Protein AF-0000000084815103 (afdb_homodimer)

Secondary structure (DSSP, 8-state):
--------EEEEE--TT--EEEEEE-SS-EEEEEE-HHHHHHH-HHHHHHHHSS-HHHHHHHTT---EEEE-S--HHHHHHHHHHHTT---GGGGS--HHHHHHHHHHHHHTT-HHHHHHHHHHHHHTTSS---HHHHHHHHHHHHHHT-HHHHHHHHHHHHHHSBTT--THHHHTSTTTHHHHHHS-HHHHHHHHHHHHHHHHHHHHHHHHHHHH---S-S-------SS---SS-------HHHHHHHHHHHHHHTT-SS-HHHHHTSBHHHHHHHHHHHHHS-----TTGGG-HHHHHHHHHHHHHHHHHHH--PPP--THHHHHHHHTT-----------/--------EEEEE--TT--EEEEEE-SS-EEEEEE-HHHHHHH-HHHHHHHHSS-HHHHHHHTT---EEEE-S--HHHHHHHHHHHTT---GGGGS--HHHHHHHHHHHHHTT-HHHHHHHHHHHHHTTSS---HHHHHHHHHHHHHHT-HHHHHHHHHHHHHHSBTT--GGGGTTSTTTHHHHHHS-HHHHHHHHHHHHHHHHHHHHHHHHHHHH---S-S-------SS---SS-------HHHHHHHHHHHHHHTT-SS-HHHHHHSBHHHHHHHHHHHHHS-----TTGGG-HHHHHHHHHHHHHHHHHHH--PPP--THHHHHHHHTT-----------

pLDDT: mean 70.36, std 21.69, range [19.44, 98.31]

InterPro domains:
  IPR000210 BTB/POZ domain [PF00651] (18-114)
  IPR000210 BTB/POZ domain [PS50097] (18-93)
  IPR011333 SKP1/BTB/POZ domain superfamily [G3DSA:3.30.710.10] (16-127)
  IPR011333 SKP1/BTB/POZ domain superfamily [SSF54695] (19-115)

Organism: Colletotrichum graminicola (strain M1.001 / M2 / FGSC 10212) (NCBI:txid645133)

Foldseek 3Di:
DPPVPQPDEAEAELDPPFQEWEWEDDPHYIYIYRAHLVLCLVQFVQSVCCQPPPDPNVVCSVVSHHYYDYDPPADPVLVCQVRNVSSVNDDPVLLEDALQSLLRNLVVCLVRVRLVSCVVSSVSNLVVCVVPDDLVNLLSNLNNCLSSVVFVSNFVSQLVNLFAAFLQDDCVVQCPPVSNVSVVVFPVVVVSNVLNVVLLCLLVVLVVCVVVVLVPPPPPPPPCPPPPVDDPPDPDDPLPACDSVNLVVQLQVLCVVLPPPPPHPVRRGGGLNSVLVSLVVSLVDDGPPHPCRCPPVSNVSSVVSNVVSVVSSVPRIGDGRPCPSVVCVVPPVPPDPPPPPDPD/DPPVPQPDEAEAELDPPFQEWEWEDDPHYIYIYRAHLVLCLVQFVQSVCCQPPPDPNVVCSVVSHHYYHYDPPADPVLVCQVRNVSSVNDDPVLLEDALQSLLRNLVVCLVRVRLVSCVVSSVSNLVVCVVPDDLVNLLSNLNNCLSSVVFVSNFVSQLVNLFAAFLQDDCVVQCPPVSNVSVVVFPVVVVSNVLNVVLLCLLVVLVCCVVVVLVPPPPPPPPPPPPPVDDPPDPDDPLPACDSVNLVVQLQVLCVVLPPPPPDPVRRGGGLNSVLVSLVVSLVDDGPPHPCRCPPPSNVSSVVSNVSSVVSSVPRTGDGRPCPSVCCVVPPVPPPPPPPPPPD

Sequence (688 aa):
MAEVEVANEIIRELHPAWDAALVVVNEKLRKKFLVSFQVLRIASEYFNALFTRDFQEGIRTKNGSKPDIRLHEDSPDAMEVVLSILHYAYNSEWYTMSAERFADIAAHCDKYCCTMSLAPWMERWLANFNRTIELRDIGHLLVATSIIGKSQAFEKISRLAVLQLPLDFDFSSWLGDQTSANLSEEVSMSDLAANQSDIGWMHTSRCRKCFLVYEKSRSSKCPDCSSVEGEQPGARDYQVFCCWKTRVAECTVILTKHQLYPNEKTWRKCTIGEIVRRFNMVRETRTQKCVFDQQCPLRQRLRELDEAVVDVIGSIQGQELSSLVTDKLNTDFDDDGKGEFDASMAEVEVANEIIRELHPAWDAALVVVNEKLRKKFLVSFQVLRIASEYFNALFTRDFQEGIRTKNGSKPDIRLHEDSPDAMEVVLSILHYAYNSEWYTMSAERFADIAAHCDKYCCTMSLAPWMERWLANFNRTIELRDIGHLLVATSIIGKSQAFEKISRLAVLQLPLDFDFSSWLGDQTSANLSEEVSMSDLAANQSDIGWMHTSRCRKCFLVYEKSRSSKCPDCSSVEGEQPGARDYQVFCCWKTRVAECTVILTKHQLYPNEKTWRKCTIGEIVRRFNMVRETRTQKCVFDQQCPLRQRLRELDEAVVDVIGSIQGQELSSLVTDKLNTDFDDDGKGEFDAS

Radius of gyration: 36.09 Å; Cα contacts (8 Å, |Δi|>4): 852; chains: 2; bounding box: 72×118×89 Å

Solvent-accessible surface area (backbone atoms only — not comparable to full-atom values): 38370 Å² total; per-residue (Å²): 128,81,74,67,78,71,83,62,72,46,77,44,78,56,35,96,78,43,38,32,29,43,33,25,51,49,100,84,43,34,34,35,36,28,34,36,60,79,43,38,40,56,40,14,60,45,48,26,48,49,43,65,37,92,33,69,63,14,52,36,34,75,70,69,36,65,48,78,42,77,50,76,96,42,56,43,68,42,47,48,53,53,55,23,51,73,41,49,53,77,54,82,71,65,69,58,57,53,40,61,57,44,20,44,33,42,51,50,25,56,75,40,45,23,46,76,63,45,37,46,55,52,51,48,38,51,55,67,45,68,84,60,74,56,79,88,36,47,61,31,43,46,29,25,24,61,68,72,62,39,45,68,60,28,15,55,50,42,31,45,47,43,33,61,34,37,56,64,59,62,66,68,67,45,40,71,44,78,65,27,47,64,23,60,77,73,45,55,58,60,58,46,49,48,54,31,46,54,54,56,41,48,52,55,54,54,47,41,46,63,53,37,48,59,61,62,60,61,69,75,75,56,75,70,72,68,71,74,79,75,75,74,78,66,94,59,88,70,77,50,70,75,44,72,70,53,39,50,51,49,47,49,50,53,32,36,73,53,68,58,42,90,46,67,71,64,46,35,67,30,22,51,52,52,53,50,50,36,39,55,47,55,59,66,51,83,67,75,76,32,90,48,53,86,69,21,67,62,58,45,50,45,47,50,51,38,51,50,51,52,49,53,56,70,64,61,66,39,52,74,64,68,62,67,62,64,45,51,75,65,46,65,76,65,73,76,80,79,72,74,79,74,85,122,130,83,76,66,77,72,83,61,72,46,76,44,78,56,35,97,78,43,39,32,29,43,32,25,49,50,99,86,43,34,33,37,37,28,34,38,58,80,43,39,40,55,42,14,58,47,48,24,48,48,44,64,37,93,32,68,64,15,51,34,33,74,69,69,35,64,48,77,42,79,51,76,96,43,55,41,69,43,47,48,53,53,55,23,50,74,40,50,52,78,53,81,72,64,67,58,58,55,39,63,58,44,20,44,32,40,52,50,24,56,74,40,45,24,46,75,63,43,38,47,55,52,51,47,39,51,55,67,43,67,81,60,74,56,79,85,36,47,61,31,43,46,30,25,26,59,70,73,60,38,44,68,61,28,14,54,49,41,32,45,47,41,33,63,34,36,57,64,59,62,65,66,67,45,40,70,45,78,64,28,46,63,22,61,78,72,44,57,57,61,57,46,49,49,55,31,48,56,54,57,42,49,54,58,54,53,47,43,43,60,54,39,46,59,60,63,60,61,70,73,75,54,75,69,73,69,71,74,80,74,75,74,78,64,94,60,89,71,75,58,72,75,42,72,70,50,39,51,50,49,48,50,50,52,32,36,74,52,65,58,43,87,44,68,68,63,48,34,70,30,22,52,54,52,54,50,51,36,38,54,48,55,58,67,49,82,68,76,77,34,93,46,55,86,68,21,66,62,59,46,50,46,46,50,52,38,50,50,51,52,49,53,56,70,63,62,65,38,52,74,63,67,63,67,63,64,45,48,76,66,47,63,77,66,72,75,78,80,71,76,78,74,80,119

Nearest PDB structures (foldseek):
  3sf4-assembly1_A  TM=2.548E-01  e=4.643E+00  Homo sapiens
  7dkh-assembly2_E  TM=2.497E-01  e=5.420E+00  Saccharomyces cerevisiae S288C
  3sf4-assembly3_C  TM=2.509E-01  e=7.775E+00  Homo sapiens
  7dkh-assembly2_E  TM=2.448E-01  e=2.209E+00  Saccharomyces cerevisiae S288C
  3sf4-assembly1_A  TM=2.548E-01  e=5.014E+00  Homo sapiens

Structure (mmCIF, N/CA/C/O backbone):
data_AF-0000000084815103-model_v1
#
loop_
_entity.id
_entity.type
_entity.pdbx_description
1 polymer 'BTB domain-containing protein'
#
loop_
_atom_site.group_PDB
_atom_site.id
_atom_site.type_symbol
_atom_site.label_atom_id
_atom_site.label_alt_id
_atom_site.label_comp_id
_atom_site.label_asym_id
_atom_site.label_entity_id
_atom_site.label_seq_id
_atom_site.pdbx_PDB_ins_code
_atom_site.Cartn_x
_atom_site.Cartn_y
_atom_site.Cartn_z
_atom_site.occupancy
_atom_site.B_iso_or_equiv
_atom_site.auth_seq_id
_atom_site.auth_comp_id
_atom_site.auth_asym_id
_atom_site.auth_atom_id
_atom_site.pdbx_PDB_model_num
ATOM 1 N N . MET A 1 1 ? 37.188 -22.438 -16.531 1 26.69 1 MET A N 1
ATOM 2 C CA . MET A 1 1 ? 36.125 -21.766 -15.781 1 26.69 1 MET A CA 1
ATOM 3 C C . MET A 1 1 ? 36 -22.375 -14.391 1 26.69 1 MET A C 1
ATOM 5 O O . MET A 1 1 ? 35.75 -23.578 -14.258 1 26.69 1 MET A O 1
ATOM 9 N N . ALA A 1 2 ? 36.562 -21.828 -13.273 1 36 2 ALA A N 1
ATOM 10 C CA . ALA A 1 2 ? 36.812 -22.469 -11.984 1 36 2 ALA A CA 1
ATOM 11 C C . ALA A 1 2 ? 35.5 -23.016 -11.398 1 36 2 ALA A C 1
ATOM 13 O O . ALA A 1 2 ? 34.469 -22.328 -11.391 1 36 2 ALA A O 1
ATOM 14 N N . GLU A 1 3 ? 35.094 -24.188 -11.703 1 39.28 3 GLU A N 1
ATOM 15 C CA . GLU A 1 3 ? 34.094 -24.891 -10.891 1 39.28 3 GLU A CA 1
ATOM 16 C C . GLU A 1 3 ? 34.188 -24.484 -9.43 1 39.28 3 GLU A C 1
ATOM 18 O O . GLU A 1 3 ? 35.125 -24.875 -8.719 1 39.28 3 GLU A O 1
ATOM 23 N N . VAL A 1 4 ? 34.125 -23.219 -9.172 1 44.72 4 VAL A N 1
ATOM 24 C CA . VAL A 1 4 ? 34.281 -22.875 -7.762 1 44.72 4 VAL A CA 1
ATOM 25 C C . VAL A 1 4 ? 33.5 -23.875 -6.906 1 44.72 4 VAL A C 1
ATOM 27 O O . VAL A 1 4 ? 32.312 -24.109 -7.145 1 44.72 4 VAL A O 1
ATOM 30 N N . GLU A 1 5 ? 33.969 -24.891 -6.531 1 47.75 5 GLU A N 1
ATOM 31 C CA . GLU A 1 5 ? 33.531 -25.828 -5.496 1 47.75 5 GLU A CA 1
ATOM 32 C C . GLU A 1 5 ? 32.656 -25.141 -4.465 1 47.75 5 GLU A C 1
ATOM 34 O O . GLU A 1 5 ? 33.156 -24.469 -3.562 1 47.75 5 GLU A O 1
ATOM 39 N N . VAL A 1 6 ? 31.719 -24.375 -4.832 1 52.94 6 VAL A N 1
ATOM 40 C CA . VAL A 1 6 ? 30.891 -23.625 -3.893 1 52.94 6 VAL A CA 1
ATOM 41 C C . VAL A 1 6 ? 30.312 -24.578 -2.844 1 52.94 6 VAL A C 1
ATOM 43 O O . VAL A 1 6 ? 29.625 -25.531 -3.182 1 52.94 6 VAL A O 1
ATOM 46 N N . ALA A 1 7 ? 30.984 -24.844 -1.718 1 56.12 7 ALA A N 1
ATOM 47 C CA . ALA A 1 7 ? 30.875 -25.688 -0.526 1 56.12 7 ALA A CA 1
ATOM 48 C C . ALA A 1 7 ? 29.438 -25.719 -0 1 56.12 7 ALA A C 1
ATOM 50 O O . ALA A 1 7 ? 28.969 -26.75 0.47 1 56.12 7 ALA A O 1
ATOM 51 N N . ASN A 1 8 ? 28.625 -24.719 0.139 1 71.81 8 ASN A N 1
ATOM 52 C CA . ASN A 1 8 ? 27.375 -24.797 0.896 1 71.81 8 ASN A CA 1
ATOM 53 C C . ASN A 1 8 ? 26.156 -24.562 0.001 1 71.81 8 ASN A C 1
ATOM 55 O O . ASN A 1 8 ? 26.016 -23.5 -0.6 1 71.81 8 ASN A O 1
ATOM 59 N N . GLU A 1 9 ? 25.562 -25.688 -0.548 1 87.25 9 GLU A N 1
ATOM 60 C CA . GLU A 1 9 ? 24.344 -25.641 -1.362 1 87.25 9 GLU A CA 1
ATOM 61 C C . GLU A 1 9 ? 23.094 -25.641 -0.49 1 87.25 9 GLU A C 1
ATOM 63 O O . GLU A 1 9 ? 22.984 -26.422 0.452 1 87.25 9 GLU A O 1
ATOM 68 N N . ILE A 1 10 ? 22.312 -24.672 -0.661 1 93.38 10 ILE A N 1
ATOM 69 C CA . ILE A 1 10 ? 21.031 -24.594 0.032 1 93.38 10 ILE A CA 1
ATOM 70 C C . ILE A 1 10 ? 19.906 -24.953 -0.928 1 93.38 10 ILE A C 1
ATOM 72 O O . ILE A 1 10 ? 19.797 -24.391 -2.023 1 93.38 10 ILE A O 1
ATOM 76 N N . ILE A 1 11 ? 19.156 -25.906 -0.58 1 95.69 11 ILE A N 1
ATOM 77 C CA . ILE A 1 11 ? 18.047 -26.359 -1.403 1 95.69 11 ILE A CA 1
ATOM 78 C C . ILE A 1 11 ? 16.734 -25.859 -0.804 1 95.69 11 ILE A C 1
ATOM 80 O O . ILE A 1 11 ? 16.484 -26.031 0.392 1 95.69 11 ILE A O 1
ATOM 84 N N . ARG A 1 12 ? 15.93 -25.141 -1.606 1 96.19 12 ARG A N 1
ATOM 85 C CA . ARG A 1 12 ? 14.617 -24.656 -1.188 1 96.19 12 ARG A CA 1
ATOM 86 C C . ARG A 1 12 ? 13.508 -25.297 -2.008 1 96.19 12 ARG A C 1
ATOM 88 O O . ARG A 1 12 ? 13.453 -25.141 -3.229 1 96.19 12 ARG A O 1
ATOM 95 N N . GLU A 1 13 ? 12.68 -26.062 -1.365 1 97.5 13 GLU A N 1
ATOM 96 C CA . GLU A 1 13 ? 11.516 -26.641 -2.031 1 97.5 13 GLU A CA 1
ATOM 97 C C . GLU A 1 13 ? 10.336 -25.672 -2.033 1 97.5 13 GLU A C 1
ATOM 99 O O . GLU A 1 13 ? 9.75 -25.406 -0.985 1 97.5 13 GLU A O 1
ATOM 104 N N . LEU A 1 14 ? 9.984 -25.203 -3.18 1 97.38 14 LEU A N 1
ATOM 105 C CA . LEU A 1 14 ? 8.938 -24.188 -3.271 1 97.38 14 LEU A CA 1
ATOM 106 C C . LEU A 1 14 ? 7.609 -24.812 -3.682 1 97.38 14 LEU A C 1
ATOM 108 O O . LEU A 1 14 ? 6.551 -24.203 -3.506 1 97.38 14 LEU A O 1
ATOM 112 N N . HIS A 1 15 ? 7.691 -26.031 -4.238 1 96.88 15 HIS A N 1
ATOM 113 C CA . HIS A 1 15 ? 6.48 -26.734 -4.625 1 96.88 15 HIS A CA 1
ATOM 114 C C . HIS A 1 15 ? 6.566 -28.219 -4.258 1 96.88 15 HIS A C 1
ATOM 116 O O . HIS A 1 15 ? 7.578 -28.875 -4.523 1 96.88 15 HIS A O 1
ATOM 122 N N . PRO A 1 16 ? 5.508 -28.766 -3.668 1 93.38 16 PRO A N 1
ATOM 123 C CA . PRO A 1 16 ? 5.555 -30.188 -3.281 1 93.38 16 PRO A CA 1
ATOM 124 C C . PRO A 1 16 ? 5.664 -31.109 -4.484 1 93.38 16 PRO A C 1
ATOM 126 O O . PRO A 1 16 ? 6.277 -32.188 -4.387 1 93.38 16 PRO A O 1
ATOM 129 N N . ALA A 1 17 ? 5.062 -30.766 -5.602 1 90.94 17 ALA A N 1
ATOM 130 C CA . ALA A 1 17 ? 5.16 -31.531 -6.848 1 90.94 17 ALA A CA 1
ATOM 131 C C . ALA A 1 17 ? 6.07 -30.812 -7.848 1 90.94 17 ALA A C 1
ATOM 133 O O . ALA A 1 17 ? 5.699 -30.641 -9.008 1 90.94 17 ALA A O 1
ATOM 134 N N . TRP A 1 18 ? 7.242 -30.453 -7.355 1 94 18 TRP A N 1
ATOM 135 C CA . TRP A 1 18 ? 8.172 -29.734 -8.211 1 94 18 TRP A CA 1
ATOM 136 C C . TRP A 1 18 ? 8.578 -30.578 -9.414 1 94 18 TRP A C 1
ATOM 138 O O . TRP A 1 18 ? 8.586 -31.812 -9.328 1 94 18 TRP A O 1
ATOM 148 N N . ASP A 1 19 ? 8.883 -29.922 -10.609 1 92.25 19 ASP A N 1
ATOM 149 C CA . ASP A 1 19 ? 9.219 -30.641 -11.844 1 92.25 19 ASP A CA 1
ATOM 150 C C . ASP A 1 19 ? 10.461 -30.031 -12.5 1 92.25 19 ASP A C 1
ATOM 152 O O . ASP A 1 19 ? 10.883 -30.484 -13.57 1 92.25 19 ASP A O 1
ATOM 156 N N . ALA A 1 20 ? 11.055 -29.062 -11.875 1 92.75 20 ALA A N 1
ATOM 157 C CA . ALA A 1 20 ? 12.312 -28.484 -12.328 1 92.75 20 ALA A CA 1
ATOM 158 C C . ALA A 1 20 ? 13.078 -27.859 -11.164 1 92.75 20 ALA A C 1
ATOM 160 O O . ALA A 1 20 ? 12.492 -27.516 -10.133 1 92.75 20 ALA A O 1
ATOM 161 N N . ALA A 1 21 ? 14.375 -27.828 -11.305 1 94.94 21 ALA A N 1
ATOM 162 C CA . ALA A 1 21 ? 15.234 -27.172 -10.312 1 94.94 21 ALA A CA 1
ATOM 163 C C . ALA A 1 21 ? 16.016 -26.031 -10.938 1 94.94 21 ALA A C 1
ATOM 165 O O . ALA A 1 21 ? 16.703 -26.203 -11.953 1 94.94 21 ALA A O 1
ATOM 166 N N . LEU A 1 22 ? 15.828 -24.844 -10.398 1 95.81 22 LEU A N 1
ATOM 167 C CA . LEU A 1 22 ? 16.594 -23.672 -10.836 1 95.81 22 LEU A CA 1
ATOM 168 C C . LEU A 1 22 ? 17.797 -23.453 -9.93 1 95.81 22 LEU A C 1
ATOM 170 O O . LEU A 1 22 ? 17.656 -23.297 -8.719 1 95.81 22 LEU A O 1
ATOM 174 N N . VAL A 1 23 ? 18.938 -23.406 -10.523 1 96 23 VAL A N 1
ATOM 175 C CA . VAL A 1 23 ? 20.172 -23.266 -9.766 1 96 23 VAL A CA 1
ATOM 176 C C . VAL A 1 23 ? 20.766 -21.875 -9.984 1 96 23 VAL A C 1
ATOM 178 O O . VAL A 1 23 ? 20.984 -21.469 -11.125 1 96 23 VAL A O 1
ATOM 181 N N . VAL A 1 24 ? 20.891 -21.172 -8.922 1 95.88 24 VAL A N 1
ATOM 182 C CA . VAL A 1 24 ? 21.484 -19.844 -8.945 1 95.88 24 VAL A CA 1
ATOM 183 C C . VAL A 1 24 ? 22.75 -19.812 -8.102 1 95.88 24 VAL A C 1
ATOM 185 O O . VAL A 1 24 ? 22.75 -20.234 -6.934 1 95.88 24 VAL A O 1
ATOM 188 N N . VAL A 1 25 ? 23.828 -19.328 -8.688 1 92 25 VAL A N 1
ATOM 189 C CA . VAL A 1 25 ? 25.125 -19.359 -8.023 1 92 25 VAL A CA 1
ATOM 190 C C . VAL A 1 25 ? 25.781 -17.984 -8.102 1 92 25 VAL A C 1
ATOM 192 O O . VAL A 1 25 ? 25.672 -17.297 -9.125 1 92 25 VAL A O 1
ATOM 195 N N . ASN A 1 26 ? 26.172 -17.547 -6.973 1 86.75 26 ASN A N 1
ATOM 196 C CA . ASN A 1 26 ? 27.094 -16.438 -6.98 1 86.75 26 ASN A CA 1
ATOM 197 C C . ASN A 1 26 ? 28.422 -16.797 -6.312 1 86.75 26 ASN A C 1
ATOM 199 O O . ASN A 1 26 ? 28.719 -17.984 -6.109 1 86.75 26 ASN A O 1
ATOM 203 N N . GLU A 1 27 ? 29.297 -15.828 -6.055 1 81.81 27 GLU A N 1
ATOM 204 C CA . GLU A 1 27 ? 30.641 -16.094 -5.547 1 81.81 27 GLU A CA 1
ATOM 205 C C . GLU A 1 27 ? 30.594 -16.75 -4.172 1 81.81 27 GLU A C 1
ATOM 207 O O . GLU A 1 27 ? 31.484 -17.531 -3.814 1 81.81 27 GLU A O 1
ATOM 212 N N . LYS A 1 28 ? 29.5 -16.578 -3.498 1 80.88 28 LYS A N 1
ATOM 213 C CA . LYS A 1 28 ? 29.469 -16.969 -2.09 1 80.88 28 LYS A CA 1
ATOM 214 C C . LYS A 1 28 ? 28.438 -18.062 -1.842 1 80.88 28 LYS A C 1
ATOM 216 O O . LYS A 1 28 ? 28.578 -18.859 -0.906 1 80.88 28 LYS A O 1
ATOM 221 N N . LEU A 1 29 ? 27.422 -18.094 -2.691 1 87.38 29 LEU A N 1
ATOM 222 C CA . LEU A 1 29 ? 26.266 -18.906 -2.334 1 87.38 29 LEU A CA 1
ATOM 223 C C . LEU A 1 29 ? 25.719 -19.641 -3.557 1 87.38 29 LEU A C 1
ATOM 225 O O . LEU A 1 29 ? 25.734 -19.094 -4.664 1 87.38 29 LEU A O 1
ATOM 229 N N . ARG A 1 30 ? 25.422 -20.875 -3.373 1 92.62 30 ARG A N 1
ATOM 230 C CA . ARG A 1 30 ? 24.688 -21.672 -4.352 1 92.62 30 ARG A CA 1
ATOM 231 C C . ARG A 1 30 ? 23.328 -22.094 -3.814 1 92.62 30 ARG A C 1
ATOM 233 O O . ARG A 1 30 ? 23.234 -22.75 -2.773 1 92.62 30 ARG A O 1
ATOM 240 N N . LYS A 1 31 ? 22.266 -21.656 -4.523 1 96.12 31 LYS A N 1
ATOM 241 C CA . LYS A 1 31 ? 20.906 -22.031 -4.117 1 96.12 31 LYS A CA 1
ATOM 242 C C . LYS A 1 31 ? 20.188 -22.781 -5.234 1 96.12 31 LYS A C 1
ATOM 244 O O . LYS A 1 31 ? 20.312 -22.422 -6.41 1 96.12 31 LYS A O 1
ATOM 249 N N . LYS A 1 32 ? 19.609 -23.812 -4.805 1 96.94 32 LYS A N 1
ATOM 250 C CA . LYS A 1 32 ? 18.781 -24.609 -5.699 1 96.94 32 LYS A CA 1
ATOM 251 C C . LYS A 1 32 ? 17.312 -24.516 -5.312 1 96.94 32 LYS A C 1
ATOM 253 O O . LYS A 1 32 ? 16.938 -24.828 -4.18 1 96.94 32 LYS A O 1
ATOM 258 N N . PHE A 1 33 ? 16.453 -24.109 -6.266 1 97.75 33 PHE A N 1
ATOM 259 C CA . PHE A 1 33 ? 15.031 -23.922 -6.012 1 97.75 33 PHE A CA 1
ATOM 260 C C . PHE A 1 33 ? 14.211 -24.969 -6.754 1 97.75 33 PHE A C 1
ATOM 262 O O . PHE A 1 33 ? 14.25 -25.031 -7.984 1 97.75 33 PHE A O 1
ATOM 269 N N . LEU A 1 34 ? 13.523 -25.766 -6.02 1 97.69 34 LEU A N 1
ATOM 270 C CA . LEU A 1 34 ? 12.625 -26.75 -6.613 1 97.69 34 LEU A CA 1
ATOM 271 C C . LEU A 1 34 ? 11.266 -26.141 -6.922 1 97.69 34 LEU A C 1
ATOM 273 O O . LEU A 1 34 ? 10.484 -25.859 -6.012 1 97.69 34 LEU A O 1
ATOM 277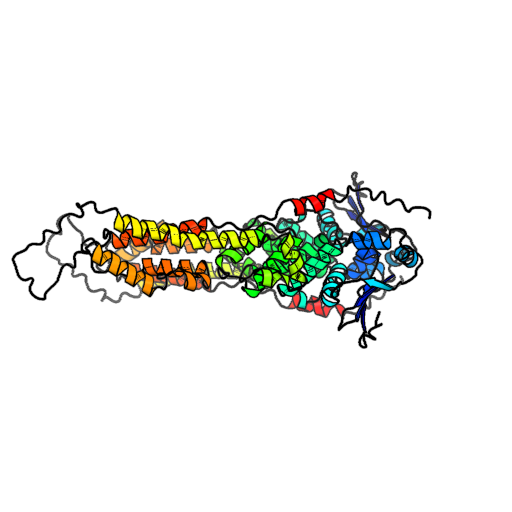 N N . VAL A 1 35 ? 11.039 -25.938 -8.234 1 96.81 35 VAL A N 1
ATOM 278 C CA . VAL A 1 35 ? 9.906 -25.125 -8.656 1 96.81 35 VAL A CA 1
ATOM 279 C C . VAL A 1 35 ? 8.961 -25.953 -9.516 1 96.81 35 VAL A C 1
ATOM 281 O O . VAL A 1 35 ? 9.281 -27.078 -9.883 1 96.81 35 VAL A O 1
ATOM 284 N N . SER A 1 36 ? 7.766 -25.422 -9.703 1 95.31 36 SER A N 1
ATOM 285 C CA . SER A 1 36 ? 6.789 -26.016 -10.617 1 95.31 36 SER A CA 1
ATOM 286 C C . SER A 1 36 ? 6.695 -25.219 -11.914 1 95.31 36 SER A C 1
ATOM 288 O O . SER A 1 36 ? 6.453 -24 -11.891 1 95.31 36 SER A O 1
ATOM 290 N N . PHE A 1 37 ? 6.809 -25.922 -12.969 1 91.94 37 PHE A N 1
ATOM 291 C CA . PHE A 1 37 ? 6.664 -25.297 -14.281 1 91.94 37 PHE A CA 1
ATOM 292 C C . PHE A 1 37 ? 5.25 -24.75 -14.469 1 91.94 37 PHE A C 1
ATOM 294 O O . PHE A 1 37 ? 5.059 -23.703 -15.086 1 91.94 37 PHE A O 1
ATOM 301 N N . GLN A 1 38 ? 4.281 -25.438 -13.914 1 92.62 38 GLN A N 1
ATOM 302 C CA . GLN A 1 38 ? 2.887 -25.031 -14.07 1 92.62 38 GLN A CA 1
ATOM 303 C C . GLN A 1 38 ? 2.625 -23.688 -13.398 1 92.62 38 GLN A C 1
ATOM 305 O O . GLN A 1 38 ? 1.771 -22.922 -13.852 1 92.62 38 GLN A O 1
ATOM 310 N N . VAL A 1 39 ? 3.379 -23.359 -12.414 1 96.62 39 VAL A N 1
ATOM 311 C CA . VAL A 1 39 ? 3.248 -22.078 -11.727 1 96.62 39 VAL A CA 1
ATOM 312 C C . VAL A 1 39 ? 4.023 -21.016 -12.484 1 96.62 39 VAL A C 1
ATOM 314 O O . VAL A 1 39 ? 3.484 -19.938 -12.789 1 96.62 39 VAL A O 1
ATOM 317 N N . LEU A 1 40 ? 5.238 -21.312 -12.875 1 96.56 40 LEU A N 1
ATOM 318 C CA . LEU A 1 40 ? 6.148 -20.328 -13.453 1 96.56 40 LEU A CA 1
ATOM 319 C C . LEU A 1 40 ? 5.688 -19.922 -14.852 1 96.56 40 LEU A C 1
ATOM 321 O O . LEU A 1 40 ? 5.879 -18.781 -15.266 1 96.56 40 LEU A O 1
ATOM 325 N N . ARG A 1 41 ? 5.047 -20.844 -15.539 1 94.06 41 ARG A N 1
ATOM 326 C CA . ARG A 1 41 ? 4.676 -20.547 -16.922 1 94.06 41 ARG A CA 1
ATOM 327 C C . ARG A 1 41 ? 3.617 -19.453 -16.984 1 94.06 41 ARG A C 1
ATOM 329 O O . ARG A 1 41 ? 3.525 -18.719 -17.969 1 94.06 41 ARG A O 1
ATOM 336 N N . ILE A 1 42 ? 2.807 -19.281 -15.93 1 95.75 42 ILE A N 1
ATOM 337 C CA . ILE A 1 42 ? 1.776 -18.25 -15.953 1 95.75 42 ILE A CA 1
ATOM 338 C C . ILE A 1 42 ? 2.27 -17.016 -15.203 1 95.75 42 ILE A C 1
ATOM 340 O O . ILE A 1 42 ? 1.753 -15.906 -15.398 1 95.75 42 ILE A O 1
ATOM 344 N N . ALA A 1 43 ? 3.264 -17.141 -14.367 1 97.12 43 ALA A N 1
ATOM 345 C CA . ALA A 1 43 ? 3.746 -16.047 -13.531 1 97.12 43 ALA A CA 1
ATOM 346 C C . ALA A 1 43 ? 4.84 -15.258 -14.242 1 97.12 43 ALA A C 1
ATOM 348 O O . ALA A 1 43 ? 5.129 -14.125 -13.867 1 97.12 43 ALA A O 1
ATOM 349 N N . SER A 1 44 ? 5.492 -15.836 -15.203 1 96.81 44 SER A N 1
ATOM 350 C CA . SER A 1 44 ? 6.637 -15.25 -15.883 1 96.81 44 SER A CA 1
ATOM 351 C C . SER A 1 44 ? 6.645 -15.602 -17.375 1 96.81 44 SER A C 1
ATOM 353 O O . SER A 1 44 ? 6.633 -16.781 -17.734 1 96.81 44 SER A O 1
ATOM 355 N N . GLU A 1 45 ? 6.746 -14.602 -18.219 1 94.56 45 GLU A N 1
ATOM 356 C CA . GLU A 1 45 ? 6.805 -14.844 -19.656 1 94.56 45 GLU A CA 1
ATOM 357 C C . GLU A 1 45 ? 8.109 -15.531 -20.047 1 94.56 45 GLU A C 1
ATOM 359 O O . GLU A 1 45 ? 8.125 -16.375 -20.953 1 94.56 45 GLU A O 1
ATOM 364 N N . TYR A 1 46 ? 9.172 -15.164 -19.391 1 94.19 46 TYR A N 1
ATOM 365 C CA . TYR A 1 46 ? 10.469 -15.773 -19.656 1 94.19 46 TYR A CA 1
ATOM 366 C C . TYR A 1 46 ? 10.445 -17.266 -19.344 1 94.19 46 TYR A C 1
ATOM 368 O O . TYR A 1 46 ? 10.836 -18.078 -20.172 1 94.19 46 TYR A O 1
ATOM 376 N N . PHE A 1 47 ? 9.953 -17.641 -18.25 1 93.75 47 PHE A N 1
ATOM 377 C CA . PHE A 1 47 ? 9.93 -19.047 -17.859 1 93.75 47 PHE A CA 1
ATOM 378 C C . PHE A 1 47 ? 8.922 -19.828 -18.703 1 93.75 47 PHE A C 1
ATOM 380 O O . PHE A 1 47 ? 9.125 -21.016 -18.969 1 93.75 47 PHE A O 1
ATOM 387 N N . ASN A 1 48 ? 7.836 -19.125 -19.016 1 92.88 48 ASN A N 1
ATOM 388 C CA . ASN A 1 48 ? 6.918 -19.781 -19.953 1 92.88 48 ASN A CA 1
ATOM 389 C C . ASN A 1 48 ? 7.625 -20.188 -21.234 1 92.88 48 ASN A C 1
ATOM 391 O O . ASN A 1 48 ? 7.477 -21.312 -21.703 1 92.88 48 ASN A O 1
ATOM 395 N N . ALA A 1 49 ? 8.422 -19.281 -21.766 1 90.44 49 ALA A N 1
ATOM 396 C CA . ALA A 1 49 ? 9.164 -19.531 -23 1 90.44 49 ALA A CA 1
ATOM 397 C C . ALA A 1 49 ? 10.219 -20.609 -22.781 1 90.44 49 ALA A C 1
ATOM 399 O O . ALA A 1 49 ? 10.406 -21.484 -23.625 1 90.44 49 ALA A O 1
ATOM 400 N N . LEU A 1 50 ? 10.836 -20.562 -21.656 1 86.31 50 LEU A N 1
ATOM 401 C CA . LEU A 1 50 ? 11.906 -21.5 -21.328 1 86.31 50 LEU A CA 1
ATOM 402 C C . LEU A 1 50 ? 11.383 -22.938 -21.281 1 86.31 50 LEU A C 1
ATOM 404 O O . LEU A 1 50 ? 12.055 -23.859 -21.734 1 86.31 50 LEU A O 1
ATOM 408 N N . PHE A 1 51 ? 10.148 -23.094 -20.828 1 83.12 51 PHE A N 1
ATOM 409 C CA . PHE A 1 51 ? 9.648 -24.438 -20.578 1 83.12 51 PHE A CA 1
ATOM 410 C C . PHE A 1 51 ? 8.773 -24.922 -21.734 1 83.12 51 PHE A C 1
ATOM 412 O O . PHE A 1 51 ? 8.469 -26.109 -21.828 1 83.12 51 PHE A O 1
ATOM 419 N N . THR A 1 52 ? 8.227 -24.047 -22.406 1 79.06 52 THR A N 1
ATOM 420 C CA . THR A 1 52 ? 7.32 -24.453 -23.469 1 79.06 52 THR A CA 1
ATOM 421 C C . THR A 1 52 ? 8.055 -24.516 -24.812 1 79.06 52 THR A C 1
ATOM 423 O O . THR A 1 52 ? 7.699 -25.312 -25.688 1 79.06 52 THR A O 1
ATOM 426 N N . ARG A 1 53 ? 8.938 -23.594 -24.938 1 69.62 53 ARG A N 1
ATOM 427 C CA . ARG A 1 53 ? 9.633 -23.625 -26.219 1 69.62 53 ARG A CA 1
ATOM 428 C C . ARG A 1 53 ? 10.555 -24.844 -26.312 1 69.62 53 ARG A C 1
ATOM 430 O O . ARG A 1 53 ? 10.805 -25.516 -25.312 1 69.62 53 ARG A O 1
ATOM 437 N N . ASP A 1 54 ? 10.664 -25.391 -27.391 1 64.38 54 ASP A N 1
ATOM 438 C CA . ASP A 1 54 ? 11.438 -26.578 -27.75 1 64.38 54 ASP A CA 1
ATOM 439 C C . ASP A 1 54 ? 12.859 -26.5 -27.203 1 64.38 54 ASP A C 1
ATOM 441 O O . ASP A 1 54 ? 13.797 -26.984 -27.828 1 64.38 54 ASP A O 1
ATOM 445 N N . PHE A 1 55 ? 12.766 -25.828 -26.078 1 63.12 55 PHE A N 1
ATOM 446 C CA . PHE A 1 55 ? 14.07 -25.891 -25.453 1 63.12 55 PHE A CA 1
ATOM 447 C C . PHE A 1 55 ? 14.266 -27.219 -24.734 1 63.12 55 PHE A C 1
ATOM 449 O O . PHE A 1 55 ? 13.297 -27.859 -24.312 1 63.12 55 PHE A O 1
ATOM 456 N N . GLN A 1 56 ? 15.336 -27.641 -24.719 1 61.31 56 GLN A N 1
ATOM 457 C CA . GLN A 1 56 ? 15.695 -28.922 -24.125 1 61.31 56 GLN A CA 1
ATOM 458 C C . GLN A 1 56 ? 15.133 -29.062 -22.719 1 61.31 56 GLN A C 1
ATOM 460 O O . GLN A 1 56 ? 14.656 -30.125 -22.328 1 61.31 56 GLN A O 1
ATOM 465 N N . GLU A 1 57 ? 15.023 -27.969 -22.047 1 65.38 57 GLU A N 1
ATOM 466 C CA . GLU A 1 57 ? 14.57 -27.969 -20.656 1 65.38 57 GLU A CA 1
ATOM 467 C C . GLU A 1 57 ? 13.07 -28.234 -20.562 1 65.38 57 GLU A C 1
ATOM 469 O O . GLU A 1 57 ? 12.617 -28.984 -19.688 1 65.38 57 GLU A O 1
ATOM 474 N N . GLY A 1 58 ? 12.344 -27.625 -21.469 1 64.81 58 GLY A N 1
ATOM 475 C CA . GLY A 1 58 ? 10.906 -27.844 -21.516 1 64.81 58 GLY A CA 1
ATOM 476 C C . GLY A 1 58 ? 10.516 -29.25 -21.891 1 64.81 58 GLY A C 1
ATOM 477 O O . GLY A 1 58 ? 9.633 -29.844 -21.266 1 64.81 58 GLY A O 1
ATOM 478 N N . ILE A 1 59 ? 11.328 -29.719 -22.734 1 61.81 59 ILE A N 1
ATOM 479 C CA . ILE A 1 59 ? 11.086 -31.078 -23.203 1 61.81 59 ILE A CA 1
ATOM 480 C C . ILE A 1 59 ? 11.359 -32.062 -22.062 1 61.81 59 ILE A C 1
ATOM 482 O O . ILE A 1 59 ? 10.578 -33 -21.844 1 61.81 59 ILE A O 1
ATOM 486 N N . ARG A 1 60 ? 12.367 -31.828 -21.422 1 65.44 60 ARG A N 1
ATOM 487 C CA . ARG A 1 60 ? 12.742 -32.75 -20.328 1 65.44 60 ARG A CA 1
ATOM 488 C C . ARG A 1 60 ? 11.727 -32.688 -19.203 1 65.44 60 ARG A C 1
ATOM 490 O O . ARG A 1 60 ? 11.367 -33.719 -18.641 1 65.44 60 ARG A O 1
ATOM 497 N N . THR A 1 61 ? 11.273 -31.594 -18.922 1 67.81 61 THR A N 1
ATOM 498 C CA . THR A 1 61 ? 10.289 -31.438 -17.844 1 67.81 61 THR A CA 1
ATOM 499 C C . THR A 1 61 ? 9 -32.156 -18.203 1 67.81 61 THR A C 1
ATOM 501 O O . THR A 1 61 ? 8.422 -32.844 -17.359 1 67.81 61 THR A O 1
ATOM 504 N N . LYS A 1 62 ? 8.586 -32.062 -19.422 1 66.06 62 LYS A N 1
ATOM 505 C CA . LYS A 1 62 ? 7.348 -32.688 -19.891 1 66.06 62 LYS A CA 1
ATOM 506 C C . LYS A 1 62 ? 7.453 -34.219 -19.891 1 66.06 62 LYS A C 1
ATOM 508 O O . LYS A 1 62 ? 6.453 -34.906 -19.688 1 66.06 62 LYS A O 1
ATOM 513 N N . ASN A 1 63 ? 8.727 -34.531 -20.047 1 67.06 63 ASN A N 1
ATOM 514 C CA . ASN A 1 63 ? 8.945 -36 -20.078 1 67.06 63 ASN A CA 1
ATOM 515 C C . ASN A 1 63 ? 9.156 -36.562 -18.688 1 67.06 63 ASN A C 1
ATOM 517 O O . ASN A 1 63 ? 9.484 -37.75 -18.531 1 67.06 63 ASN A O 1
ATOM 521 N N . GLY A 1 64 ? 8.859 -35.75 -17.812 1 70.12 64 GLY A N 1
ATOM 522 C CA . GLY A 1 64 ? 8.945 -36.219 -16.438 1 70.12 64 GLY A CA 1
ATOM 523 C C . GLY A 1 64 ? 10.336 -36.094 -15.852 1 70.12 64 GLY A C 1
ATOM 524 O O . GLY A 1 64 ? 10.57 -36.438 -14.695 1 70.12 64 GLY A O 1
ATOM 525 N N . SER A 1 65 ? 11.188 -35.5 -16.672 1 79.81 65 SER A N 1
ATOM 526 C CA . SER A 1 65 ? 12.523 -35.25 -16.156 1 79.81 65 SER A CA 1
ATOM 527 C C . SER A 1 65 ? 12.57 -34 -15.312 1 79.81 65 SER A C 1
ATOM 529 O O . SER A 1 65 ? 11.781 -33.062 -15.531 1 79.81 65 SER A O 1
ATOM 531 N N . LYS A 1 66 ? 13.172 -34.062 -14.125 1 88.56 66 LYS A N 1
ATOM 532 C CA . LYS A 1 66 ? 13.383 -32.938 -13.227 1 88.56 66 LYS A CA 1
ATOM 533 C C . LYS A 1 66 ? 14.75 -32.281 -13.453 1 88.56 66 LYS A C 1
ATOM 535 O O . LYS A 1 66 ? 15.672 -32.469 -12.656 1 88.56 66 LYS A O 1
ATOM 540 N N . PRO A 1 67 ? 14.805 -31.5 -14.602 1 87.69 67 PRO A N 1
ATOM 541 C CA . PRO A 1 67 ? 16.109 -30.953 -14.984 1 87.69 67 PRO A CA 1
ATOM 542 C C . PRO A 1 67 ? 16.609 -29.875 -14.039 1 87.69 67 PRO A C 1
ATOM 544 O O . PRO A 1 67 ? 15.797 -29.141 -13.453 1 87.69 67 PRO A O 1
ATOM 547 N N . ASP A 1 68 ? 17.922 -29.797 -13.922 1 90.5 68 ASP A N 1
ATOM 548 C CA . ASP A 1 68 ? 18.578 -28.656 -13.305 1 90.5 68 ASP A CA 1
ATOM 549 C C . ASP A 1 68 ? 18.859 -27.562 -14.328 1 90.5 68 ASP A C 1
ATOM 551 O O . ASP A 1 68 ? 19.547 -27.797 -15.32 1 90.5 68 ASP A O 1
ATOM 555 N N . ILE A 1 69 ? 18.266 -26.484 -14.156 1 91.5 69 ILE A N 1
ATOM 556 C CA . ILE A 1 69 ? 18.469 -25.344 -15.047 1 91.5 69 ILE A CA 1
ATOM 557 C C . ILE A 1 69 ? 19.297 -24.281 -14.344 1 91.5 69 ILE A C 1
ATOM 559 O O . ILE A 1 69 ? 18.891 -23.734 -13.305 1 91.5 69 ILE A O 1
ATOM 563 N N . ARG A 1 70 ? 20.391 -23.922 -14.883 1 92 70 ARG A N 1
ATOM 564 C CA . ARG A 1 70 ? 21.281 -22.922 -14.297 1 92 70 ARG A CA 1
ATOM 565 C C . ARG A 1 70 ? 20.938 -21.531 -14.797 1 92 70 ARG A C 1
ATOM 567 O O . ARG A 1 70 ? 20.844 -21.297 -16 1 92 70 ARG A O 1
ATOM 574 N N . LEU A 1 71 ? 20.609 -20.641 -13.875 1 92.81 71 LEU A N 1
ATOM 575 C CA . LEU A 1 71 ? 20.391 -19.234 -14.203 1 92.81 71 LEU A CA 1
ATOM 576 C C . LEU A 1 71 ? 21.672 -18.438 -14.008 1 92.81 71 LEU A C 1
ATOM 578 O O . LEU A 1 71 ? 22.422 -18.672 -13.062 1 92.81 71 LEU A O 1
ATOM 582 N N . HIS A 1 72 ? 21.891 -17.5 -14.883 1 90.88 72 HIS A N 1
ATOM 583 C CA . HIS A 1 72 ? 23.172 -16.812 -14.883 1 90.88 72 HIS A CA 1
ATOM 584 C C . HIS A 1 72 ? 23.031 -15.352 -14.477 1 90.88 72 HIS A C 1
ATOM 586 O O . HIS A 1 72 ? 22 -14.727 -14.742 1 90.88 72 HIS A O 1
ATOM 592 N N . GLU A 1 73 ? 24.047 -14.844 -13.812 1 90.06 73 GLU A N 1
ATOM 593 C CA . GLU A 1 73 ? 24.156 -13.43 -13.461 1 90.06 73 GLU A CA 1
ATOM 594 C C . GLU A 1 73 ? 23.016 -12.992 -12.555 1 90.06 73 GLU A C 1
ATOM 596 O O . GLU A 1 73 ? 22.406 -11.938 -12.773 1 90.06 73 GLU A O 1
ATOM 601 N N . ASP A 1 74 ? 22.688 -13.961 -11.68 1 93.5 74 ASP A N 1
ATOM 602 C CA . ASP A 1 74 ? 21.594 -13.656 -10.781 1 93.5 74 ASP A CA 1
ATOM 603 C C . ASP A 1 74 ? 22.031 -13.711 -9.32 1 93.5 74 ASP A C 1
ATOM 605 O O . ASP A 1 74 ? 23 -14.398 -8.992 1 93.5 74 ASP A O 1
ATOM 609 N N . SER A 1 75 ? 21.406 -12.93 -8.5 1 93.56 75 SER A N 1
ATOM 610 C CA . SER A 1 75 ? 21.578 -12.977 -7.055 1 93.56 75 SER A CA 1
ATOM 611 C C . SER A 1 75 ? 20.734 -14.094 -6.445 1 93.56 75 SER A C 1
ATOM 613 O O . SER A 1 75 ? 19.5 -14.094 -6.578 1 93.56 75 SER A O 1
ATOM 615 N N . PRO A 1 76 ? 21.375 -15.031 -5.766 1 95.38 76 PRO A N 1
ATOM 616 C CA . PRO A 1 76 ? 20.594 -16.094 -5.129 1 95.38 76 PRO A CA 1
ATOM 617 C C . PRO A 1 76 ? 19.562 -15.562 -4.152 1 95.38 76 PRO A C 1
ATOM 619 O O . PRO A 1 76 ? 18.438 -16.078 -4.09 1 95.38 76 PRO A O 1
ATOM 622 N N . ASP A 1 77 ? 19.891 -14.508 -3.477 1 93.75 77 ASP A N 1
ATOM 623 C CA . ASP A 1 77 ? 18.969 -13.945 -2.488 1 93.75 77 ASP A CA 1
ATOM 624 C C . ASP A 1 77 ? 17.766 -13.281 -3.166 1 93.75 77 ASP A C 1
ATOM 626 O O . ASP A 1 77 ? 16.625 -13.445 -2.723 1 93.75 77 ASP A O 1
ATOM 630 N N . ALA A 1 78 ? 18 -12.539 -4.207 1 95.25 78 ALA A N 1
ATOM 631 C CA . ALA A 1 78 ? 16.922 -11.883 -4.934 1 95.25 78 ALA A CA 1
ATOM 632 C C . ALA A 1 78 ? 15.992 -12.914 -5.574 1 95.25 78 ALA A C 1
ATOM 634 O O . ALA A 1 78 ? 14.766 -12.789 -5.496 1 95.25 78 ALA A O 1
ATOM 635 N N . MET A 1 79 ? 16.641 -13.938 -6.09 1 97 79 MET A N 1
ATOM 636 C CA . MET A 1 79 ? 15.844 -14.953 -6.773 1 97 79 MET A CA 1
ATOM 637 C C . MET A 1 79 ? 15.047 -15.789 -5.773 1 97 79 MET A C 1
ATOM 639 O O . MET A 1 79 ? 13.953 -16.25 -6.086 1 97 79 MET A O 1
ATOM 643 N N . GLU A 1 80 ? 15.586 -15.93 -4.617 1 96.88 80 GLU A N 1
ATOM 644 C CA . GLU A 1 80 ? 14.828 -16.609 -3.578 1 96.88 80 GLU A CA 1
ATOM 645 C C . GLU A 1 80 ? 13.516 -15.891 -3.285 1 96.88 80 GLU A C 1
ATOM 647 O O . GLU A 1 80 ? 12.461 -16.516 -3.18 1 96.88 80 GLU A O 1
ATOM 652 N N . VAL A 1 81 ? 13.578 -14.594 -3.162 1 97.19 81 VAL A N 1
ATOM 653 C CA . VAL A 1 81 ? 12.383 -13.805 -2.879 1 97.19 81 VAL A CA 1
ATOM 654 C C . VAL A 1 81 ? 11.406 -13.906 -4.051 1 97.19 81 VAL A C 1
ATOM 656 O O . VAL A 1 81 ? 10.219 -14.188 -3.859 1 97.19 81 VAL A O 1
ATOM 659 N N . VAL A 1 82 ? 11.922 -13.766 -5.266 1 97.81 82 VAL A N 1
ATOM 660 C CA . VAL A 1 82 ? 11.094 -13.75 -6.465 1 97.81 82 VAL A CA 1
ATOM 661 C C . VAL A 1 82 ? 10.375 -15.094 -6.617 1 97.81 82 VAL A C 1
ATOM 663 O O . VAL A 1 82 ? 9.148 -15.141 -6.707 1 97.81 82 VAL A O 1
ATOM 666 N N . LEU A 1 83 ? 11.164 -16.188 -6.551 1 98.31 83 LEU A N 1
ATOM 667 C CA . LEU A 1 83 ? 10.609 -17.516 -6.801 1 98.31 83 LEU A CA 1
ATOM 668 C C . LEU A 1 83 ? 9.695 -17.938 -5.66 1 98.31 83 LEU A C 1
ATOM 670 O O . LEU A 1 83 ? 8.688 -18.625 -5.887 1 98.31 83 LEU A O 1
ATOM 674 N N . SER A 1 84 ? 10.039 -17.531 -4.461 1 97.88 84 SER A N 1
ATOM 675 C CA . SER A 1 84 ? 9.188 -17.859 -3.32 1 97.88 84 SER A CA 1
ATOM 676 C C . SER A 1 84 ? 7.84 -17.156 -3.418 1 97.88 84 SER A C 1
ATOM 678 O O . SER A 1 84 ? 6.793 -17.781 -3.213 1 97.88 84 SER A O 1
ATOM 680 N N . ILE A 1 85 ? 7.844 -15.922 -3.756 1 96.88 85 ILE A N 1
ATOM 681 C CA . ILE A 1 85 ? 6.609 -15.148 -3.869 1 96.88 85 ILE A CA 1
ATOM 682 C C . ILE A 1 85 ? 5.75 -15.711 -4.996 1 96.88 85 ILE A C 1
ATOM 684 O O . ILE A 1 85 ? 4.539 -15.875 -4.84 1 96.88 85 ILE A O 1
ATOM 688 N N . LEU A 1 86 ? 6.367 -16.062 -6.086 1 97.81 86 LEU A N 1
ATOM 689 C CA . LEU A 1 86 ? 5.625 -16.594 -7.219 1 97.81 86 LEU A CA 1
ATOM 690 C C . LEU A 1 86 ? 4.973 -17.922 -6.855 1 97.81 86 LEU A C 1
ATOM 692 O O . LEU A 1 86 ? 3.947 -18.297 -7.434 1 97.81 86 LEU A O 1
ATOM 696 N N . HIS A 1 87 ? 5.566 -18.641 -5.875 1 98.19 87 HIS A N 1
ATOM 697 C CA . HIS A 1 87 ? 5.027 -19.922 -5.445 1 98.19 87 HIS A CA 1
ATOM 698 C C . HIS A 1 87 ? 4.258 -19.781 -4.133 1 98.19 87 HIS A C 1
ATOM 700 O O . HIS A 1 87 ? 4.078 -20.766 -3.41 1 98.19 87 HIS A O 1
ATOM 706 N N . TYR A 1 88 ? 3.941 -18.562 -3.719 1 96.5 88 TYR A N 1
ATOM 707 C CA . TYR A 1 88 ? 3.123 -18.25 -2.553 1 96.5 88 TYR A CA 1
ATOM 708 C C . TYR A 1 88 ? 3.787 -18.75 -1.274 1 96.5 88 TYR A 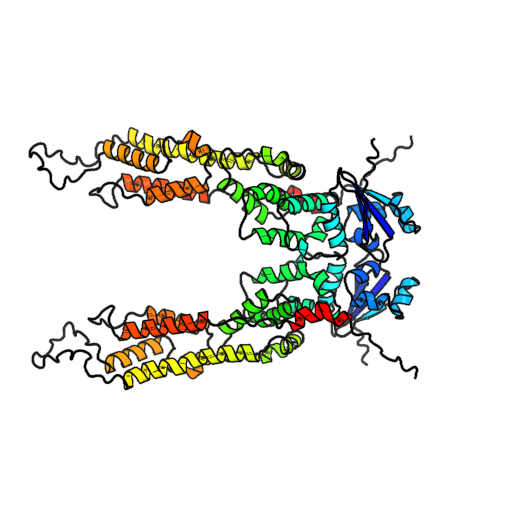C 1
ATOM 710 O O . TYR A 1 88 ? 3.104 -19.172 -0.334 1 96.5 88 TYR A O 1
ATOM 718 N N . ALA A 1 89 ? 5.078 -18.844 -1.308 1 94.5 89 ALA A N 1
ATOM 719 C CA . ALA A 1 89 ? 5.867 -19.172 -0.121 1 94.5 89 ALA A CA 1
ATOM 720 C C . ALA A 1 89 ? 6.422 -17.906 0.526 1 94.5 89 ALA A C 1
ATOM 722 O O . ALA A 1 89 ? 7.605 -17.594 0.369 1 94.5 89 AL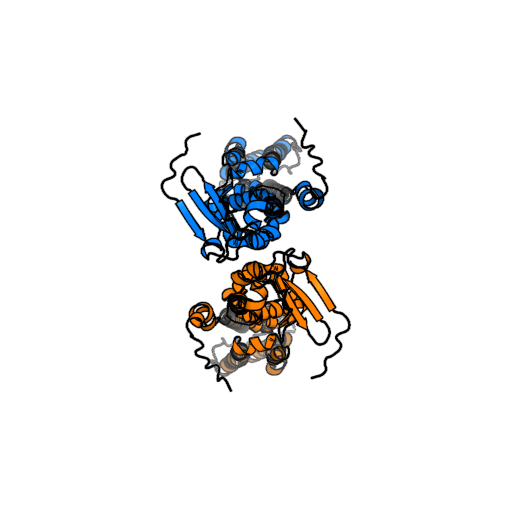A A O 1
ATOM 723 N N . TYR A 1 90 ? 5.562 -17.281 1.271 1 88.62 90 TYR A N 1
ATOM 724 C CA . TYR A 1 90 ? 5.906 -15.953 1.789 1 88.62 90 TYR A CA 1
ATOM 725 C C . TYR A 1 90 ? 6.672 -16.062 3.102 1 88.62 90 TYR A C 1
ATOM 727 O O . TYR A 1 90 ? 6.523 -17.047 3.832 1 88.62 90 TYR A O 1
ATOM 735 N N . ASN A 1 91 ? 7.469 -15.156 3.197 1 88.12 91 ASN A N 1
ATOM 736 C CA . ASN A 1 91 ? 8.203 -14.969 4.445 1 88.12 91 ASN A CA 1
ATOM 737 C C . ASN A 1 91 ? 7.871 -13.617 5.082 1 88.12 91 ASN A C 1
ATOM 739 O O . ASN A 1 91 ? 7.91 -12.586 4.414 1 88.12 91 ASN A O 1
ATOM 743 N N . SER A 1 92 ? 7.531 -13.641 6.344 1 84.62 92 SER A N 1
ATOM 744 C CA . SER A 1 92 ? 7.141 -12.43 7.047 1 84.62 92 SER A CA 1
ATOM 745 C C . SER A 1 92 ? 8.25 -11.383 7.008 1 84.62 92 SER A C 1
ATOM 747 O O . SER A 1 92 ? 7.984 -10.18 7.047 1 84.62 92 SER A O 1
ATOM 749 N N . GLU A 1 93 ? 9.438 -11.828 6.828 1 87.19 93 GLU A N 1
ATOM 750 C CA . GLU A 1 93 ? 10.578 -10.914 6.789 1 87.19 93 GLU A CA 1
ATOM 751 C C . GLU A 1 93 ? 10.539 -10.047 5.539 1 87.19 93 GLU A C 1
ATOM 753 O O . GLU A 1 93 ? 11.203 -9.008 5.48 1 87.19 93 GLU A O 1
ATOM 758 N N . TRP A 1 94 ? 9.758 -10.469 4.609 1 90.31 94 TRP A N 1
ATOM 759 C CA . TRP A 1 94 ? 9.758 -9.758 3.332 1 90.31 94 TRP A CA 1
ATOM 760 C C . TRP A 1 94 ? 8.711 -8.648 3.326 1 90.31 94 TRP A C 1
ATOM 762 O O . TRP A 1 94 ? 8.57 -7.93 2.334 1 90.31 94 TRP A O 1
ATOM 772 N N . TYR A 1 95 ? 8.102 -8.414 4.449 1 84.75 95 TYR A N 1
ATOM 773 C CA . TYR A 1 95 ? 7.121 -7.34 4.496 1 84.75 95 TYR A CA 1
ATOM 774 C C . TYR A 1 95 ? 7.805 -5.977 4.438 1 84.75 95 TYR A C 1
ATOM 776 O O . TYR A 1 95 ? 7.199 -4.988 4.016 1 84.75 95 TYR A O 1
ATOM 784 N N . THR A 1 96 ? 8.984 -6.023 4.91 1 87.5 96 THR A N 1
ATOM 785 C CA . THR A 1 96 ? 9.828 -4.84 4.758 1 87.5 96 THR A CA 1
ATOM 786 C C . THR A 1 96 ? 11.094 -5.176 3.977 1 87.5 96 THR A C 1
ATOM 788 O O . THR A 1 96 ? 11.68 -6.25 4.156 1 87.5 96 THR A O 1
ATOM 791 N N . MET A 1 97 ? 11.406 -4.309 3.086 1 92.38 97 MET A N 1
ATOM 792 C CA . MET A 1 97 ? 12.539 -4.52 2.191 1 92.38 97 MET A CA 1
ATOM 793 C C . MET A 1 97 ? 13.414 -3.27 2.111 1 92.38 97 MET A C 1
ATOM 795 O O . MET A 1 97 ? 12.898 -2.154 2.027 1 92.38 97 MET A O 1
ATOM 799 N N . SER A 1 98 ? 14.711 -3.467 2.287 1 93.12 98 SER A N 1
ATOM 800 C CA . SER A 1 98 ? 15.594 -2.324 2.072 1 93.12 98 SER A CA 1
ATOM 801 C C . SER A 1 98 ? 15.523 -1.835 0.63 1 93.12 98 SER A C 1
ATOM 803 O O . SER A 1 98 ? 15.141 -2.588 -0.268 1 93.12 98 SER A O 1
ATOM 805 N N . ALA A 1 99 ? 15.922 -0.627 0.429 1 92.5 99 ALA A N 1
ATOM 806 C CA . ALA A 1 99 ? 15.891 -0.049 -0.912 1 92.5 99 ALA A CA 1
ATOM 807 C C . ALA A 1 99 ? 16.812 -0.809 -1.857 1 92.5 99 ALA A C 1
ATOM 809 O O . ALA A 1 99 ? 16.484 -1.033 -3.021 1 92.5 99 ALA A O 1
ATOM 810 N N . GLU A 1 100 ? 17.938 -1.213 -1.323 1 90.94 100 GLU A N 1
ATOM 811 C CA . GLU A 1 100 ? 18.922 -1.945 -2.113 1 90.94 100 GLU A CA 1
ATOM 812 C C . GLU A 1 100 ? 18.375 -3.291 -2.574 1 90.94 100 GLU A C 1
ATOM 814 O O . GLU A 1 100 ? 18.438 -3.625 -3.76 1 90.94 100 GLU A O 1
ATOM 819 N N . ARG A 1 101 ? 17.859 -4.012 -1.691 1 93.69 101 ARG A N 1
ATOM 820 C CA . ARG A 1 101 ? 17.281 -5.312 -2.016 1 93.69 101 ARG A CA 1
ATOM 821 C C . ARG A 1 101 ? 16.094 -5.168 -2.951 1 93.69 101 ARG A C 1
ATOM 823 O O . ARG A 1 101 ? 15.922 -5.965 -3.875 1 93.69 101 ARG A O 1
ATOM 830 N N . PHE A 1 102 ? 15.328 -4.16 -2.646 1 95.44 102 PHE A N 1
ATOM 831 C CA . PHE A 1 102 ? 14.172 -3.865 -3.488 1 95.44 102 PHE A CA 1
ATOM 832 C C . PHE A 1 102 ? 14.602 -3.635 -4.934 1 95.44 102 PHE A C 1
ATOM 834 O O . PHE A 1 102 ? 14.023 -4.211 -5.855 1 95.44 102 PHE A O 1
ATOM 841 N N . ALA A 1 103 ? 15.586 -2.836 -5.121 1 92.31 103 ALA A N 1
ATOM 842 C CA . ALA A 1 103 ? 16.094 -2.557 -6.461 1 92.31 103 ALA A CA 1
ATOM 843 C C . ALA A 1 103 ? 16.625 -3.826 -7.121 1 92.31 103 ALA A C 1
ATOM 845 O O . ALA A 1 103 ? 16.391 -4.062 -8.305 1 92.31 103 ALA A O 1
ATOM 846 N N . ASP A 1 104 ? 17.281 -4.602 -6.371 1 93.31 104 ASP A N 1
ATOM 847 C CA . ASP A 1 104 ? 17.828 -5.859 -6.867 1 93.31 104 ASP A CA 1
ATOM 848 C C . ASP A 1 104 ? 16.719 -6.801 -7.324 1 93.31 104 ASP A C 1
ATOM 850 O O . ASP A 1 104 ? 16.797 -7.387 -8.406 1 93.31 104 ASP A O 1
ATOM 854 N N . ILE A 1 105 ? 15.734 -6.914 -6.555 1 96.19 105 ILE A N 1
ATOM 855 C CA . ILE A 1 105 ? 14.594 -7.766 -6.879 1 96.19 105 ILE A CA 1
ATOM 856 C C . ILE A 1 105 ? 13.891 -7.23 -8.125 1 96.19 105 ILE A C 1
ATOM 858 O O . ILE A 1 105 ? 13.539 -8 -9.023 1 96.19 105 ILE A O 1
ATOM 862 N N . ALA A 1 106 ? 13.672 -5.938 -8.133 1 94.56 106 ALA A N 1
ATOM 863 C CA . ALA A 1 106 ? 13.016 -5.328 -9.289 1 94.56 106 ALA A CA 1
ATOM 864 C C . ALA A 1 106 ? 13.781 -5.637 -10.57 1 94.56 106 ALA A C 1
ATOM 866 O O . ALA A 1 106 ? 13.172 -5.945 -11.602 1 94.56 106 ALA A O 1
ATOM 867 N N . ALA A 1 107 ? 15.07 -5.57 -10.516 1 92.25 107 ALA A N 1
ATOM 868 C CA . ALA A 1 107 ? 15.898 -5.863 -11.68 1 92.25 107 ALA A CA 1
ATOM 869 C C . ALA A 1 107 ? 15.703 -7.301 -12.141 1 92.25 107 ALA A C 1
ATOM 871 O O . ALA A 1 107 ? 15.609 -7.566 -13.344 1 92.25 107 ALA A O 1
ATOM 872 N N . HIS A 1 108 ? 15.625 -8.203 -11.273 1 96 108 HIS A N 1
ATOM 873 C CA . HIS A 1 108 ? 15.414 -9.609 -11.625 1 96 108 HIS A CA 1
ATOM 874 C C . HIS A 1 108 ? 14.008 -9.836 -12.156 1 96 108 HIS A C 1
ATOM 876 O O . HIS A 1 108 ? 13.805 -10.648 -13.062 1 96 108 HIS A O 1
ATOM 882 N N . CYS A 1 109 ? 13.023 -9.125 -11.57 1 96 109 CYS A N 1
ATOM 883 C CA . CYS A 1 109 ? 11.664 -9.227 -12.094 1 96 109 CYS A CA 1
ATOM 884 C C . CYS A 1 109 ? 11.602 -8.773 -13.547 1 96 109 CYS A C 1
ATOM 886 O O . CYS A 1 109 ? 10.906 -9.383 -14.359 1 96 109 CYS A O 1
ATOM 888 N N . ASP A 1 110 ? 12.289 -7.742 -13.805 1 92.88 110 ASP A N 1
ATOM 889 C CA . ASP A 1 110 ? 12.352 -7.242 -15.172 1 92.88 110 ASP A CA 1
ATOM 890 C C . ASP A 1 110 ? 13.055 -8.242 -16.094 1 92.88 110 ASP A C 1
ATOM 892 O O . ASP A 1 110 ? 12.555 -8.555 -17.172 1 92.88 110 ASP A O 1
ATOM 896 N N . LYS A 1 111 ? 14.164 -8.789 -15.672 1 93.56 111 LYS A N 1
ATOM 897 C CA . LYS A 1 111 ? 14.945 -9.75 -16.438 1 93.56 111 LYS A CA 1
ATOM 898 C C . LYS A 1 111 ? 14.109 -10.977 -16.797 1 93.56 111 LYS A C 1
ATOM 900 O O . LYS A 1 111 ? 14.156 -11.453 -17.938 1 93.56 111 LYS A O 1
ATOM 905 N N . TYR A 1 112 ? 13.352 -11.43 -15.891 1 96.06 112 TYR A N 1
ATOM 906 C CA . TYR A 1 112 ? 12.609 -12.672 -16.094 1 96.06 112 TYR A CA 1
ATOM 907 C C . TYR A 1 112 ? 11.156 -12.375 -16.438 1 96.06 112 TYR A C 1
ATOM 909 O O . TYR A 1 112 ? 10.305 -13.273 -16.391 1 96.06 112 TYR A O 1
ATOM 917 N N . CYS A 1 113 ? 10.82 -11.172 -16.703 1 95.38 113 CYS A N 1
ATOM 918 C CA . CYS A 1 113 ? 9.523 -10.734 -17.203 1 95.38 113 CYS A CA 1
ATOM 919 C C . CYS A 1 113 ? 8.398 -11.172 -16.266 1 95.38 113 CYS A C 1
ATOM 921 O O . CYS A 1 113 ? 7.422 -11.781 -16.703 1 95.38 113 CYS A O 1
ATOM 923 N N . CYS A 1 114 ? 8.531 -10.883 -15.047 1 96.5 114 CYS A N 1
ATOM 924 C CA . CYS A 1 114 ? 7.5 -11.219 -14.07 1 96.5 114 CYS A CA 1
ATOM 925 C C . CYS A 1 114 ? 7.203 -10.031 -13.172 1 96.5 114 CYS A C 1
ATOM 927 O O . CYS A 1 114 ? 6.793 -10.203 -12.016 1 96.5 114 CYS A O 1
ATOM 929 N N . THR A 1 115 ? 7.402 -8.805 -13.617 1 93.62 115 THR A N 1
ATOM 930 C CA . THR A 1 115 ? 7.168 -7.578 -12.867 1 93.62 115 THR A CA 1
ATOM 931 C C . THR A 1 115 ? 5.703 -7.465 -12.453 1 93.62 115 THR A C 1
ATOM 933 O O . THR A 1 115 ? 5.398 -7.125 -11.312 1 93.62 115 THR A O 1
ATOM 936 N N . MET A 1 116 ? 4.832 -7.84 -13.297 1 91.94 116 MET A N 1
ATOM 937 C CA . MET A 1 116 ? 3.402 -7.73 -13.023 1 91.94 116 MET A CA 1
ATOM 938 C C . MET A 1 116 ? 2.988 -8.695 -11.914 1 91.94 116 MET A C 1
ATOM 940 O O . MET A 1 116 ? 2.166 -8.359 -11.062 1 91.94 116 MET A O 1
ATOM 944 N N . SER A 1 117 ? 3.578 -9.875 -11.945 1 95.25 117 SER A N 1
ATOM 945 C CA . SER A 1 117 ? 3.238 -10.898 -10.969 1 95.25 117 SER A CA 1
ATOM 946 C C . SER A 1 117 ? 3.67 -10.492 -9.562 1 95.25 117 SER A C 1
ATOM 948 O O . SER A 1 117 ? 3.025 -10.859 -8.578 1 95.25 117 SER A O 1
ATOM 950 N N . LEU A 1 118 ? 4.707 -9.703 -9.469 1 95.25 118 LEU A N 1
ATOM 951 C CA . LEU A 1 118 ? 5.23 -9.305 -8.172 1 95.25 118 LEU A CA 1
ATOM 952 C C . LEU A 1 118 ? 4.824 -7.867 -7.844 1 95.25 118 LEU A C 1
ATOM 954 O O . LEU A 1 118 ? 5.18 -7.344 -6.785 1 95.25 118 LEU A O 1
ATOM 958 N N . ALA A 1 119 ? 4.016 -7.25 -8.633 1 91.5 119 ALA A N 1
ATOM 959 C CA . ALA A 1 119 ? 3.686 -5.832 -8.531 1 91.5 119 ALA A CA 1
ATOM 960 C C . ALA A 1 119 ? 3.066 -5.508 -7.176 1 91.5 119 ALA A C 1
ATOM 962 O O . ALA A 1 119 ? 3.463 -4.543 -6.52 1 91.5 119 ALA A O 1
ATOM 963 N N . PRO A 1 120 ? 2.17 -6.34 -6.68 1 90.62 120 PRO A N 1
ATOM 964 C CA . PRO A 1 120 ? 1.58 -5.992 -5.387 1 90.62 120 PRO A CA 1
ATOM 965 C C . PRO A 1 120 ? 2.609 -5.953 -4.258 1 90.62 120 PRO A C 1
ATOM 967 O O . PRO A 1 120 ? 2.523 -5.109 -3.365 1 90.62 120 PRO A O 1
ATOM 970 N N . TRP A 1 121 ? 3.553 -6.812 -4.312 1 92.38 121 TRP A N 1
ATOM 971 C CA . TRP A 1 121 ? 4.609 -6.84 -3.307 1 92.38 121 TRP A CA 1
ATOM 972 C C . TRP A 1 121 ? 5.523 -5.629 -3.445 1 92.38 121 TRP A C 1
ATOM 974 O O . TRP A 1 121 ? 5.871 -4.988 -2.451 1 92.38 121 TRP A O 1
ATOM 984 N N . MET A 1 122 ? 5.852 -5.367 -4.633 1 92.94 122 MET A N 1
ATOM 985 C CA . MET A 1 122 ? 6.754 -4.242 -4.867 1 92.94 122 MET A CA 1
ATOM 986 C C . MET A 1 122 ? 6.086 -2.924 -4.488 1 92.94 122 MET A C 1
ATOM 988 O O . MET A 1 122 ? 6.742 -2.025 -3.955 1 92.94 122 MET A O 1
ATOM 992 N N . GLU A 1 123 ? 4.84 -2.846 -4.723 1 89.5 123 GLU A N 1
ATOM 993 C CA . GLU A 1 123 ? 4.098 -1.656 -4.309 1 89.5 123 GLU A CA 1
ATOM 994 C C . GLU A 1 123 ? 4.055 -1.532 -2.789 1 89.5 123 GLU A C 1
ATOM 996 O O . GLU A 1 123 ? 4.113 -0.425 -2.25 1 89.5 123 GLU A O 1
ATOM 1001 N N . ARG A 1 124 ? 3.947 -2.629 -2.17 1 88.56 124 ARG A N 1
ATOM 1002 C CA . ARG A 1 124 ? 3.988 -2.629 -0.712 1 88.56 124 ARG A CA 1
ATOM 1003 C C . ARG A 1 124 ? 5.344 -2.145 -0.203 1 88.56 124 ARG A C 1
ATOM 1005 O O . ARG A 1 124 ? 5.41 -1.343 0.73 1 88.56 124 ARG A O 1
ATOM 1012 N N . TRP A 1 125 ? 6.363 -2.682 -0.802 1 92.38 125 TRP A N 1
ATOM 1013 C CA . TRP A 1 125 ? 7.703 -2.262 -0.402 1 92.38 125 TRP A CA 1
ATOM 1014 C C . TRP A 1 125 ? 7.891 -0.764 -0.621 1 92.38 125 TRP A C 1
ATOM 1016 O O . TRP A 1 125 ? 8.469 -0.075 0.225 1 92.38 125 TRP A O 1
ATOM 1026 N N . LEU A 1 126 ? 7.348 -0.281 -1.707 1 91.31 126 LEU A N 1
ATOM 1027 C CA . LEU A 1 126 ? 7.457 1.138 -2.027 1 91.31 126 LEU A CA 1
ATOM 1028 C C . LEU A 1 126 ? 6.711 1.986 -1.003 1 91.31 126 LEU A C 1
ATOM 1030 O O . LEU A 1 126 ? 7.188 3.057 -0.616 1 91.31 126 LEU A O 1
ATOM 1034 N N . ALA A 1 127 ? 5.578 1.522 -0.582 1 86.5 127 ALA A N 1
ATOM 1035 C CA . ALA A 1 127 ? 4.754 2.254 0.375 1 86.5 127 ALA A CA 1
ATOM 1036 C C . ALA A 1 127 ? 5.484 2.438 1.702 1 86.5 127 ALA A C 1
ATOM 1038 O O . ALA A 1 127 ? 5.234 3.404 2.426 1 86.5 127 ALA A O 1
ATOM 1039 N N . ASN A 1 128 ? 6.34 1.555 1.979 1 85.31 128 ASN A N 1
ATOM 1040 C CA . ASN A 1 128 ? 7.102 1.655 3.221 1 85.31 128 ASN A CA 1
ATOM 1041 C C . ASN A 1 128 ? 8.008 2.883 3.223 1 85.31 128 ASN A C 1
ATOM 1043 O O . ASN A 1 128 ? 8.398 3.367 4.285 1 85.31 128 ASN A O 1
ATOM 1047 N N . PHE A 1 129 ? 8.289 3.385 2.039 1 86.88 129 PHE A N 1
ATOM 1048 C CA . PHE A 1 129 ? 9.18 4.527 1.914 1 86.88 129 PHE A CA 1
ATOM 1049 C C . PHE A 1 129 ? 8.391 5.824 1.773 1 86.88 129 PHE A C 1
ATOM 1051 O O . PHE A 1 129 ? 8.969 6.891 1.564 1 86.88 129 PHE A O 1
ATOM 1058 N N . ASN A 1 130 ? 7.082 5.746 1.901 1 76.38 130 ASN A N 1
ATOM 1059 C CA . ASN A 1 130 ? 6.254 6.926 1.679 1 76.38 130 ASN A CA 1
ATOM 1060 C C . ASN A 1 130 ? 6.43 7.953 2.797 1 76.38 130 ASN A C 1
ATOM 1062 O O . ASN A 1 130 ? 6.305 9.156 2.564 1 76.38 130 ASN A O 1
ATOM 1066 N N . ARG A 1 131 ? 6.828 7.453 3.928 1 73.44 131 ARG A N 1
ATOM 1067 C CA . ARG A 1 131 ? 6.918 8.398 5.035 1 73.44 131 ARG A CA 1
ATOM 1068 C C . ARG A 1 131 ? 8.297 9.039 5.102 1 73.44 131 ARG A C 1
ATOM 1070 O O . ARG A 1 131 ? 8.422 10.258 5.234 1 73.44 131 ARG A O 1
ATOM 1077 N N . THR A 1 132 ? 9.312 8.195 5.02 1 81 132 THR A N 1
ATOM 1078 C CA . THR A 1 132 ? 10.672 8.695 5.172 1 81 132 THR A CA 1
ATOM 1079 C C . THR A 1 132 ? 11.625 7.977 4.227 1 81 132 THR A C 1
ATOM 1081 O O . THR A 1 132 ? 11.594 6.746 4.125 1 81 132 THR A O 1
ATOM 1084 N N . ILE A 1 133 ? 12.328 8.812 3.428 1 87.44 133 ILE A N 1
ATOM 1085 C CA . ILE A 1 133 ? 13.344 8.273 2.541 1 87.44 133 ILE A CA 1
ATOM 1086 C C . ILE A 1 133 ? 14.727 8.781 2.963 1 87.44 133 ILE A C 1
ATOM 1088 O O . ILE A 1 133 ? 14.945 9.984 3.059 1 87.44 133 ILE A O 1
ATOM 1092 N N . GLU A 1 134 ? 15.492 7.855 3.324 1 85.12 134 GLU A N 1
ATOM 1093 C CA . GLU A 1 134 ? 16.875 8.219 3.611 1 85.12 134 GLU A CA 1
ATOM 1094 C C . GLU A 1 134 ? 17.641 8.539 2.33 1 85.12 134 GLU A C 1
ATOM 1096 O O . GLU A 1 134 ? 17.344 7.984 1.271 1 85.12 134 GLU A O 1
ATOM 1101 N N . LEU A 1 135 ? 18.672 9.312 2.428 1 80.81 135 LEU A N 1
ATOM 1102 C CA . LEU A 1 135 ? 19.453 9.758 1.275 1 80.81 135 LEU A CA 1
ATOM 1103 C C . LEU A 1 135 ? 20.094 8.578 0.559 1 80.81 135 LEU A C 1
ATOM 1105 O O . LEU A 1 135 ? 20.109 8.523 -0.673 1 80.81 135 LEU A O 1
ATOM 1109 N N . ARG A 1 136 ? 20.562 7.676 1.308 1 83.44 136 ARG A N 1
ATOM 1110 C CA . ARG A 1 136 ? 21.266 6.535 0.741 1 83.44 136 ARG A CA 1
ATOM 1111 C C . ARG A 1 136 ? 20.344 5.668 -0.093 1 83.44 136 ARG A C 1
ATOM 1113 O O . ARG A 1 136 ? 20.797 4.898 -0.944 1 83.44 136 ARG A O 1
ATOM 1120 N N . ASP A 1 137 ? 19.047 5.844 0.145 1 89.81 137 ASP A N 1
ATOM 1121 C CA . ASP A 1 137 ? 18.062 4.965 -0.475 1 89.81 137 ASP A CA 1
ATOM 1122 C C . ASP A 1 137 ? 17.562 5.543 -1.797 1 89.81 137 ASP A C 1
ATOM 1124 O O . ASP A 1 137 ? 16.953 4.836 -2.598 1 89.81 137 ASP A O 1
ATOM 1128 N N . ILE A 1 138 ? 17.875 6.738 -2.086 1 86.75 138 ILE A N 1
ATOM 1129 C CA . ILE A 1 138 ? 17.266 7.465 -3.193 1 86.75 138 ILE A CA 1
ATOM 1130 C C . ILE A 1 138 ? 17.641 6.805 -4.516 1 86.75 138 ILE A C 1
ATOM 1132 O O . ILE A 1 138 ? 16.781 6.539 -5.355 1 86.75 138 ILE A O 1
ATOM 1136 N N . GLY A 1 139 ? 18.859 6.512 -4.668 1 84.44 139 GLY A N 1
ATOM 1137 C CA . GLY A 1 139 ? 19.328 5.906 -5.91 1 84.44 139 GLY A CA 1
ATOM 1138 C C . GLY A 1 139 ? 18.656 4.578 -6.207 1 84.44 139 GLY A C 1
ATOM 1139 O O . GLY A 1 139 ? 18.172 4.355 -7.32 1 84.44 139 GLY A O 1
ATOM 1140 N N . HIS A 1 140 ? 18.641 3.762 -5.242 1 89.62 140 HIS A N 1
ATOM 1141 C CA . HIS A 1 140 ? 18.031 2.445 -5.391 1 89.62 140 HIS A CA 1
ATOM 1142 C C . HIS A 1 140 ? 16.547 2.555 -5.672 1 89.62 140 HIS A C 1
ATOM 1144 O O . HIS A 1 140 ? 15.992 1.794 -6.473 1 89.62 140 HIS A O 1
ATOM 1150 N N . LEU A 1 141 ? 15.898 3.494 -5.055 1 91.06 141 LEU A N 1
ATOM 1151 C CA . LEU A 1 141 ? 14.469 3.672 -5.238 1 91.06 141 LEU A CA 1
ATOM 1152 C C . LEU A 1 141 ? 14.156 4.207 -6.633 1 91.06 141 LEU A C 1
ATOM 1154 O O . LEU A 1 141 ? 13.141 3.85 -7.23 1 91.06 141 LEU A O 1
ATOM 1158 N N . LEU A 1 142 ? 15.039 4.988 -7.117 1 87.19 142 LEU A N 1
ATOM 1159 C CA . LEU A 1 142 ? 14.867 5.477 -8.484 1 87.19 142 LEU A CA 1
ATOM 1160 C C . LEU A 1 142 ? 14.969 4.336 -9.484 1 87.19 142 LEU A C 1
ATOM 1162 O O . LEU A 1 142 ? 14.172 4.254 -10.422 1 87.19 142 LEU A O 1
ATOM 1166 N N . VAL A 1 143 ? 15.844 3.48 -9.195 1 84.38 143 VAL A N 1
ATOM 1167 C CA . VAL A 1 143 ? 16.016 2.318 -10.062 1 84.38 143 VAL A CA 1
ATOM 1168 C C . VAL A 1 143 ? 14.766 1.433 -9.992 1 84.38 143 VAL A C 1
ATOM 1170 O O . VAL A 1 143 ? 14.195 1.071 -11.016 1 84.38 143 VAL A O 1
ATOM 1173 N N . ALA A 1 144 ? 14.383 1.142 -8.836 1 90.31 144 ALA A N 1
ATOM 1174 C CA . ALA A 1 144 ? 13.25 0.25 -8.633 1 90.31 144 ALA A CA 1
ATOM 1175 C C . ALA A 1 144 ? 11.984 0.817 -9.266 1 90.31 144 ALA 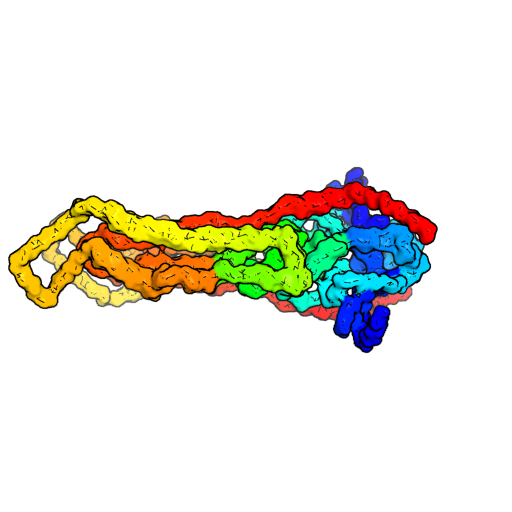A C 1
ATOM 1177 O O . ALA A 1 144 ? 11.273 0.111 -9.992 1 90.31 144 ALA A O 1
ATOM 1178 N N . THR A 1 145 ? 11.734 2.07 -9.062 1 90.31 145 THR A N 1
ATOM 1179 C CA . THR A 1 145 ? 10.5 2.678 -9.562 1 90.31 145 THR A CA 1
ATOM 1180 C C . THR A 1 145 ? 10.547 2.805 -11.078 1 90.31 145 THR A C 1
ATOM 1182 O O . THR A 1 145 ? 9.508 2.701 -11.75 1 90.31 145 THR A O 1
ATOM 1185 N N . SER A 1 146 ? 11.688 3.006 -11.602 1 84.94 146 SER A N 1
ATOM 1186 C CA . SER A 1 146 ? 11.828 3.064 -13.055 1 84.94 146 SER A CA 1
ATOM 1187 C C . SER A 1 146 ? 11.516 1.717 -13.695 1 84.94 146 SER A C 1
ATOM 1189 O O . SER A 1 146 ? 10.844 1.655 -14.727 1 84.94 146 SER A O 1
ATOM 1191 N N . ILE A 1 147 ? 11.922 0.724 -13.055 1 82.69 147 ILE A N 1
ATOM 1192 C CA . ILE A 1 147 ? 11.742 -0.622 -13.594 1 82.69 147 ILE A CA 1
ATOM 1193 C C . ILE A 1 147 ? 10.273 -1.031 -13.484 1 82.69 147 ILE A C 1
ATOM 1195 O O . ILE A 1 147 ? 9.719 -1.604 -14.422 1 82.69 147 ILE A O 1
ATOM 1199 N N . ILE A 1 148 ? 9.672 -0.748 -12.359 1 86.62 148 ILE A N 1
ATOM 1200 C CA . ILE A 1 148 ? 8.297 -1.184 -12.117 1 86.62 148 ILE A CA 1
ATOM 1201 C C . ILE A 1 148 ? 7.328 -0.304 -12.898 1 86.62 148 ILE A C 1
ATOM 1203 O O . ILE A 1 148 ? 6.168 -0.667 -13.086 1 86.62 148 ILE A O 1
ATOM 1207 N N . GLY A 1 149 ? 7.77 0.811 -13.273 1 84.38 149 GLY A N 1
ATOM 1208 C CA . GLY A 1 149 ? 6.93 1.706 -14.055 1 84.38 149 GLY A CA 1
ATOM 1209 C C . GLY A 1 149 ? 5.992 2.543 -13.203 1 84.38 149 GLY A C 1
ATOM 1210 O O . GLY A 1 149 ? 4.867 2.832 -13.609 1 84.38 149 GLY A O 1
ATOM 1211 N N . LYS A 1 150 ? 6.375 2.787 -12.039 1 86.69 150 LYS A N 1
ATOM 1212 C CA . LYS A 1 150 ? 5.605 3.676 -11.18 1 86.69 150 LYS A CA 1
ATOM 1213 C C . LYS A 1 150 ? 6.012 5.133 -11.383 1 86.69 150 LYS A C 1
ATOM 1215 O O . LYS A 1 150 ? 6.852 5.656 -10.648 1 86.69 150 LYS A O 1
ATOM 1220 N N . SER A 1 151 ? 5.359 5.762 -12.281 1 85.38 151 SER A N 1
ATOM 1221 C CA . SER A 1 151 ? 5.75 7.086 -12.766 1 85.38 151 SER A CA 1
ATOM 1222 C C . SER A 1 151 ? 5.629 8.133 -11.656 1 85.38 151 SER A C 1
ATOM 1224 O O . SER A 1 151 ? 6.523 8.961 -11.484 1 85.38 151 SER A O 1
ATOM 1226 N N . GLN A 1 152 ? 4.566 8.102 -10.938 1 86.12 152 GLN A N 1
ATOM 1227 C CA . GLN A 1 152 ? 4.344 9.109 -9.906 1 86.12 152 GLN A CA 1
ATOM 1228 C C . GLN A 1 152 ? 5.387 9 -8.797 1 86.12 152 GLN A C 1
ATOM 1230 O O . GLN A 1 152 ? 5.93 10.016 -8.352 1 86.12 152 GLN A O 1
ATOM 1235 N N . ALA A 1 153 ? 5.594 7.82 -8.422 1 88.38 153 ALA A N 1
ATOM 1236 C CA . ALA A 1 153 ? 6.598 7.609 -7.383 1 88.38 153 ALA A CA 1
ATOM 1237 C C . ALA A 1 153 ? 7.988 8.016 -7.871 1 88.38 153 ALA A C 1
ATOM 1239 O O . ALA A 1 153 ? 8.758 8.625 -7.133 1 88.38 153 ALA A O 1
ATOM 1240 N N . PHE A 1 154 ? 8.297 7.652 -9.062 1 88.38 154 PHE A N 1
ATOM 1241 C CA . PHE A 1 154 ? 9.578 8.008 -9.656 1 88.38 154 PHE A CA 1
ATOM 1242 C C . PHE A 1 154 ? 9.773 9.516 -9.664 1 88.38 154 PHE A C 1
ATOM 1244 O O . PHE A 1 154 ? 10.844 10.008 -9.297 1 88.38 154 PHE A O 1
ATOM 1251 N N . GLU A 1 155 ? 8.734 10.164 -10.031 1 84.69 155 GLU A N 1
ATOM 1252 C CA . GLU A 1 155 ? 8.773 11.617 -10.086 1 84.69 155 GLU A CA 1
ATOM 1253 C C . GLU A 1 155 ? 8.992 12.219 -8.695 1 84.69 155 GLU A C 1
ATOM 1255 O O . GLU A 1 155 ? 9.812 13.125 -8.523 1 84.69 155 GLU A O 1
ATOM 1260 N N . LYS A 1 156 ? 8.289 11.742 -7.801 1 86.19 156 LYS A N 1
ATOM 1261 C CA . LYS A 1 156 ? 8.398 12.242 -6.434 1 86.19 156 LYS A CA 1
ATOM 1262 C C . LYS A 1 156 ? 9.797 12.016 -5.879 1 86.19 156 LYS A C 1
ATOM 1264 O O . LYS A 1 156 ? 10.375 12.906 -5.242 1 86.19 156 LYS A O 1
ATOM 1269 N N . ILE A 1 157 ? 10.344 10.875 -6.16 1 87.38 157 ILE A N 1
ATOM 1270 C CA . ILE A 1 157 ? 11.648 10.523 -5.621 1 87.38 157 ILE A CA 1
ATOM 1271 C C . ILE A 1 157 ? 12.734 11.305 -6.352 1 87.38 157 ILE A C 1
ATOM 1273 O O . ILE A 1 157 ? 13.727 11.727 -5.746 1 87.38 157 ILE A O 1
ATOM 1277 N N . SER A 1 158 ? 12.547 11.469 -7.602 1 84.69 158 SER A N 1
ATOM 1278 C CA . SER A 1 158 ? 13.508 12.266 -8.359 1 84.69 158 SER A CA 1
ATOM 1279 C C . SER A 1 158 ? 13.531 13.711 -7.879 1 84.69 158 SER A C 1
ATOM 1281 O O . SER A 1 158 ? 14.594 14.328 -7.793 1 84.69 158 SER A O 1
ATOM 1283 N N . ARG A 1 159 ? 12.43 14.195 -7.566 1 82.31 159 ARG A N 1
ATOM 1284 C CA . ARG A 1 159 ? 12.367 15.539 -7.008 1 82.31 159 ARG A CA 1
ATOM 1285 C C . ARG A 1 159 ? 13.078 15.609 -5.66 1 82.31 159 ARG A C 1
ATOM 1287 O O . ARG A 1 159 ? 13.812 16.562 -5.395 1 82.31 159 ARG A O 1
ATOM 1294 N N . LEU A 1 160 ? 12.82 14.633 -4.934 1 82.88 160 LEU A N 1
ATOM 1295 C CA . LEU A 1 160 ? 13.484 14.562 -3.639 1 82.88 160 LEU A CA 1
ATOM 1296 C C . LEU A 1 160 ? 15 14.516 -3.805 1 82.88 160 LEU A C 1
ATOM 1298 O O . LEU A 1 160 ? 15.734 15.109 -3.012 1 82.88 160 LEU A O 1
ATOM 1302 N N . ALA A 1 161 ? 15.414 13.766 -4.785 1 82.81 161 ALA A N 1
ATOM 1303 C CA . ALA A 1 161 ? 16.844 13.688 -5.074 1 82.81 161 ALA A CA 1
ATOM 1304 C C . ALA A 1 161 ? 17.422 15.062 -5.375 1 82.81 161 ALA A C 1
ATOM 1306 O O . ALA A 1 161 ? 18.484 15.422 -4.848 1 82.81 161 ALA A O 1
ATOM 1307 N N . VAL A 1 162 ? 16.703 15.82 -6.078 1 77.31 162 VAL A N 1
ATOM 1308 C CA . VAL A 1 162 ? 17.156 17.156 -6.477 1 77.31 162 VAL A CA 1
ATOM 1309 C C . VAL A 1 162 ? 17.188 18.078 -5.262 1 77.31 162 VAL A C 1
ATOM 1311 O O . VAL A 1 162 ? 18.125 18.844 -5.082 1 77.31 162 VAL A O 1
ATOM 1314 N N . LEU A 1 163 ? 16.312 17.828 -4.441 1 76 163 LEU A N 1
ATOM 1315 C CA . LEU A 1 163 ? 16.141 18.75 -3.328 1 76 163 LEU A CA 1
ATOM 1316 C C . LEU A 1 163 ? 17.047 18.359 -2.164 1 76 163 LEU A C 1
ATOM 1318 O O . LEU A 1 163 ? 17.5 19.234 -1.414 1 76 163 LEU A O 1
ATOM 1322 N N . GLN A 1 164 ? 17.344 17.141 -2.08 1 80 164 GLN A N 1
ATOM 1323 C CA . GLN A 1 164 ? 17.953 16.703 -0.823 1 80 164 GLN A CA 1
ATOM 1324 C C . GLN A 1 164 ? 19.391 16.25 -1.034 1 80 164 GLN A C 1
ATOM 1326 O O . GLN A 1 164 ? 20.156 16.109 -0.074 1 80 164 GLN A O 1
ATOM 1331 N N . LEU A 1 165 ? 19.703 16 -2.232 1 78.12 165 LEU A N 1
ATOM 1332 C CA . LEU A 1 165 ? 21.094 15.656 -2.479 1 78.12 165 LEU A CA 1
ATOM 1333 C C . LEU A 1 165 ? 21.938 16.906 -2.66 1 78.12 165 LEU A C 1
ATOM 1335 O O . LEU A 1 165 ? 21.453 17.922 -3.146 1 78.12 165 LEU A O 1
ATOM 1339 N N . PRO A 1 166 ? 23.172 16.688 -2.15 1 74.75 166 PRO A N 1
ATOM 1340 C CA . PRO A 1 166 ? 24.062 17.828 -2.355 1 74.75 166 PRO A CA 1
ATOM 1341 C C . PRO A 1 166 ? 24.188 18.219 -3.826 1 74.75 166 PRO A C 1
ATOM 1343 O O . PRO A 1 166 ? 24.078 17.375 -4.711 1 74.75 166 PRO A O 1
ATOM 1346 N N . LEU A 1 167 ? 24.453 19.438 -4.039 1 69.06 167 LEU A N 1
ATOM 1347 C CA . LEU A 1 167 ? 24.516 19.969 -5.395 1 69.06 167 LEU A CA 1
ATOM 1348 C C . LEU A 1 167 ? 25.688 19.359 -6.164 1 69.06 167 LEU A C 1
ATOM 1350 O O . LEU A 1 167 ? 25.656 19.281 -7.395 1 69.06 167 LEU A O 1
ATOM 1354 N N . ASP A 1 168 ? 26.656 18.953 -5.469 1 69.31 168 ASP A N 1
ATOM 1355 C CA . ASP A 1 168 ? 27.828 18.344 -6.125 1 69.31 168 ASP A CA 1
ATOM 1356 C C . ASP A 1 168 ? 27.766 16.828 -6.035 1 69.31 168 ASP A C 1
ATOM 1358 O O . ASP A 1 168 ? 28.781 16.156 -6.195 1 69.31 168 ASP A O 1
ATOM 1362 N N . PHE A 1 169 ? 26.609 16.391 -5.836 1 74.12 169 PHE A N 1
ATOM 1363 C CA . PHE A 1 169 ? 26.469 14.938 -5.691 1 74.12 169 PHE A CA 1
ATOM 1364 C C . PHE A 1 169 ? 26.938 14.227 -6.949 1 74.12 169 PHE A C 1
ATOM 1366 O O . PHE A 1 169 ? 26.609 14.633 -8.062 1 74.12 169 PHE A O 1
ATOM 1373 N N . ASP A 1 170 ? 27.766 13.32 -6.648 1 70.88 170 ASP A N 1
ATOM 1374 C CA . ASP A 1 170 ? 28.266 12.492 -7.75 1 70.88 170 ASP A CA 1
ATOM 1375 C C . ASP A 1 170 ? 27.312 11.328 -8.023 1 70.88 170 ASP A C 1
ATOM 1377 O O . ASP A 1 170 ? 27.438 10.266 -7.398 1 70.88 170 ASP A O 1
ATOM 1381 N N . PHE A 1 171 ? 26.5 11.453 -8.984 1 67.81 171 PHE A N 1
ATOM 1382 C CA . PHE A 1 171 ? 25.484 10.453 -9.312 1 67.81 171 PHE A CA 1
ATOM 1383 C C . PHE A 1 171 ? 26.141 9.203 -9.883 1 67.81 171 PHE A C 1
ATOM 1385 O O . PHE A 1 171 ? 25.531 8.125 -9.883 1 67.81 171 PHE A O 1
ATOM 1392 N N . SER A 1 172 ? 27.375 9.398 -10.375 1 63.84 172 SER A N 1
ATOM 1393 C CA . SER A 1 172 ? 28.078 8.242 -10.891 1 63.84 172 SER A CA 1
ATOM 1394 C C . SER A 1 172 ? 28.375 7.227 -9.789 1 63.84 172 SER A C 1
ATOM 1396 O O . SER A 1 172 ? 28.625 6.051 -10.07 1 63.84 172 SER A O 1
ATOM 1398 N N . SER A 1 173 ? 28.344 7.785 -8.586 1 68.44 173 SER A N 1
ATOM 1399 C CA . SER A 1 173 ? 28.594 6.898 -7.453 1 68.44 173 SER A CA 1
ATOM 1400 C C . SER A 1 173 ? 27.5 5.84 -7.344 1 68.44 173 SER A C 1
ATOM 1402 O O . SER A 1 173 ? 27.719 4.781 -6.75 1 68.44 173 SER A O 1
ATOM 1404 N N . TRP A 1 174 ? 26.359 6.145 -7.902 1 65.12 174 TRP A N 1
ATOM 1405 C CA . TRP A 1 174 ? 25.234 5.211 -7.879 1 65.12 174 TRP A CA 1
ATOM 1406 C C . TRP A 1 174 ? 25.453 4.086 -8.891 1 65.12 174 TRP A C 1
ATOM 1408 O O . TRP A 1 174 ? 24.875 3.002 -8.75 1 65.12 174 TRP A O 1
ATOM 1418 N N . LEU A 1 175 ? 26.125 4.363 -9.984 1 57.44 175 LEU A N 1
ATOM 1419 C CA . LEU A 1 175 ? 26.359 3.402 -11.055 1 57.44 175 LEU A CA 1
ATOM 1420 C C . LEU A 1 175 ? 27.25 2.256 -10.57 1 57.44 175 LEU A C 1
ATOM 1422 O O . LEU A 1 175 ? 27.203 1.155 -11.133 1 57.44 175 LEU A O 1
ATOM 1426 N N . GLY A 1 176 ? 28.047 2.549 -9.719 1 52.97 176 GLY A N 1
ATOM 1427 C CA . GLY A 1 176 ? 28.984 1.505 -9.352 1 52.97 176 GLY A CA 1
ATOM 1428 C C . GLY A 1 176 ? 28.312 0.263 -8.797 1 52.97 176 GLY A C 1
ATOM 1429 O O . GLY A 1 176 ? 28.906 -0.818 -8.789 1 52.97 176 GLY A O 1
ATOM 1430 N N . ASP A 1 177 ? 27.281 0.447 -8.195 1 52.09 177 ASP A N 1
ATOM 1431 C CA . ASP A 1 177 ? 26.688 -0.771 -7.656 1 52.09 177 ASP A CA 1
ATOM 1432 C C . ASP A 1 177 ? 25.797 -1.452 -8.695 1 52.09 177 ASP A C 1
ATOM 1434 O O . ASP A 1 177 ? 25.188 -0.783 -9.531 1 52.09 177 ASP A O 1
ATOM 1438 N N . GLN A 1 178 ? 26.094 -2.66 -9.148 1 51.97 178 GLN A N 1
ATOM 1439 C CA . GLN A 1 178 ? 25.469 -3.492 -10.164 1 51.97 178 GLN A CA 1
ATOM 1440 C C . GLN A 1 178 ? 23.984 -3.131 -10.336 1 51.97 178 GLN A C 1
ATOM 1442 O O . GLN A 1 178 ? 23.469 -3.104 -11.461 1 51.97 178 GLN A O 1
ATOM 1447 N N . THR A 1 179 ? 23.328 -2.945 -9.297 1 51.69 179 THR A N 1
ATOM 1448 C CA . THR A 1 179 ? 21.906 -2.693 -9.32 1 51.69 179 THR A CA 1
ATOM 1449 C C . THR A 1 179 ? 21.594 -1.332 -9.938 1 51.69 179 THR A C 1
ATOM 1451 O O . THR A 1 179 ? 20.594 -1.168 -10.625 1 51.69 179 THR A O 1
ATOM 1454 N N . SER A 1 180 ? 22.516 -0.389 -9.82 1 52 180 SER A N 1
ATOM 1455 C CA . SER A 1 180 ? 22.297 0.994 -10.234 1 52 180 SER A CA 1
ATOM 1456 C C . SER A 1 180 ? 22.641 1.185 -11.711 1 52 180 SER A C 1
ATOM 1458 O O . SER A 1 180 ? 22.281 2.197 -12.312 1 52 180 SER A O 1
ATOM 1460 N N . ALA A 1 181 ? 23.438 0.282 -12.148 1 50.72 181 ALA A N 1
ATOM 1461 C CA . ALA A 1 181 ? 23.781 0.405 -13.562 1 50.72 181 ALA A CA 1
ATOM 1462 C C . ALA A 1 181 ? 22.531 0.521 -14.43 1 50.72 181 ALA A C 1
ATOM 1464 O O . ALA A 1 181 ? 22.562 1.153 -15.492 1 50.72 181 ALA A O 1
ATOM 1465 N N . ASN A 1 182 ? 21.531 -0.065 -13.953 1 51.84 182 ASN A N 1
ATOM 1466 C CA . ASN A 1 182 ? 20.281 0.013 -14.695 1 51.84 182 ASN A CA 1
ATOM 1467 C C . ASN A 1 182 ? 19.641 1.396 -14.578 1 51.84 182 ASN A C 1
ATOM 1469 O O . ASN A 1 182 ? 18.734 1.735 -15.344 1 51.84 182 ASN A O 1
ATOM 1473 N N . LEU A 1 183 ? 20.078 2.068 -13.547 1 53.38 183 LEU A N 1
ATOM 1474 C CA . LEU A 1 183 ? 19.594 3.432 -13.344 1 53.38 183 LEU A CA 1
ATOM 1475 C C . LEU A 1 183 ? 19.953 4.312 -14.539 1 53.38 183 LEU A C 1
ATOM 1477 O O . LEU A 1 183 ? 19.172 5.199 -14.906 1 53.38 183 LEU A O 1
ATOM 1481 N N . SER A 1 184 ? 21.297 4.09 -14.992 1 52.03 184 SER A N 1
ATOM 1482 C CA . SER A 1 184 ? 21.969 5.008 -15.914 1 52.03 184 SER A CA 1
ATOM 1483 C C . SER A 1 184 ? 21.109 5.242 -17.156 1 52.03 184 SER A C 1
ATOM 1485 O O . SER A 1 184 ? 21.031 6.367 -17.656 1 52.03 184 SER A O 1
ATOM 1487 N N . GLU A 1 185 ? 20.453 4.199 -17.484 1 53.81 185 GLU A N 1
ATOM 1488 C CA . GLU A 1 185 ? 19.812 4.414 -18.781 1 53.81 185 GLU A CA 1
ATOM 1489 C C . GLU A 1 185 ? 18.469 5.125 -18.609 1 53.81 185 GLU A C 1
ATOM 1491 O O . GLU A 1 185 ? 18.078 5.938 -19.453 1 53.81 185 GLU A O 1
ATOM 1496 N N . GLU A 1 186 ? 17.891 4.957 -17.516 1 51.06 186 GLU A N 1
ATOM 1497 C CA . GLU A 1 186 ? 16.516 5.41 -17.391 1 51.06 186 GLU A CA 1
ATOM 1498 C C . GLU A 1 186 ? 16.438 6.727 -16.625 1 51.06 186 GLU A C 1
ATOM 1500 O O . GLU A 1 186 ? 15.539 7.535 -16.859 1 51.06 186 GLU A O 1
ATOM 1505 N N . VAL A 1 187 ? 17.359 6.824 -15.695 1 56.12 187 VAL A N 1
ATOM 1506 C CA . VAL A 1 187 ? 17.359 8.039 -14.891 1 56.12 187 VAL A CA 1
ATOM 1507 C C . VAL A 1 187 ? 18.422 9 -15.406 1 56.12 187 VAL A C 1
ATOM 1509 O O . VAL A 1 187 ? 19.609 8.688 -15.375 1 56.12 187 VAL A O 1
ATOM 1512 N N . SER A 1 188 ? 18 9.914 -16.203 1 58.38 188 SER A N 1
ATOM 1513 C CA . SER A 1 188 ? 19 10.875 -16.688 1 58.38 188 SER A CA 1
ATOM 1514 C C . SER A 1 188 ? 19.609 11.656 -15.531 1 58.38 188 SER A C 1
ATOM 1516 O O . SER A 1 188 ? 18.984 12.578 -15 1 58.38 188 SER A O 1
ATOM 1518 N N . MET A 1 189 ? 20.625 11.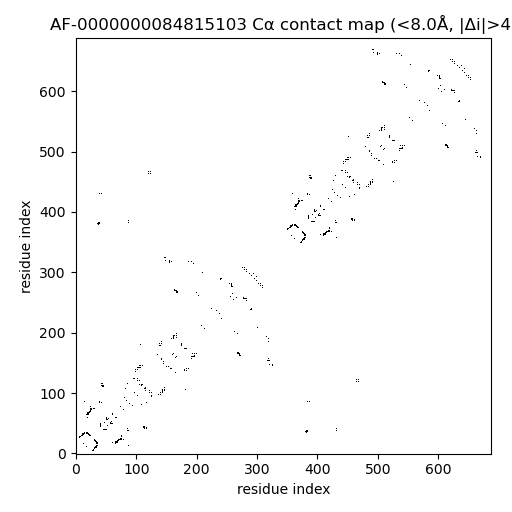008 -14.961 1 58.91 189 MET A N 1
ATOM 1519 C CA . MET A 1 189 ? 21.422 11.703 -13.953 1 58.91 189 MET A CA 1
ATOM 1520 C C . MET A 1 189 ? 21.75 13.125 -14.398 1 58.91 189 MET A C 1
ATOM 1522 O O . MET A 1 189 ? 21.828 14.031 -13.57 1 58.91 189 MET A O 1
ATOM 1526 N N . SER A 1 190 ? 21.75 13.227 -15.656 1 57.81 190 SER A N 1
ATOM 1527 C CA . SER A 1 190 ? 22.047 14.547 -16.203 1 57.81 190 SER A CA 1
ATOM 1528 C C . SER A 1 190 ? 20.922 15.539 -15.906 1 57.81 190 SER A C 1
ATOM 1530 O O . SER A 1 190 ? 21.188 16.703 -15.625 1 57.81 190 SER A O 1
ATOM 1532 N N . ASP A 1 191 ? 19.75 14.953 -15.977 1 61.12 191 ASP A N 1
ATOM 1533 C CA . ASP A 1 191 ? 18.625 15.844 -15.727 1 61.12 191 ASP A CA 1
ATOM 1534 C C . ASP A 1 191 ? 18.562 16.266 -14.258 1 61.12 191 ASP A C 1
ATOM 1536 O O . ASP A 1 191 ? 18.281 17.422 -13.945 1 61.12 191 ASP A O 1
ATOM 1540 N N . LEU A 1 192 ? 19 15.344 -13.516 1 61.09 192 LEU A N 1
ATOM 1541 C CA . LEU A 1 192 ? 19.031 15.664 -12.094 1 61.09 192 LEU A CA 1
ATOM 1542 C C . LEU A 1 192 ? 20.109 16.688 -11.789 1 61.09 192 LEU A C 1
ATOM 1544 O O . LEU A 1 192 ? 19.875 17.641 -11.031 1 61.09 192 LEU A O 1
ATOM 1548 N N . ALA A 1 193 ? 21.156 16.453 -12.453 1 60.66 193 ALA A N 1
ATOM 1549 C CA . ALA A 1 193 ? 22.266 17.375 -12.266 1 60.66 193 ALA A CA 1
ATOM 1550 C C . ALA A 1 193 ? 21.938 18.75 -12.812 1 60.66 193 ALA A C 1
ATOM 1552 O O . ALA A 1 193 ? 22.297 19.766 -12.211 1 60.66 193 ALA A O 1
ATOM 1553 N N . ALA A 1 194 ? 21.312 18.688 -13.867 1 60.69 194 ALA A N 1
ATOM 1554 C CA . ALA A 1 194 ? 20.938 19.969 -14.492 1 60.69 194 ALA A CA 1
ATOM 1555 C C . ALA A 1 194 ? 20 20.766 -13.602 1 60.69 194 ALA A C 1
ATOM 1557 O O . ALA A 1 194 ? 20.141 21.984 -13.453 1 60.69 194 ALA A O 1
ATOM 1558 N N . ASN A 1 195 ? 19.156 20.094 -13.023 1 58.22 195 ASN A N 1
ATOM 1559 C CA . ASN A 1 195 ? 18.203 20.766 -12.133 1 58.22 195 ASN A CA 1
ATOM 1560 C C . ASN A 1 195 ? 18.891 21.344 -10.906 1 58.22 195 ASN A C 1
ATOM 1562 O O . ASN A 1 195 ? 18.562 22.453 -10.484 1 58.22 195 ASN A O 1
ATOM 1566 N N . GLN A 1 196 ? 19.797 20.641 -10.5 1 59.59 196 GLN A N 1
ATOM 1567 C CA . GLN A 1 196 ? 20.562 21.156 -9.359 1 59.59 196 GLN A CA 1
ATOM 1568 C C . GLN A 1 196 ? 21.359 22.406 -9.742 1 59.59 196 GLN A C 1
ATOM 1570 O O . GLN A 1 196 ? 21.453 23.359 -8.969 1 59.59 196 GLN A O 1
ATOM 1575 N N . SER A 1 197 ? 21.875 22.312 -10.859 1 57.78 197 SER A N 1
ATOM 1576 C CA . SER A 1 197 ? 22.703 23.422 -11.328 1 57.78 197 SER A CA 1
ATOM 1577 C C . SER A 1 197 ? 21.891 24.688 -11.477 1 57.78 197 SER A C 1
ATOM 1579 O O . SER A 1 197 ? 22.344 25.781 -11.133 1 57.78 197 SER A O 1
ATOM 1581 N N . ASP A 1 198 ? 20.734 24.531 -12.008 1 55.34 198 ASP A N 1
ATOM 1582 C CA . ASP A 1 198 ? 19.891 25.703 -12.234 1 55.34 198 ASP A CA 1
ATOM 1583 C C . ASP A 1 198 ? 19.594 26.438 -10.922 1 55.34 198 ASP A C 1
ATOM 1585 O O . ASP A 1 198 ? 19.578 27.656 -10.875 1 55.34 198 ASP A O 1
ATOM 1589 N N . ILE A 1 199 ? 19.531 25.656 -9.977 1 54.12 199 ILE A N 1
ATOM 1590 C CA . ILE A 1 199 ? 19.219 26.266 -8.688 1 54.12 199 ILE A CA 1
ATOM 1591 C C . ILE A 1 199 ? 20.469 26.953 -8.125 1 54.12 199 ILE A C 1
ATOM 1593 O O . ILE A 1 199 ? 20.375 28 -7.504 1 54.12 199 ILE A O 1
ATOM 1597 N N . GLY A 1 200 ? 21.5 26.188 -8.461 1 49.03 200 GLY A N 1
ATOM 1598 C CA . GLY A 1 200 ? 22.75 26.812 -8.078 1 49.03 200 GLY A CA 1
ATOM 1599 C C . GLY A 1 200 ? 22.922 28.188 -8.68 1 49.03 200 GLY A C 1
ATOM 1600 O O . GLY A 1 200 ? 23.484 29.078 -8.039 1 49.03 200 GLY A O 1
ATOM 1601 N N . TRP A 1 201 ? 22.391 28.219 -9.867 1 45.78 201 TRP A N 1
ATOM 1602 C CA . TRP A 1 201 ? 22.562 29.516 -10.531 1 45.78 201 TRP A CA 1
ATOM 1603 C C . TRP A 1 201 ? 21.578 30.547 -9.977 1 45.78 201 TRP A C 1
ATOM 1605 O O . TRP A 1 201 ? 21.75 31.75 -10.18 1 45.78 201 TRP A O 1
ATOM 1615 N N . MET A 1 202 ? 20.578 30.031 -9.43 1 47.19 202 MET A N 1
ATOM 1616 C CA . MET A 1 202 ? 19.672 31 -8.82 1 47.19 202 MET A CA 1
ATOM 1617 C C . MET A 1 202 ? 20.453 32 -7.949 1 47.19 202 MET A C 1
ATOM 1619 O O . MET A 1 202 ? 20.094 33.156 -7.875 1 47.19 202 MET A O 1
ATOM 1623 N N . HIS A 1 203 ? 21.453 31.438 -7.387 1 43.97 203 HIS A N 1
ATOM 1624 C CA . HIS A 1 203 ? 22.297 32.281 -6.555 1 43.97 203 HIS A CA 1
ATOM 1625 C C . HIS A 1 203 ? 22.938 33.406 -7.375 1 43.97 203 HIS A C 1
ATOM 1627 O O . HIS A 1 203 ? 23.016 34.562 -6.918 1 43.97 203 HIS A O 1
ATOM 1633 N N . THR A 1 204 ? 23.422 32.906 -8.523 1 41.59 204 THR A N 1
ATOM 1634 C CA . THR A 1 204 ? 24.266 33.875 -9.227 1 41.59 204 THR A CA 1
ATOM 1635 C C . THR A 1 204 ? 23.422 35.031 -9.758 1 41.59 204 THR A C 1
ATOM 1637 O O . THR A 1 204 ? 23.891 36.188 -9.758 1 41.59 204 THR A O 1
ATOM 1640 N N . SER A 1 205 ? 22.344 34.688 -10.312 1 39.38 205 SER A N 1
ATOM 1641 C CA . SER A 1 205 ? 21.609 35.719 -11.008 1 39.38 205 SER A CA 1
ATOM 1642 C C . SER A 1 205 ? 20.922 36.656 -10.023 1 39.38 205 SER A C 1
ATOM 1644 O O . SER A 1 205 ? 20.875 37.875 -10.242 1 39.38 205 SER A O 1
ATOM 1646 N N . ARG A 1 206 ? 20.266 36.094 -9.117 1 41.06 206 ARG A N 1
ATOM 1647 C CA . ARG A 1 206 ? 19.484 36.969 -8.258 1 41.06 206 ARG A CA 1
ATOM 1648 C C . ARG A 1 206 ? 20.406 37.844 -7.387 1 41.06 206 ARG A C 1
ATOM 1650 O O . ARG A 1 206 ? 20.094 39 -7.109 1 41.06 206 ARG A O 1
ATOM 1657 N N . CYS A 1 207 ? 21.484 37.219 -7.043 1 43.22 207 CYS A N 1
ATOM 1658 C CA . CYS A 1 207 ? 22.391 38 -6.242 1 43.22 207 CYS A CA 1
ATOM 1659 C C . CYS A 1 207 ? 23 39.125 -7.074 1 43.22 207 CYS A C 1
ATOM 1661 O O . CYS A 1 207 ? 23.172 40.25 -6.582 1 43.22 207 CYS A O 1
ATOM 1663 N N . ARG A 1 208 ? 23.156 38.844 -8.297 1 38.53 208 ARG A N 1
ATOM 1664 C CA . ARG A 1 208 ? 23.781 39.938 -9.062 1 38.53 208 ARG A CA 1
ATOM 1665 C C . ARG A 1 208 ? 22.844 41.156 -9.156 1 38.53 208 ARG A C 1
ATOM 1667 O O . ARG A 1 208 ? 23.297 42.281 -9.047 1 38.53 208 ARG A O 1
ATOM 1674 N N . LYS A 1 209 ? 21.625 40.875 -9.516 1 37.28 209 LYS A N 1
ATOM 1675 C CA . LYS A 1 209 ? 20.719 42.031 -9.602 1 37.28 209 LYS A CA 1
ATOM 1676 C C . LYS A 1 209 ? 20.5 42.656 -8.234 1 37.28 209 LYS A C 1
ATOM 1678 O O . LYS A 1 209 ? 20.453 43.875 -8.117 1 37.28 209 LYS A O 1
ATOM 1683 N N . CYS A 1 210 ? 20.234 41.875 -7.309 1 38.84 210 CYS A N 1
ATOM 1684 C CA . CYS A 1 210 ? 20.156 42.469 -5.984 1 38.84 210 CYS A CA 1
ATOM 1685 C C . CYS A 1 210 ? 21.438 43.219 -5.648 1 38.84 210 CYS A C 1
ATOM 1687 O O . CYS A 1 210 ? 21.391 44.344 -5.129 1 38.84 210 CYS A O 1
ATOM 1689 N N . PHE A 1 211 ? 22.531 42.625 -6.094 1 38.91 211 PHE A N 1
ATOM 1690 C CA . PHE A 1 211 ? 23.797 43.344 -5.891 1 38.91 211 PHE A CA 1
ATOM 1691 C C . PHE A 1 211 ? 24.031 44.375 -6.98 1 38.91 211 PHE A C 1
ATOM 1693 O O . PHE A 1 211 ? 24.578 45.438 -6.719 1 38.91 211 PHE A O 1
ATOM 1700 N N . LEU A 1 212 ? 23.531 44.125 -8.203 1 39.12 212 LEU A N 1
ATOM 1701 C CA . LEU A 1 212 ? 23.625 45.156 -9.242 1 39.12 212 LEU A CA 1
ATOM 1702 C C . LEU A 1 212 ? 22.594 46.25 -9.008 1 39.12 212 LEU A C 1
ATOM 1704 O O . LEU A 1 212 ? 22.859 47.438 -9.281 1 39.12 212 LEU A O 1
ATOM 1708 N N . VAL A 1 213 ? 21.328 45.938 -8.82 1 36.19 213 VAL A N 1
ATOM 1709 C CA . VAL A 1 213 ? 20.406 47.031 -8.5 1 36.19 213 VAL A CA 1
ATOM 1710 C C . VAL A 1 213 ? 20.969 47.875 -7.359 1 36.19 213 VAL A C 1
ATOM 1712 O O . VAL A 1 213 ? 20.75 49.094 -7.316 1 36.19 213 VAL A O 1
ATOM 1715 N N . TYR A 1 214 ? 21.75 47.312 -6.512 1 35.16 214 TYR A N 1
ATOM 1716 C CA . TYR A 1 214 ? 22.516 48.156 -5.602 1 35.16 214 TYR A CA 1
ATOM 1717 C C . TYR A 1 214 ? 23.484 49.062 -6.371 1 35.16 214 TYR A C 1
ATOM 1719 O O . TYR A 1 214 ? 23.688 50.219 -5.992 1 35.16 214 TYR A O 1
ATOM 1727 N N . GLU A 1 215 ? 24.031 48.594 -7.406 1 36.28 215 GLU A N 1
ATOM 1728 C CA . GLU A 1 215 ? 24.906 49.438 -8.195 1 36.28 215 GLU A CA 1
ATOM 1729 C C . GLU A 1 215 ? 24.109 50.438 -9.016 1 36.28 215 GLU A C 1
ATOM 1731 O O . GLU A 1 215 ? 24.5 51.625 -9.125 1 36.28 215 GLU A O 1
ATOM 1736 N N . LYS A 1 216 ? 23.141 49.938 -9.805 1 36.47 216 LYS A N 1
ATOM 1737 C CA . LYS A 1 216 ? 22.531 50.938 -10.695 1 36.47 216 LYS A CA 1
ATOM 1738 C C . LYS A 1 216 ? 21.562 51.812 -9.945 1 36.47 216 LYS A C 1
ATOM 1740 O O . LYS A 1 216 ? 21.203 52.906 -10.422 1 36.47 216 LYS A O 1
ATOM 1745 N N . SER A 1 217 ? 20.688 51.281 -9.133 1 33.69 217 SER A N 1
ATOM 1746 C CA . SER A 1 217 ? 19.797 52.344 -8.625 1 33.69 217 SER A CA 1
ATOM 1747 C C . SER A 1 217 ? 20.562 53.375 -7.824 1 33.69 217 SER A C 1
ATOM 1749 O O . SER A 1 217 ? 20.953 53.125 -6.68 1 33.69 217 SER A O 1
ATOM 1751 N N . ARG A 1 218 ? 21.578 53.938 -8.219 1 33.16 218 ARG A N 1
ATOM 1752 C CA . ARG A 1 218 ? 21.953 55.344 -8.008 1 33.16 218 ARG A CA 1
ATOM 1753 C C . ARG A 1 218 ? 20.734 56.25 -8.086 1 33.16 218 ARG A C 1
ATOM 1755 O O . ARG A 1 218 ? 20.859 57.469 -8.289 1 33.16 218 ARG A O 1
ATOM 1762 N N . SER A 1 219 ? 19.531 55.906 -8.492 1 32.12 219 SER A N 1
ATOM 1763 C CA . SER A 1 219 ? 18.719 57.125 -8.383 1 32.12 219 SER A CA 1
ATOM 1764 C C . SER A 1 219 ? 18.797 57.719 -6.98 1 32.12 219 SER A C 1
ATOM 1766 O O . SER A 1 219 ? 18.844 56.969 -5.996 1 32.12 219 SER A O 1
ATOM 1768 N N . SER A 1 220 ? 19.172 58.969 -6.82 1 31.08 220 SER A N 1
ATOM 1769 C CA . SER A 1 220 ? 19.234 60.031 -5.82 1 31.08 220 SER A CA 1
ATOM 1770 C C . SER A 1 220 ? 18.062 59.938 -4.855 1 31.08 220 SER A C 1
ATOM 1772 O O . SER A 1 220 ? 18.109 60.531 -3.768 1 31.08 220 SER A O 1
ATOM 1774 N N . LYS A 1 221 ? 16.828 59.688 -5.375 1 32.22 221 LYS A N 1
ATOM 1775 C CA . LYS A 1 221 ? 15.68 60.062 -4.57 1 32.22 221 LYS A CA 1
ATOM 1776 C C . LYS A 1 221 ? 15.445 59.094 -3.422 1 32.22 221 LYS A C 1
ATOM 1778 O O . LYS A 1 221 ? 14.461 58.344 -3.428 1 32.22 221 LYS A O 1
ATOM 1783 N N . CYS A 1 222 ? 16.266 58.219 -3.016 1 36.03 222 CYS A N 1
ATOM 1784 C CA . CYS A 1 222 ? 15.922 57.906 -1.633 1 36.03 222 CYS A CA 1
ATOM 1785 C C . CYS A 1 222 ? 15.641 59.188 -0.845 1 36.03 222 CYS A C 1
ATOM 1787 O O . CYS A 1 222 ? 16.391 60.156 -0.935 1 36.03 222 CYS A O 1
ATOM 1789 N N . PRO A 1 223 ? 14.453 59.719 -0.55 1 32.31 223 PRO A N 1
ATOM 1790 C CA . PRO A 1 223 ? 14.406 61.031 0.094 1 32.31 223 PRO A CA 1
ATOM 1791 C C . PRO A 1 223 ? 15.656 61.312 0.921 1 32.31 223 PRO A C 1
ATOM 1793 O O . PRO A 1 223 ? 16.312 60.406 1.402 1 32.31 223 PRO A O 1
ATOM 1796 N N . ASP A 1 224 ? 16.5 62.281 0.529 1 31.42 224 ASP A N 1
ATOM 1797 C CA . ASP A 1 224 ? 17.516 62.969 1.305 1 31.42 224 ASP A CA 1
ATOM 1798 C C . ASP A 1 224 ? 17.219 62.906 2.801 1 31.42 224 ASP A C 1
ATOM 1800 O O . ASP A 1 224 ? 16.203 63.438 3.264 1 31.42 224 ASP A O 1
ATOM 1804 N N . CYS A 1 225 ? 17.297 61.75 3.412 1 34.12 225 CYS A N 1
ATOM 1805 C CA . CYS A 1 225 ? 17.328 62.094 4.828 1 34.12 225 CYS A CA 1
ATOM 1806 C C . CYS A 1 225 ? 18.172 63.344 5.066 1 34.12 225 CYS A C 1
ATOM 1808 O O . CYS A 1 225 ? 19.312 63.438 4.609 1 34.12 225 CYS A O 1
ATOM 1810 N N . SER A 1 226 ? 17.609 64.438 4.863 1 31.81 226 SER A N 1
ATOM 1811 C CA . SER A 1 226 ? 18.266 65.75 5.164 1 31.81 226 SER A CA 1
ATOM 1812 C C . SER A 1 226 ? 19.359 65.562 6.215 1 31.81 226 SER A C 1
ATOM 1814 O O . SER A 1 226 ? 19.109 65 7.293 1 31.81 226 SER A O 1
ATOM 1816 N N . SER A 1 227 ? 20.562 65.312 5.824 1 33.19 227 SER A N 1
ATOM 1817 C CA . SER A 1 227 ? 21.656 65.625 6.734 1 33.19 227 SER A CA 1
ATOM 1818 C C . SER A 1 227 ? 21.328 66.875 7.531 1 33.19 227 SER A C 1
ATOM 1820 O O . SER A 1 227 ? 21.219 68 6.965 1 33.19 227 SER A O 1
ATOM 1822 N N . VAL A 1 228 ? 20.344 66.875 8.477 1 33.47 228 VAL A N 1
ATOM 1823 C CA . VAL A 1 228 ? 20.5 68.125 9.289 1 33.47 228 VAL A CA 1
ATOM 1824 C C . VAL A 1 228 ? 21.969 68.312 9.664 1 33.47 228 VAL A C 1
ATOM 1826 O O . VAL A 1 228 ? 22.562 67.438 10.289 1 33.47 228 VAL A O 1
ATOM 1829 N N . GLU A 1 229 ? 22.812 68.875 8.906 1 33.62 229 GLU A N 1
ATOM 1830 C CA . GLU A 1 229 ? 24.141 69.438 9.18 1 33.62 229 GLU A CA 1
ATOM 1831 C C . GLU A 1 229 ? 24.328 69.688 10.672 1 33.62 229 GLU A C 1
ATOM 1833 O O . GLU A 1 229 ? 25.438 69.5 11.195 1 33.62 229 GLU A O 1
ATOM 1838 N N . GLY A 1 230 ? 23.516 70.625 11.281 1 33.03 230 GLY A N 1
ATOM 1839 C CA . GLY A 1 230 ? 23.969 71.438 12.398 1 33.03 230 GLY A CA 1
ATOM 1840 C C . GLY A 1 230 ? 24.125 70.625 13.68 1 33.03 230 GLY A C 1
ATOM 1841 O O . GLY A 1 230 ? 25.047 70.875 14.469 1 33.03 230 GLY A O 1
ATOM 1842 N N . GLU A 1 231 ? 22.953 70.188 14.367 1 33.88 231 GLU A N 1
ATOM 1843 C CA . GLU A 1 231 ? 23.125 69.938 15.797 1 33.88 231 GLU A CA 1
ATOM 1844 C C . GLU A 1 231 ? 23.828 68.562 16.016 1 33.88 231 GLU A C 1
ATOM 1846 O O . GLU A 1 231 ? 23.625 67.625 15.273 1 33.88 231 GLU A O 1
ATOM 1851 N N . GLN A 1 232 ? 25 68.5 16.578 1 33.5 232 GLN A N 1
ATOM 1852 C CA . GLN A 1 232 ? 25.812 67.5 17.203 1 33.5 232 GLN A CA 1
ATOM 1853 C C . GLN A 1 232 ? 24.938 66.375 17.844 1 33.5 232 GLN A C 1
ATOM 1855 O O . GLN A 1 232 ? 24.156 66.688 18.75 1 33.5 232 GLN A O 1
ATOM 1860 N N . PRO A 1 233 ? 24.312 65.375 17.062 1 33.16 233 PRO A N 1
ATOM 1861 C CA . PRO A 1 233 ? 23.328 64.562 17.797 1 33.16 233 PRO A CA 1
ATOM 1862 C C . PRO A 1 233 ? 23.859 64.062 19.141 1 33.16 233 PRO A C 1
ATOM 1864 O O . PRO A 1 233 ? 25.031 63.688 19.25 1 33.16 233 PRO A O 1
ATOM 1867 N N . GLY A 1 234 ? 23.453 64.562 20.172 1 32.47 234 GLY A N 1
ATOM 1868 C CA . GLY A 1 234 ? 23.688 63.938 21.453 1 32.47 234 GLY A CA 1
ATOM 1869 C C . GLY A 1 234 ? 23.516 62.438 21.406 1 32.47 234 GLY A C 1
ATOM 1870 O O . GLY A 1 234 ? 22.953 61.875 20.453 1 32.47 234 GLY A O 1
ATOM 1871 N N . ALA A 1 235 ? 24.281 61.531 22.156 1 34.41 235 ALA A N 1
ATOM 1872 C CA . ALA A 1 235 ? 24.453 60.094 22.297 1 34.41 235 ALA A CA 1
ATOM 1873 C C . ALA A 1 235 ? 23.141 59.344 22.031 1 34.41 235 ALA A C 1
ATOM 1875 O O . ALA A 1 235 ? 23.062 58.125 22.156 1 34.41 235 ALA A O 1
ATOM 1876 N N . ARG A 1 236 ? 21.969 60.062 22.141 1 34.94 236 ARG A N 1
ATOM 1877 C CA . ARG A 1 236 ? 20.734 59.312 22.312 1 34.94 236 ARG A CA 1
ATOM 1878 C C . ARG A 1 236 ? 20.406 58.5 21.062 1 34.94 236 ARG A C 1
ATOM 1880 O O . ARG A 1 236 ? 21.109 58.594 20.047 1 34.94 236 ARG A O 1
ATOM 1887 N N . ASP A 1 237 ? 19 58.469 20.812 1 35.5 237 ASP A N 1
ATOM 1888 C CA . ASP A 1 237 ? 18.203 57.562 20 1 35.5 237 ASP A CA 1
ATOM 1889 C C . ASP A 1 237 ? 18.531 57.688 18.516 1 35.5 237 ASP A C 1
ATOM 1891 O O . ASP A 1 237 ? 18.047 58.625 17.859 1 35.5 237 ASP A O 1
ATOM 1895 N N . TYR A 1 238 ? 19.766 57.625 18.047 1 35.53 238 TYR A N 1
ATOM 1896 C CA . TYR A 1 238 ? 20.188 57.781 16.656 1 35.53 238 TYR A CA 1
ATOM 1897 C C . TYR A 1 238 ? 19.25 57.031 15.711 1 35.53 238 TYR A C 1
ATOM 1899 O O . TYR A 1 238 ? 18.969 55.844 15.906 1 35.53 238 TYR A O 1
ATOM 1907 N N . GLN A 1 239 ? 18.219 57.688 15.234 1 41.16 239 GLN A N 1
ATOM 1908 C CA . GLN A 1 239 ? 17.438 57.156 14.125 1 41.16 239 GLN A CA 1
ATOM 1909 C C . GLN A 1 239 ? 18.328 56.562 13.039 1 41.16 239 GLN A C 1
ATOM 1911 O O . GLN A 1 239 ? 19.188 57.25 12.492 1 41.16 239 GLN A O 1
ATOM 1916 N N . VAL A 1 240 ? 18.984 55.469 13.141 1 46.25 240 VAL A N 1
ATOM 1917 C CA . VAL A 1 240 ? 19.828 54.844 12.148 1 46.25 240 VAL A CA 1
ATOM 1918 C C . VAL A 1 240 ? 19.125 54.812 10.797 1 46.25 240 VAL A C 1
ATOM 1920 O O . VAL A 1 240 ? 18.031 54.25 10.672 1 46.25 240 VAL A O 1
ATOM 1923 N N . PHE A 1 241 ? 19.141 55.875 10.109 1 45.94 241 PHE A N 1
ATOM 1924 C CA . PHE A 1 241 ? 18.672 55.906 8.727 1 45.94 241 PHE A CA 1
ATOM 1925 C C . PHE A 1 241 ? 19.469 54.906 7.883 1 45.94 241 PHE A C 1
ATOM 1927 O O . PHE A 1 241 ? 20.688 54.844 7.965 1 45.94 241 PHE A O 1
ATOM 1934 N N . CYS A 1 242 ? 18.812 53.906 7.523 1 57.16 242 CYS A N 1
ATOM 1935 C CA . CYS A 1 242 ? 19.422 52.844 6.711 1 57.16 242 CYS A CA 1
ATOM 1936 C C . CYS A 1 242 ? 19.891 53.406 5.367 1 57.16 242 CYS A C 1
ATOM 1938 O O . CYS A 1 242 ? 19.125 54.062 4.668 1 57.16 242 CYS A O 1
ATOM 1940 N N . CYS A 1 243 ? 21.109 54.031 5.07 1 59.34 243 CYS A N 1
ATOM 1941 C CA . CYS A 1 243 ? 21.672 54.344 3.758 1 59.34 243 CYS A CA 1
ATOM 1942 C C . CYS A 1 243 ? 22.062 53.062 3.016 1 59.34 243 CYS A C 1
ATOM 1944 O O . CYS A 1 243 ? 22.016 51.969 3.586 1 59.34 243 CYS A O 1
ATOM 1946 N N . TRP A 1 244 ? 22.172 53.312 1.586 1 61.5 244 TRP A N 1
ATOM 1947 C CA . TRP A 1 244 ? 22.453 52.156 0.761 1 61.5 244 TRP A CA 1
ATOM 1948 C C . TRP A 1 244 ? 23.688 51.406 1.256 1 61.5 244 TRP A C 1
ATOM 1950 O O . TRP A 1 244 ? 23.75 50.188 1.228 1 61.5 244 TRP A O 1
ATOM 1960 N N . LYS A 1 245 ? 24.734 52.188 1.663 1 61.28 245 LYS A N 1
ATOM 1961 C CA . LYS A 1 245 ? 25.953 51.562 2.168 1 61.28 245 LYS A CA 1
ATOM 1962 C C . LYS A 1 245 ? 25.672 50.688 3.393 1 61.28 245 LYS A C 1
ATOM 1964 O O . LYS A 1 245 ? 26.172 49.594 3.5 1 61.28 245 LYS A O 1
ATOM 1969 N N . THR A 1 246 ? 24.781 51.281 4.254 1 65.44 246 THR A N 1
ATOM 1970 C CA . THR A 1 246 ? 24.469 50.531 5.473 1 65.44 246 THR A CA 1
ATOM 1971 C C . THR A 1 246 ? 23.594 49.312 5.16 1 65.44 246 THR A C 1
ATOM 1973 O O . THR A 1 246 ? 23.734 48.281 5.793 1 65.44 246 THR A O 1
ATOM 1976 N N . ARG A 1 247 ? 22.766 49.5 4.191 1 68.88 247 AR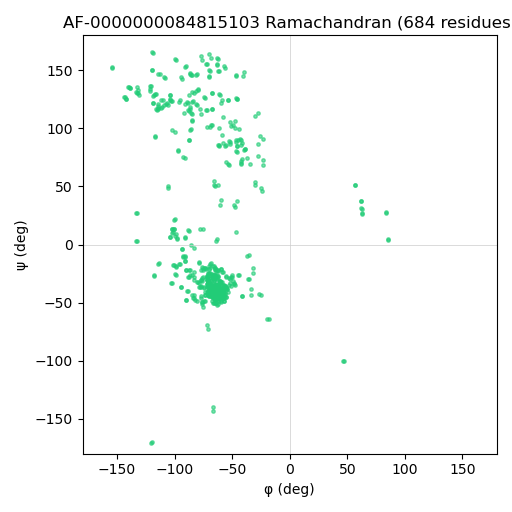G A N 1
ATOM 1977 C CA . ARG A 1 247 ? 21.906 48.375 3.795 1 68.88 247 ARG A CA 1
ATOM 1978 C C . ARG A 1 247 ? 22.719 47.25 3.223 1 68.88 247 ARG A C 1
ATOM 1980 O O . ARG A 1 247 ? 22.484 46.062 3.541 1 68.88 247 ARG A O 1
ATOM 1987 N N . VAL A 1 248 ? 23.656 47.594 2.357 1 65.56 248 VAL A N 1
ATOM 1988 C CA . VAL A 1 248 ? 24.516 46.562 1.759 1 65.56 248 VAL A CA 1
ATOM 1989 C C . VAL A 1 248 ? 25.344 45.875 2.846 1 65.56 248 VAL A C 1
ATOM 1991 O O . VAL A 1 248 ? 25.5 44.656 2.836 1 65.56 248 VAL A O 1
ATOM 1994 N N . ALA A 1 249 ? 25.812 46.688 3.654 1 67.94 249 ALA A N 1
ATOM 1995 C CA . ALA A 1 249 ? 26.609 46.125 4.742 1 67.94 249 ALA A CA 1
ATOM 1996 C C . ALA A 1 249 ? 25.781 45.188 5.602 1 67.94 249 ALA A C 1
ATOM 1998 O O . ALA A 1 249 ? 26.219 44.062 5.895 1 67.94 249 ALA A O 1
ATOM 1999 N N . GLU A 1 250 ? 24.609 45.688 5.914 1 73.81 250 GLU A N 1
ATOM 2000 C CA . GLU A 1 250 ? 23.75 44.844 6.75 1 73.81 250 GLU A CA 1
ATOM 2001 C C . GLU A 1 250 ? 23.312 43.594 6.02 1 73.81 250 GLU A C 1
ATOM 2003 O O . GLU A 1 250 ? 23.266 42.5 6.613 1 73.81 250 GLU A O 1
ATOM 2008 N N . CYS A 1 251 ? 22.984 43.75 4.812 1 72.75 251 CYS A N 1
ATOM 2009 C CA . CYS A 1 251 ? 22.609 42.625 4 1 72.75 251 CYS A CA 1
ATOM 2010 C C . CYS A 1 251 ? 23.719 41.594 3.959 1 72.75 251 CYS A C 1
ATOM 2012 O O . CYS A 1 251 ? 23.484 40.375 4.125 1 72.75 251 CYS A O 1
ATOM 2014 N N . THR A 1 252 ? 24.938 42.062 3.74 1 70 252 THR A N 1
ATOM 2015 C CA . THR A 1 252 ? 26.094 41.188 3.668 1 70 252 THR A CA 1
ATOM 2016 C C . THR A 1 252 ? 26.281 40.438 4.992 1 70 252 THR A C 1
ATOM 2018 O O . THR A 1 252 ? 26.594 39.25 5.004 1 70 252 THR A O 1
ATOM 2021 N N . VAL A 1 253 ? 26.078 41.188 5.98 1 74.88 253 VAL A N 1
ATOM 2022 C CA . VAL A 1 253 ? 26.234 40.562 7.301 1 74.88 253 VAL A CA 1
ATOM 2023 C C . VAL A 1 253 ? 25.188 39.5 7.496 1 74.88 253 VAL A C 1
ATOM 2025 O O . VAL A 1 253 ? 25.5 38.406 7.977 1 74.88 253 VAL A O 1
ATOM 2028 N N . ILE A 1 254 ? 23.984 39.781 7.074 1 76.88 254 ILE A N 1
ATOM 2029 C CA . ILE A 1 254 ? 22.875 38.844 7.242 1 76.88 254 ILE A CA 1
ATOM 2030 C C . ILE A 1 254 ? 23.141 37.594 6.406 1 76.88 254 ILE A C 1
ATOM 2032 O O . ILE A 1 254 ? 23.016 36.469 6.898 1 76.88 254 ILE A O 1
ATOM 2036 N N . LEU A 1 255 ? 23.547 37.75 5.227 1 74.88 255 LEU A N 1
ATOM 2037 C CA . LEU A 1 255 ? 23.781 36.625 4.328 1 74.88 255 LEU A CA 1
ATOM 2038 C C . LEU A 1 255 ? 24.984 35.812 4.789 1 74.88 255 LEU A C 1
ATOM 2040 O O . LEU A 1 255 ? 24.984 34.594 4.684 1 74.88 255 LEU A O 1
ATOM 2044 N N . THR A 1 256 ? 25.984 36.469 5.246 1 73.44 256 THR A N 1
ATOM 2045 C CA . THR A 1 256 ? 27.156 35.781 5.754 1 73.44 256 THR A CA 1
ATOM 2046 C C . THR A 1 256 ? 26.812 35 7.023 1 73.44 256 THR A C 1
ATOM 2048 O O . THR A 1 256 ? 27.266 33.875 7.203 1 73.44 256 THR A O 1
ATOM 2051 N N . LYS A 1 257 ? 26.062 35.656 7.789 1 78.56 257 LYS A N 1
ATOM 2052 C CA . LYS A 1 257 ? 25.641 35 9.023 1 78.56 257 LYS A CA 1
ATOM 2053 C C . LYS A 1 257 ? 24.938 33.688 8.734 1 78.56 257 LYS A C 1
ATOM 2055 O O . LYS A 1 257 ? 25.109 32.688 9.461 1 78.56 257 LYS A O 1
ATOM 2060 N N . HIS A 1 258 ? 24.219 33.688 7.695 1 79.5 258 HIS A N 1
ATOM 2061 C CA . HIS A 1 258 ? 23.453 32.5 7.355 1 79.5 258 HIS A CA 1
ATOM 2062 C C . HIS A 1 258 ? 24.141 31.672 6.27 1 79.5 258 HIS A C 1
ATOM 2064 O O . HIS A 1 258 ? 23.516 30.828 5.625 1 79.5 258 HIS A O 1
ATOM 2070 N N . GLN A 1 259 ? 25.375 31.938 5.988 1 77.12 259 GLN A N 1
ATOM 2071 C CA . GLN A 1 259 ? 26.234 31.188 5.09 1 77.12 259 GLN A CA 1
ATOM 2072 C C . GLN A 1 259 ? 25.688 31.188 3.664 1 77.12 259 GLN A C 1
ATOM 2074 O O . GLN A 1 259 ? 25.719 30.156 2.98 1 77.12 259 GLN A O 1
ATOM 2079 N N . LEU A 1 260 ? 25.062 32.281 3.441 1 74.88 260 LEU A N 1
ATOM 2080 C CA . LEU A 1 260 ? 24.547 32.438 2.088 1 74.88 260 LEU A CA 1
ATOM 2081 C C . LEU A 1 260 ? 25.5 33.25 1.233 1 74.88 260 LEU A C 1
ATOM 2083 O O . LEU A 1 260 ? 25.297 33.375 0.023 1 74.88 260 LEU A O 1
ATOM 2087 N N . TYR A 1 261 ? 26.438 33.969 1.939 1 62.47 261 TYR A N 1
ATOM 2088 C CA . TYR A 1 261 ? 27.5 34.75 1.323 1 62.47 261 TYR A CA 1
ATOM 2089 C C . TYR A 1 261 ? 28.844 34.469 1.988 1 62.47 261 TYR A C 1
ATOM 2091 O O . TYR A 1 261 ? 28.906 34.312 3.209 1 62.47 261 TYR A O 1
ATOM 2099 N N . PRO A 1 262 ? 30.234 34.219 1.267 1 56.66 262 PRO A N 1
ATOM 2100 C CA . PRO A 1 262 ? 30.453 34.156 -0.18 1 56.66 262 PRO A CA 1
ATOM 2101 C C . PRO A 1 262 ? 30.266 32.75 -0.741 1 56.66 262 PRO A C 1
ATOM 2103 O O . PRO A 1 262 ? 30.406 31.766 -0.013 1 56.66 262 PRO A O 1
ATOM 2106 N N . ASN A 1 263 ? 29.328 32.5 -1.727 1 54.34 263 ASN A N 1
ATOM 2107 C CA . ASN A 1 263 ? 28.266 31.547 -2.068 1 54.34 263 ASN A CA 1
ATOM 2108 C C . ASN A 1 263 ? 28.844 30.234 -2.607 1 54.34 263 ASN A C 1
ATOM 2110 O O . ASN A 1 263 ? 28.234 29.172 -2.418 1 54.34 263 ASN A O 1
ATOM 2114 N N . GLU A 1 264 ? 30.047 30.141 -3.326 1 55.03 264 GLU A N 1
ATOM 2115 C CA . GLU A 1 264 ? 30.078 29.109 -4.348 1 55.03 264 GLU A CA 1
ATOM 2116 C C . GLU A 1 264 ? 30.406 27.75 -3.738 1 55.03 264 GLU A C 1
ATOM 2118 O O . GLU A 1 264 ? 29.719 26.75 -4.008 1 55.03 264 GLU A O 1
ATOM 2123 N N . LYS A 1 265 ? 31.391 27.75 -2.951 1 57.5 265 LYS A N 1
ATOM 2124 C CA . LYS A 1 265 ? 31.875 26.438 -2.533 1 57.5 265 LYS A CA 1
ATOM 2125 C C . LYS A 1 265 ? 30.969 25.828 -1.47 1 57.5 265 LYS A C 1
ATOM 2127 O O . LYS A 1 265 ? 30.688 24.625 -1.502 1 57.5 265 LYS A O 1
ATOM 2132 N N . THR A 1 266 ? 30.438 26.672 -0.591 1 60.66 266 THR A N 1
ATOM 2133 C CA . THR A 1 266 ? 29.641 26.188 0.522 1 60.66 266 THR A CA 1
ATOM 2134 C C . THR A 1 266 ? 28.281 25.688 0.032 1 60.66 266 THR A C 1
ATOM 2136 O O . THR A 1 266 ? 27.734 24.719 0.563 1 60.66 266 THR A O 1
ATOM 2139 N N . TRP A 1 267 ? 27.938 26.312 -1.042 1 63.5 267 TRP A N 1
ATOM 2140 C CA . TRP A 1 267 ? 26.625 25.969 -1.573 1 63.5 267 TRP A CA 1
ATOM 2141 C C . TRP A 1 267 ? 26.656 24.609 -2.27 1 63.5 267 TRP A C 1
ATOM 2143 O O . TRP A 1 267 ? 25.672 23.859 -2.217 1 63.5 267 TRP A O 1
ATOM 2153 N N . ARG A 1 268 ? 27.875 24.359 -2.742 1 64.19 268 ARG A N 1
ATOM 2154 C CA . ARG A 1 268 ? 27.969 23.125 -3.51 1 64.19 268 ARG A CA 1
ATOM 2155 C C . ARG A 1 268 ? 27.797 21.906 -2.609 1 64.19 268 ARG A C 1
ATOM 2157 O O . ARG A 1 268 ? 27.281 20.875 -3.041 1 64.19 268 ARG A O 1
ATOM 2164 N N . LYS A 1 269 ? 28.109 22.141 -1.389 1 71.25 269 LYS A N 1
ATOM 2165 C CA . LYS A 1 269 ? 28.047 21.016 -0.456 1 71.25 269 LYS A CA 1
ATOM 2166 C C . LYS A 1 269 ? 26.688 20.969 0.244 1 71.25 269 LYS A C 1
ATOM 2168 O O . LYS A 1 269 ? 26.375 19.984 0.926 1 71.25 269 LYS A O 1
ATOM 2173 N N . CYS A 1 270 ? 25.875 21.984 -0.062 1 72.75 270 CYS A N 1
ATOM 2174 C CA . CYS A 1 270 ? 24.594 22.078 0.608 1 72.75 270 CYS A CA 1
ATOM 2175 C C . CYS A 1 270 ? 23.484 21.516 -0.278 1 72.75 270 CYS A C 1
ATOM 2177 O O . CYS A 1 270 ? 23.688 21.297 -1.473 1 72.75 270 CYS A O 1
ATOM 2179 N N . THR A 1 271 ? 22.438 21.172 0.41 1 75.81 271 THR A N 1
ATOM 2180 C CA . THR A 1 271 ? 21.234 20.75 -0.321 1 75.81 271 THR A CA 1
ATOM 2181 C C . THR A 1 271 ? 20.344 21.953 -0.595 1 75.81 271 THR A C 1
ATOM 2183 O O . THR A 1 271 ? 20.453 23 0.058 1 75.81 271 THR A O 1
ATOM 2186 N N . ILE A 1 272 ? 19.609 21.781 -1.64 1 74.19 272 ILE A N 1
ATOM 2187 C CA . ILE A 1 272 ? 18.656 22.828 -1.949 1 74.19 272 ILE A CA 1
ATOM 2188 C C . ILE A 1 272 ? 17.75 23.078 -0.742 1 74.19 272 ILE A C 1
ATOM 2190 O O . ILE A 1 272 ? 17.422 24.219 -0.427 1 74.19 272 ILE A O 1
ATOM 2194 N N . GLY A 1 273 ? 17.422 21.938 -0.075 1 71.62 273 GLY A N 1
ATOM 2195 C CA . GLY A 1 273 ? 16.625 22.078 1.129 1 71.62 273 GLY A CA 1
ATOM 2196 C C . GLY A 1 273 ? 17.297 22.922 2.201 1 71.62 273 GLY A C 1
ATOM 2197 O O . GLY A 1 273 ? 16.641 23.734 2.857 1 71.62 273 GLY A O 1
ATOM 2198 N N . GLU A 1 274 ? 18.469 22.734 2.266 1 76.12 274 GLU A N 1
ATOM 2199 C CA . GLU A 1 274 ? 19.234 23.5 3.242 1 76.12 274 GLU A CA 1
ATOM 2200 C C . GLU A 1 274 ? 19.312 24.969 2.836 1 76.12 274 GLU A C 1
ATOM 2202 O O . GLU A 1 274 ? 19.203 25.859 3.684 1 76.12 274 GLU A O 1
ATOM 2207 N N . ILE A 1 275 ? 19.531 25.188 1.65 1 74.5 275 ILE A N 1
ATOM 2208 C CA . ILE A 1 275 ? 19.625 26.562 1.144 1 74.5 275 ILE A CA 1
ATOM 2209 C C . ILE A 1 275 ? 18.297 27.281 1.373 1 74.5 275 ILE A C 1
ATOM 2211 O O . ILE A 1 275 ? 18.266 28.438 1.809 1 74.5 275 ILE A O 1
ATOM 2215 N N . VAL A 1 276 ? 17.281 26.531 1.181 1 73.25 276 VAL A N 1
ATOM 2216 C CA . VAL A 1 276 ? 15.953 27.094 1.391 1 73.25 276 VAL A CA 1
ATOM 2217 C C . VAL A 1 276 ? 15.766 27.422 2.869 1 73.25 276 VAL A C 1
ATOM 2219 O O . VAL A 1 276 ? 15.227 28.484 3.213 1 73.25 276 VAL A O 1
ATOM 2222 N N . ARG A 1 277 ? 16.188 26.625 3.617 1 78 277 ARG A N 1
ATOM 2223 C CA . ARG A 1 277 ? 16.078 26.859 5.055 1 78 277 ARG A CA 1
ATOM 2224 C C . ARG A 1 277 ? 16.859 28.094 5.48 1 78 277 ARG A C 1
ATOM 2226 O O . ARG A 1 277 ? 16.391 28.875 6.305 1 78 277 ARG A O 1
ATOM 2233 N N . ARG A 1 278 ? 17.953 28.297 4.957 1 78.12 278 ARG A N 1
ATOM 2234 C CA . ARG A 1 278 ? 18.781 29.438 5.281 1 78.12 278 ARG A CA 1
ATOM 2235 C C . ARG A 1 278 ? 18.125 30.75 4.84 1 78.12 278 ARG A C 1
ATOM 2237 O O . ARG A 1 278 ? 18.156 31.75 5.555 1 78.12 278 ARG A O 1
ATOM 2244 N N . PHE A 1 279 ? 17.516 30.656 3.713 1 77.25 279 PHE A N 1
ATOM 2245 C CA . PHE A 1 279 ? 16.828 31.844 3.234 1 77.25 279 PHE A CA 1
ATOM 2246 C C . PHE A 1 279 ? 15.617 32.156 4.105 1 77.25 279 PHE A C 1
ATOM 2248 O O . PHE A 1 279 ? 15.297 33.312 4.332 1 77.25 279 PHE A O 1
ATOM 2255 N N . ASN A 1 280 ? 14.977 31.109 4.547 1 77.62 280 ASN A N 1
ATOM 2256 C CA . ASN A 1 280 ? 13.859 31.312 5.469 1 77.62 280 ASN A CA 1
ATOM 2257 C C . ASN A 1 280 ? 14.312 31.984 6.758 1 77.62 280 ASN A C 1
ATOM 2259 O O . ASN A 1 280 ? 13.602 32.812 7.301 1 77.62 280 ASN A O 1
ATOM 2263 N N . MET A 1 281 ? 15.492 31.688 7.129 1 81.94 281 MET A N 1
ATOM 2264 C CA . MET A 1 281 ? 16.047 32.312 8.336 1 81.94 281 MET A CA 1
ATOM 2265 C C . MET A 1 281 ? 16.359 33.781 8.102 1 81.94 281 MET A C 1
ATOM 2267 O O . MET A 1 281 ? 16.25 34.594 9.016 1 81.94 281 MET A O 1
ATOM 2271 N N . VAL A 1 282 ? 16.812 34.094 6.941 1 77.44 282 VAL A N 1
ATOM 2272 C CA . VAL A 1 282 ? 17.078 35.5 6.586 1 77.44 282 VAL A CA 1
ATOM 2273 C C . VAL A 1 282 ? 15.812 36.312 6.715 1 77.44 282 VAL A C 1
ATOM 2275 O O . VAL A 1 282 ? 15.844 37.438 7.215 1 77.44 282 VAL A O 1
ATOM 2278 N N . ARG A 1 283 ? 14.742 35.719 6.332 1 73.69 283 ARG A N 1
ATOM 2279 C CA . ARG A 1 283 ? 13.461 36.406 6.406 1 73.69 283 ARG A CA 1
ATOM 2280 C C . ARG A 1 283 ? 13.086 36.719 7.852 1 73.69 283 ARG A C 1
ATOM 2282 O O . ARG A 1 283 ? 12.484 37.75 8.133 1 73.69 283 ARG A O 1
ATOM 2289 N N . GLU A 1 284 ? 13.578 35.844 8.68 1 73.62 284 GLU A N 1
ATOM 2290 C CA . GLU A 1 284 ? 13.203 36 10.078 1 73.62 284 GLU A CA 1
ATOM 2291 C C . GLU A 1 284 ? 14.188 36.875 10.828 1 73.62 284 GLU A C 1
ATOM 2293 O O . GLU A 1 284 ? 13.945 37.25 11.984 1 73.62 284 GLU A O 1
ATOM 2298 N N . THR A 1 285 ? 15.25 37.156 10.18 1 74.12 285 THR A N 1
ATOM 2299 C CA . THR A 1 285 ? 16.281 37.938 10.836 1 74.12 285 THR A CA 1
ATOM 2300 C C . THR A 1 285 ? 15.844 39.406 10.945 1 74.12 285 THR A C 1
ATOM 2302 O O . THR A 1 285 ? 15.336 39.969 9.984 1 74.12 285 THR A O 1
ATOM 2305 N N . ARG A 1 286 ? 15.883 39.906 12.164 1 66.38 286 ARG A N 1
ATOM 2306 C CA . ARG A 1 286 ? 15.531 41.312 12.438 1 66.38 286 ARG A CA 1
ATOM 2307 C C . ARG A 1 286 ? 16.609 42.25 11.914 1 66.38 286 ARG A C 1
ATOM 2309 O O . ARG A 1 286 ? 17.797 42.062 12.18 1 66.38 286 ARG A O 1
ATOM 2316 N N . THR A 1 287 ? 16.25 43.062 10.953 1 67.12 287 THR A N 1
ATOM 2317 C CA . THR A 1 287 ? 17.141 44.094 10.445 1 67.12 287 THR A CA 1
ATOM 2318 C C . THR A 1 287 ? 17.188 45.281 11.414 1 67.12 287 THR A C 1
ATOM 2320 O O . THR A 1 287 ? 16.453 45.312 12.391 1 67.12 287 THR A O 1
ATOM 2323 N N . GLN A 1 288 ? 18.219 46.062 11.219 1 62.34 288 GLN A N 1
ATOM 2324 C CA . GLN A 1 288 ? 18.375 47.281 12.031 1 62.34 288 GLN A CA 1
ATOM 2325 C C . GLN A 1 288 ? 17.062 48.062 12.094 1 62.34 288 GLN A C 1
ATOM 2327 O O . GLN A 1 288 ? 16.203 47.906 11.227 1 62.34 288 GLN A O 1
ATOM 2332 N N . LYS A 1 289 ? 16.875 48.656 13.203 1 60.72 289 LYS A N 1
ATOM 2333 C CA . LYS A 1 289 ? 15.695 49.469 13.414 1 60.72 289 LYS A CA 1
ATOM 2334 C C . LYS A 1 289 ? 15.578 50.562 12.336 1 60.72 289 LYS A C 1
ATOM 2336 O O . LYS A 1 289 ? 16.5 51.344 12.141 1 60.72 289 LYS A O 1
ATOM 2341 N N . CYS A 1 290 ? 15.008 50.156 11.25 1 62.22 290 CYS A N 1
ATOM 2342 C CA . CYS A 1 290 ? 14.742 51.125 10.203 1 62.22 290 CYS A CA 1
ATOM 2343 C C . CYS A 1 290 ? 13.422 51.844 10.438 1 62.22 290 CYS A C 1
ATOM 2345 O O . CYS A 1 290 ? 12.469 51.25 10.938 1 62.22 290 CYS A O 1
ATOM 2347 N N . VAL A 1 291 ? 13.445 53.125 10.359 1 60.75 291 VAL A N 1
ATOM 2348 C CA . VAL A 1 291 ? 12.273 53.969 10.578 1 60.75 291 VAL A CA 1
ATOM 2349 C C . VAL A 1 291 ? 11.109 53.469 9.727 1 60.75 291 VAL A C 1
ATOM 2351 O O . VAL A 1 291 ? 9.945 53.625 10.094 1 60.75 291 VAL A O 1
ATOM 2354 N N . PHE A 1 292 ? 11.602 52.875 8.672 1 62.81 292 PHE A N 1
ATOM 2355 C CA . PHE A 1 292 ? 10.539 52.469 7.754 1 62.81 292 PHE A CA 1
ATOM 2356 C C . PHE A 1 292 ? 9.938 51.125 8.172 1 62.81 292 PHE A C 1
ATOM 2358 O O . PHE A 1 292 ? 8.938 50.688 7.594 1 62.81 292 PHE A O 1
ATOM 2365 N N . ASP A 1 293 ? 10.445 50.625 9.094 1 66.25 293 ASP A N 1
ATOM 2366 C CA . ASP A 1 293 ? 9.977 49.375 9.688 1 66.25 293 ASP A CA 1
ATOM 2367 C C . ASP A 1 293 ? 9.719 48.312 8.609 1 66.25 293 ASP A C 1
ATOM 2369 O O . ASP A 1 293 ? 10.648 47.906 7.918 1 66.25 293 ASP A O 1
ATOM 2373 N N . GLN A 1 294 ? 8.352 48.188 8.289 1 67.06 294 GLN A N 1
ATOM 2374 C CA . GLN A 1 294 ? 7.988 47.156 7.324 1 67.06 294 GLN A CA 1
ATOM 2375 C C . GLN A 1 294 ? 8.273 47.625 5.898 1 67.06 294 GLN A C 1
ATOM 2377 O O . GLN A 1 294 ? 8.438 46.781 4.996 1 67.06 294 GLN A O 1
ATOM 2382 N N . GLN A 1 295 ? 8.469 48.875 5.797 1 68.38 295 GLN A N 1
ATOM 2383 C CA . GLN A 1 295 ? 8.727 49.438 4.469 1 68.38 295 GLN A CA 1
ATOM 2384 C C . GLN A 1 295 ? 10.219 49.656 4.246 1 68.38 295 GLN A C 1
ATOM 2386 O O . GLN A 1 295 ? 10.609 50.344 3.297 1 68.38 295 GLN A O 1
ATOM 2391 N N . CYS A 1 296 ? 10.977 49.156 5.207 1 71.31 296 CYS A N 1
ATOM 2392 C CA . CYS A 1 296 ? 12.422 49.25 5.031 1 71.31 296 CYS A CA 1
ATOM 2393 C C . CYS A 1 296 ? 12.852 48.531 3.75 1 71.31 296 CYS A C 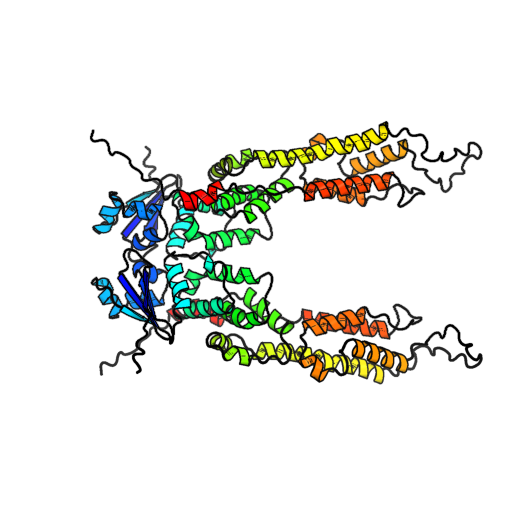1
ATOM 2395 O O . CYS A 1 296 ? 12.508 47.375 3.531 1 71.31 296 CYS A O 1
ATOM 2397 N N . PRO A 1 297 ? 13.555 49.188 2.795 1 71.19 297 PRO A N 1
ATOM 2398 C CA . PRO A 1 297 ? 13.953 48.594 1.52 1 71.19 297 PRO A CA 1
ATOM 2399 C C . PRO A 1 297 ? 14.75 47.312 1.699 1 71.19 297 PRO A C 1
ATOM 2401 O O . PRO A 1 297 ? 14.602 46.375 0.908 1 71.19 297 PRO A O 1
ATOM 2404 N N . LEU A 1 298 ? 15.594 47.281 2.73 1 75.19 298 LEU A N 1
ATOM 2405 C CA . LEU A 1 298 ? 16.359 46.062 2.977 1 75.19 298 LEU A CA 1
ATOM 2406 C C . LEU A 1 298 ? 15.43 44.906 3.318 1 75.19 298 LEU A C 1
ATOM 2408 O O . LEU A 1 298 ? 15.57 43.781 2.777 1 75.19 298 LEU A O 1
ATOM 2412 N N . ARG A 1 299 ? 14.508 45.156 4.137 1 75.06 299 ARG A N 1
ATOM 2413 C CA . ARG A 1 299 ? 13.547 44.125 4.52 1 75.06 299 ARG A CA 1
ATOM 2414 C C . ARG A 1 299 ? 12.734 43.656 3.318 1 75.06 299 ARG A C 1
ATOM 2416 O O . ARG A 1 299 ? 12.453 42.469 3.176 1 75.06 299 ARG A O 1
ATOM 2423 N N . GLN A 1 300 ? 12.406 44.594 2.537 1 73.69 300 GLN A N 1
ATOM 2424 C CA . GLN A 1 300 ? 11.633 44.281 1.346 1 73.69 300 GLN A CA 1
ATOM 2425 C C . GLN A 1 300 ? 12.438 43.375 0.392 1 73.69 300 GLN A C 1
ATOM 2427 O O . GLN A 1 300 ? 11.906 42.406 -0.161 1 73.69 300 GLN A O 1
ATOM 2432 N N . ARG A 1 301 ? 13.648 43.75 0.235 1 71.81 301 ARG A N 1
ATOM 2433 C CA . ARG A 1 301 ? 14.492 42.969 -0.678 1 71.81 301 ARG A CA 1
ATOM 2434 C C . ARG A 1 301 ? 14.734 41.562 -0.148 1 71.81 301 ARG A C 1
ATOM 2436 O O . ARG A 1 301 ? 14.742 40.594 -0.916 1 71.81 301 ARG A O 1
ATOM 2443 N N . LEU A 1 302 ? 14.922 41.5 1.13 1 75.88 302 LEU A N 1
ATOM 2444 C CA . LEU A 1 302 ? 15.125 40.188 1.726 1 75.88 302 LEU A CA 1
ATOM 2445 C C . LEU A 1 302 ? 13.883 39.312 1.569 1 75.88 302 LEU A C 1
ATOM 2447 O O . LEU A 1 302 ? 13.984 38.125 1.314 1 75.88 302 LEU A O 1
ATOM 2451 N N . ARG A 1 303 ? 12.734 39.938 1.662 1 74.06 303 ARG A N 1
ATOM 2452 C CA . ARG A 1 303 ? 11.477 39.219 1.445 1 74.06 303 ARG A CA 1
ATOM 2453 C C . ARG A 1 303 ? 11.359 38.75 0.005 1 74.06 303 ARG A C 1
ATOM 2455 O O . ARG A 1 303 ? 10.938 37.594 -0.243 1 74.06 303 ARG A O 1
ATOM 2462 N N . GLU A 1 304 ? 11.719 39.562 -0.87 1 71.56 304 GLU A N 1
ATOM 2463 C CA . GLU A 1 304 ? 11.664 39.219 -2.287 1 71.56 304 GLU A CA 1
ATOM 2464 C C . GLU A 1 304 ? 12.602 38.062 -2.611 1 71.56 304 GLU A C 1
ATOM 2466 O O . GLU A 1 304 ? 12.281 37.219 -3.43 1 71.56 304 GLU A O 1
ATOM 2471 N N . LEU A 1 305 ? 13.758 38.125 -2.016 1 71.12 305 LEU A N 1
ATOM 2472 C CA . LEU A 1 305 ? 14.727 37.062 -2.217 1 71.12 305 LEU A CA 1
ATOM 2473 C C . LEU A 1 305 ? 14.172 35.719 -1.717 1 71.12 305 LEU A C 1
ATOM 2475 O O . LEU A 1 305 ? 14.297 34.688 -2.393 1 71.12 305 LEU A O 1
ATOM 2479 N N . ASP A 1 306 ? 13.555 35.719 -0.572 1 72.44 306 ASP A N 1
ATOM 2480 C CA . ASP A 1 306 ? 12.953 34.531 -0.007 1 72.44 306 ASP A CA 1
ATOM 2481 C C . ASP A 1 306 ? 11.844 34 -0.911 1 72.44 306 ASP A C 1
ATOM 2483 O O . ASP A 1 306 ? 11.758 32.781 -1.155 1 72.44 306 ASP A O 1
ATOM 2487 N N . GLU A 1 307 ? 11.039 34.906 -1.409 1 71.38 307 GLU A N 1
ATOM 2488 C CA . GLU A 1 307 ? 9.945 34.531 -2.293 1 71.38 307 GLU A CA 1
ATOM 2489 C C . GLU A 1 307 ? 10.469 33.906 -3.588 1 71.38 307 GLU A C 1
ATOM 2491 O O . GLU A 1 307 ? 9.891 32.969 -4.102 1 71.38 307 GLU A O 1
ATOM 2496 N N . ALA A 1 308 ? 11.516 34.469 -4.074 1 68 308 ALA A N 1
ATOM 2497 C CA . ALA A 1 308 ? 12.125 33.938 -5.293 1 68 308 ALA A CA 1
ATOM 2498 C C . ALA A 1 308 ? 12.633 32.531 -5.082 1 68 308 ALA A C 1
ATOM 2500 O O . ALA A 1 308 ? 12.484 31.672 -5.965 1 68 308 ALA A O 1
ATOM 2501 N N . VAL A 1 309 ? 13.195 32.312 -3.955 1 70.81 309 VAL A N 1
ATOM 2502 C CA . VAL A 1 309 ? 13.703 30.969 -3.641 1 70.81 309 VAL A CA 1
ATOM 2503 C C . VAL A 1 309 ? 12.547 29.984 -3.564 1 70.81 309 VAL A C 1
ATOM 2505 O O . VAL A 1 309 ? 12.633 28.875 -4.098 1 70.81 309 VAL A O 1
ATOM 2508 N N . VAL A 1 310 ? 11.438 30.375 -2.926 1 69.75 310 VAL A N 1
ATOM 2509 C CA . VAL A 1 310 ? 10.266 29.516 -2.801 1 69.75 310 VAL A CA 1
ATOM 2510 C C . VAL A 1 310 ? 9.711 29.188 -4.188 1 69.75 310 VAL A C 1
ATOM 2512 O O . VAL A 1 310 ? 9.312 28.047 -4.453 1 69.75 310 VAL A O 1
ATOM 2515 N N . ASP A 1 311 ? 9.789 30.141 -5.004 1 67.19 311 ASP A N 1
ATOM 2516 C CA . ASP A 1 311 ? 9.289 29.953 -6.363 1 67.19 311 ASP A CA 1
ATOM 2517 C C . ASP A 1 311 ? 10.156 28.953 -7.125 1 67.19 311 ASP A C 1
ATOM 2519 O O . ASP A 1 311 ? 9.633 28.109 -7.859 1 67.19 311 ASP A O 1
ATOM 2523 N N . VAL A 1 312 ? 11.398 29.125 -6.98 1 66.19 312 VAL A N 1
ATOM 2524 C CA . VAL A 1 312 ? 12.312 28.219 -7.664 1 66.19 312 VAL A CA 1
ATOM 2525 C C . VAL A 1 312 ? 12.094 26.797 -7.16 1 66.19 312 VAL A C 1
ATOM 2527 O O . VAL A 1 312 ? 12.016 25.844 -7.957 1 66.19 312 VAL A O 1
ATOM 2530 N N . ILE A 1 313 ? 11.922 26.688 -5.941 1 69 313 ILE A N 1
ATOM 2531 C CA . ILE A 1 313 ? 11.719 25.375 -5.348 1 69 313 ILE A CA 1
ATOM 2532 C C . ILE A 1 313 ? 10.391 24.781 -5.82 1 69 313 ILE A C 1
ATOM 2534 O O . ILE A 1 313 ? 10.297 23.594 -6.125 1 69 313 ILE A O 1
ATOM 2538 N N . GLY A 1 314 ? 9.414 25.594 -5.789 1 71.38 314 GLY A N 1
ATOM 2539 C CA . GLY A 1 314 ? 8.102 25.172 -6.246 1 71.38 314 GLY A CA 1
ATOM 2540 C C . GLY A 1 314 ? 8.086 24.734 -7.699 1 71.38 314 GLY A C 1
ATOM 2541 O O . GLY A 1 314 ? 7.246 23.938 -8.102 1 71.38 314 GLY A O 1
ATOM 2542 N N . SER A 1 315 ? 9.094 25.188 -8.461 1 67.19 315 SER A N 1
ATOM 2543 C CA . SER A 1 315 ? 9.133 24.891 -9.891 1 67.19 315 SER A CA 1
ATOM 2544 C C . SER A 1 315 ? 9.914 23.594 -10.164 1 67.19 315 SER A C 1
ATOM 2546 O O . SER A 1 315 ? 9.93 23.109 -11.297 1 67.19 315 SER A O 1
ATOM 2548 N N . ILE A 1 316 ? 10.594 23.188 -9.188 1 71.94 316 ILE A N 1
ATOM 2549 C CA . ILE A 1 316 ? 11.344 21.953 -9.367 1 71.94 316 ILE A CA 1
ATOM 2550 C C . ILE A 1 316 ? 10.383 20.781 -9.5 1 71.94 316 ILE A C 1
ATOM 2552 O O . ILE A 1 316 ? 9.562 20.531 -8.602 1 71.94 316 ILE A O 1
ATOM 2556 N N . GLN A 1 317 ? 10.438 20.156 -10.695 1 71.06 317 GLN A N 1
ATOM 2557 C CA . GLN A 1 317 ? 9.578 19 -10.945 1 71.06 317 GLN A CA 1
ATOM 2558 C C . GLN A 1 317 ? 10.391 17.703 -10.977 1 71.06 317 GLN A C 1
ATOM 2560 O O . GLN A 1 317 ? 11.586 17.734 -11.266 1 71.06 317 GLN A O 1
ATOM 2565 N N . GLY A 1 318 ? 9.805 16.75 -10.484 1 73.38 318 GLY A N 1
ATOM 2566 C CA . GLY A 1 318 ? 10.43 15.453 -10.617 1 73.38 318 GLY A CA 1
ATOM 2567 C C . GLY A 1 318 ? 10.57 14.992 -12.055 1 73.38 318 GLY A C 1
ATOM 2568 O O . GLY A 1 318 ? 9.867 15.492 -12.938 1 73.38 318 GLY A O 1
ATOM 2569 N N . GLN A 1 319 ? 11.539 14.109 -12.297 1 74.31 319 GLN A N 1
ATOM 2570 C CA . GLN A 1 319 ? 11.742 13.539 -13.625 1 74.31 319 GLN A CA 1
ATOM 2571 C C . GLN A 1 319 ? 10.586 12.625 -14.016 1 74.31 319 GLN A C 1
ATOM 2573 O O . GLN A 1 319 ? 10.07 11.875 -13.188 1 74.31 319 GLN A O 1
ATOM 2578 N N . GLU A 1 320 ? 10.047 12.844 -15.25 1 72.25 320 GLU A N 1
ATOM 2579 C CA . GLU A 1 320 ? 9 11.961 -15.758 1 72.25 320 GLU A CA 1
ATOM 2580 C C . GLU A 1 320 ? 9.594 10.672 -16.312 1 72.25 320 GLU A C 1
ATOM 2582 O O . GLU A 1 320 ? 10.688 10.68 -16.891 1 72.25 320 GLU A O 1
ATOM 2587 N N . LEU A 1 321 ? 9 9.617 -15.938 1 66.5 321 LEU A N 1
ATOM 2588 C CA . LEU A 1 321 ? 9.438 8.336 -16.484 1 66.5 321 LEU A CA 1
ATOM 2589 C C . LEU A 1 321 ? 9.109 8.25 -17.969 1 66.5 321 LEU A C 1
ATOM 2591 O O . LEU A 1 321 ? 8.016 8.617 -18.391 1 66.5 321 LEU A O 1
ATOM 2595 N N . SER A 1 322 ? 10.039 8.414 -18.906 1 54.16 322 SER A N 1
ATOM 2596 C CA . SER A 1 322 ? 9.797 8.367 -20.344 1 54.16 322 SER A CA 1
ATOM 2597 C C . SER A 1 322 ? 8.93 7.168 -20.719 1 54.16 322 SER A C 1
ATOM 2599 O O . SER A 1 322 ? 8.984 6.125 -20.062 1 54.16 322 SER A O 1
ATOM 2601 N N . SER A 1 323 ? 7.781 7.414 -21.422 1 47.47 323 SER A N 1
ATOM 2602 C CA . SER A 1 323 ? 6.809 6.508 -22.016 1 47.47 323 SER A CA 1
ATOM 2603 C C . SER A 1 323 ? 7.484 5.254 -22.578 1 47.47 323 SER A C 1
ATOM 2605 O O . SER A 1 323 ? 6.809 4.309 -22.984 1 47.47 323 SER A O 1
ATOM 2607 N N . LEU A 1 324 ? 8.609 5.199 -23.016 1 38.38 324 LEU A N 1
ATOM 2608 C CA . LEU A 1 324 ? 9.164 4.012 -23.656 1 38.38 324 LEU A CA 1
ATOM 2609 C C . LEU A 1 324 ? 9.047 2.795 -22.734 1 38.38 324 LEU A C 1
ATOM 2611 O O . LEU A 1 324 ? 8.898 1.668 -23.219 1 38.38 324 LEU A O 1
ATOM 2615 N N . VAL A 1 325 ? 9.023 2.988 -21.547 1 40.56 325 VAL A N 1
ATOM 2616 C CA . VAL A 1 325 ? 8.953 1.853 -20.641 1 40.56 325 VAL A CA 1
ATOM 2617 C C . VAL A 1 325 ? 7.512 1.352 -20.547 1 40.56 325 VAL A C 1
ATOM 2619 O O . VAL A 1 325 ? 7.27 0.144 -20.5 1 40.56 325 VAL A O 1
ATOM 2622 N N . THR A 1 326 ? 6.559 2.209 -20.656 1 38.97 326 THR A N 1
ATOM 2623 C CA . THR A 1 326 ? 5.156 1.808 -20.688 1 38.97 326 THR A CA 1
ATOM 2624 C C . THR A 1 326 ? 4.828 1.099 -22 1 38.97 326 THR A C 1
ATOM 2626 O O . THR A 1 326 ? 4.012 0.175 -22.031 1 38.97 326 THR A O 1
ATOM 2629 N N . ASP A 1 327 ? 5.324 1.544 -23.203 1 36.78 327 ASP A N 1
ATOM 2630 C CA . ASP A 1 327 ? 5.086 0.921 -24.5 1 36.78 327 ASP A CA 1
ATOM 2631 C C . ASP A 1 327 ? 5.766 -0.442 -24.594 1 36.78 327 ASP A C 1
ATOM 2633 O O . ASP A 1 327 ? 5.363 -1.293 -25.375 1 36.78 327 ASP A O 1
ATOM 2637 N N . LYS A 1 328 ? 6.918 -0.597 -24.047 1 37.62 328 LYS A N 1
ATOM 2638 C CA . LYS A 1 328 ? 7.543 -1.916 -24.109 1 37.62 328 LYS A CA 1
ATOM 2639 C C . LYS A 1 328 ? 6.688 -2.963 -23.406 1 37.62 328 LYS A C 1
ATOM 2641 O O . LYS A 1 328 ? 6.758 -4.152 -23.734 1 37.62 328 LYS A O 1
ATOM 2646 N N . LEU A 1 329 ? 5.973 -2.539 -22.375 1 35.31 329 LEU A N 1
ATOM 2647 C CA . LEU A 1 329 ? 5.047 -3.516 -21.812 1 35.31 329 LEU A CA 1
ATOM 2648 C C . LEU A 1 329 ? 3.953 -3.871 -22.812 1 35.31 329 LEU A C 1
ATOM 2650 O O . LEU A 1 329 ? 3.447 -4.996 -22.812 1 35.31 329 LEU A O 1
ATOM 2654 N N . ASN A 1 330 ? 3.553 -2.914 -23.734 1 33.25 330 ASN A N 1
ATOM 2655 C CA . ASN A 1 330 ? 2.59 -3.232 -24.781 1 33.25 330 ASN A CA 1
ATOM 2656 C C . ASN A 1 330 ? 3.281 -3.785 -26.031 1 33.25 330 ASN A C 1
ATOM 2658 O O . ASN A 1 330 ? 2.693 -4.574 -26.766 1 33.25 330 ASN A O 1
ATOM 2662 N N . THR A 1 331 ? 4.449 -3.236 -26.453 1 34.28 331 THR A N 1
ATOM 2663 C CA . THR A 1 331 ? 4.895 -3.516 -27.812 1 34.28 331 THR A CA 1
ATOM 2664 C C . THR A 1 331 ? 5.617 -4.855 -27.875 1 34.28 331 THR A C 1
ATOM 2666 O O . THR A 1 331 ? 5.617 -5.516 -28.922 1 34.28 331 THR A O 1
ATOM 2669 N N . ASP A 1 332 ? 6.449 -5.191 -27 1 35.5 332 ASP A N 1
ATOM 2670 C CA . ASP A 1 332 ? 7.363 -6.246 -27.422 1 35.5 332 ASP A CA 1
ATOM 2671 C C . ASP A 1 332 ? 6.609 -7.539 -27.719 1 35.5 332 ASP A C 1
ATOM 2673 O O . ASP A 1 332 ? 7.223 -8.578 -27.969 1 35.5 332 ASP A O 1
ATOM 2677 N N . PHE A 1 333 ? 5.297 -7.551 -27.672 1 30.08 333 PHE A N 1
ATOM 2678 C CA . PHE A 1 333 ? 4.723 -8.805 -28.141 1 30.08 333 PHE A CA 1
ATOM 2679 C C . PHE A 1 333 ? 4.844 -8.914 -29.656 1 30.08 333 PHE A C 1
ATOM 2681 O O . PHE A 1 333 ? 4.562 -9.961 -30.234 1 30.08 333 PHE A O 1
ATOM 2688 N N . ASP A 1 334 ? 5.008 -7.793 -30.391 1 29.31 334 ASP A N 1
ATOM 2689 C CA . ASP A 1 334 ? 4.844 -8.102 -31.812 1 29.31 334 ASP A CA 1
ATOM 2690 C C . ASP A 1 334 ? 6.137 -8.656 -32.406 1 29.31 334 ASP A C 1
ATOM 2692 O O . ASP A 1 334 ? 6.211 -8.93 -33.594 1 29.31 334 ASP A O 1
ATOM 2696 N N . ASP A 1 335 ? 7.293 -8.383 -31.969 1 28.59 335 ASP A N 1
ATOM 2697 C CA . ASP A 1 335 ? 8.375 -8.812 -32.844 1 28.59 335 ASP A CA 1
ATOM 2698 C C . ASP A 1 335 ? 8.492 -10.328 -32.875 1 28.59 335 ASP A C 1
ATOM 2700 O O . ASP A 1 335 ? 8.672 -10.969 -31.844 1 28.59 335 ASP A O 1
ATOM 2704 N N . ASP A 1 336 ? 7.926 -10.945 -34 1 29.72 336 ASP A N 1
ATOM 2705 C CA . ASP A 1 336 ? 8.125 -12.266 -34.594 1 29.72 336 ASP A CA 1
ATOM 2706 C C . ASP A 1 336 ? 9.609 -12.602 -34.688 1 29.72 336 ASP A C 1
ATOM 2708 O O . ASP A 1 336 ? 10.383 -11.844 -35.281 1 29.72 336 ASP A O 1
ATOM 2712 N N . GLY A 1 337 ? 10.344 -13.102 -33.781 1 23.39 337 GLY A N 1
ATOM 2713 C CA . GLY A 1 337 ? 11.641 -13.742 -33.906 1 23.39 337 GLY A CA 1
ATOM 2714 C C . GLY A 1 337 ? 11.727 -14.68 -35.094 1 23.39 337 GLY A C 1
ATOM 2715 O O . GLY A 1 337 ? 11.383 -15.859 -34.969 1 23.39 337 GLY A O 1
ATOM 2716 N N . LYS A 1 338 ? 11.742 -14.156 -36.375 1 27.62 338 LYS A N 1
ATOM 2717 C CA . LYS A 1 338 ? 12.258 -14.914 -37.5 1 27.62 338 LYS A CA 1
ATOM 2718 C C . LYS A 1 338 ? 13.711 -15.305 -37.312 1 27.62 338 LYS A C 1
ATOM 2720 O O . LYS A 1 338 ? 14.625 -14.578 -37.719 1 27.62 338 LYS A O 1
ATOM 2725 N N . GLY A 1 339 ? 14.211 -15.68 -36.094 1 22.55 339 GLY A N 1
ATOM 2726 C CA . GLY A 1 339 ? 15.555 -16.234 -36.094 1 22.55 339 GLY A CA 1
ATOM 2727 C C . GLY A 1 339 ? 15.672 -17.484 -36.969 1 22.55 339 GLY A C 1
ATOM 2728 O O . GLY A 1 339 ? 14.883 -18.422 -36.812 1 22.55 339 GLY A O 1
ATOM 2729 N N . GLU A 1 340 ? 16.078 -17.344 -38.219 1 24.22 340 GLU A N 1
ATOM 2730 C CA . GLU A 1 340 ? 16.656 -18.328 -39.125 1 24.22 340 GLU A CA 1
ATOM 2731 C C . GLU A 1 340 ? 17.719 -19.172 -38.438 1 24.22 340 GLU A C 1
ATOM 2733 O O . GLU A 1 340 ? 18.656 -18.625 -37.844 1 24.22 340 GLU A O 1
ATOM 2738 N N . PHE A 1 341 ? 17.297 -20.25 -37.875 1 24.25 341 PHE A N 1
ATOM 2739 C CA . PHE A 1 341 ? 18.203 -21.375 -37.594 1 24.25 341 PHE A CA 1
ATOM 2740 C C . PHE A 1 341 ? 18.938 -21.797 -38.875 1 24.25 341 PHE A C 1
ATOM 2742 O O . PHE A 1 341 ? 18.312 -22.297 -39.812 1 24.25 341 PHE A O 1
ATOM 2749 N N . ASP A 1 342 ? 19.844 -20.938 -39.344 1 19.44 342 ASP A N 1
ATOM 2750 C CA . ASP A 1 342 ? 20.734 -21.438 -40.406 1 19.44 342 ASP A CA 1
ATOM 2751 C C . ASP A 1 342 ? 21.297 -22.828 -40.031 1 19.44 342 ASP A C 1
ATOM 2753 O O . ASP A 1 342 ? 21.594 -23.094 -38.875 1 19.44 342 ASP A O 1
ATOM 2757 N N . ALA A 1 343 ? 21.047 -23.75 -41.062 1 22.3 343 ALA A N 1
ATOM 2758 C CA . ALA A 1 343 ? 21.391 -25.031 -41.656 1 22.3 343 ALA A CA 1
ATOM 2759 C C . ALA A 1 343 ? 22.891 -25.203 -41.781 1 22.3 343 ALA A C 1
ATOM 2761 O O . ALA A 1 343 ? 23.375 -26.266 -42.188 1 22.3 343 ALA A O 1
ATOM 2762 N N . SER A 1 344 ? 23.828 -24.359 -41.188 1 20.22 344 SER A N 1
ATOM 2763 C CA . SER A 1 344 ? 25.094 -25.062 -41.375 1 20.22 344 SER A CA 1
ATOM 2764 C C . SER A 1 344 ? 25.281 -26.141 -40.312 1 20.22 344 SER A C 1
ATOM 2766 O O . SER A 1 344 ? 24.844 -25.984 -39.156 1 20.22 344 SER A O 1
ATOM 2768 N N . MET B 1 1 ? -35 -29.469 -6.371 1 26.66 1 MET B N 1
ATOM 2769 C CA . MET B 1 1 ? -34.031 -28.375 -6.355 1 26.66 1 MET B CA 1
ATOM 2770 C C . MET B 1 1 ? -33.906 -27.719 -7.734 1 26.66 1 MET B C 1
ATOM 2772 O O . MET B 1 1 ? -33.625 -28.406 -8.719 1 26.66 1 MET B O 1
ATOM 2776 N N . ALA B 1 2 ? -34.562 -26.5 -8.023 1 37.75 2 ALA B N 1
ATOM 2777 C CA . ALA B 1 2 ? -34.812 -25.969 -9.359 1 37.75 2 ALA B CA 1
ATOM 2778 C C . ALA B 1 2 ? -33.5 -25.859 -10.156 1 37.75 2 ALA B C 1
ATOM 2780 O O . ALA B 1 2 ? -32.531 -25.297 -9.672 1 37.75 2 ALA B O 1
ATOM 2781 N N . GLU B 1 3 ? -33.031 -26.859 -10.805 1 38.94 3 GLU B N 1
ATOM 2782 C CA . GLU B 1 3 ? -32.031 -26.734 -11.859 1 38.94 3 GLU B CA 1
ATOM 2783 C C . GLU B 1 3 ? -32.156 -25.406 -12.594 1 38.94 3 GLU B C 1
ATOM 2785 O O . GLU B 1 3 ? -33.094 -25.234 -13.414 1 38.94 3 GLU B O 1
ATOM 2790 N N . VAL B 1 4 ? -32.188 -24.359 -11.914 1 44.81 4 VAL B N 1
ATOM 2791 C CA . VAL B 1 4 ? -32.375 -23.109 -12.648 1 44.81 4 VAL B CA 1
ATOM 2792 C C . VAL B 1 4 ? -31.516 -23.125 -13.914 1 44.81 4 VAL B C 1
ATOM 2794 O O . VAL B 1 4 ? -30.312 -23.375 -13.859 1 44.81 4 VAL B O 1
ATOM 2797 N N . GLU B 1 5 ? -31.906 -23.547 -14.953 1 47.5 5 GLU B N 1
ATOM 2798 C CA . GLU B 1 5 ? -31.406 -23.422 -16.328 1 47.5 5 GLU B CA 1
ATOM 2799 C C . GLU B 1 5 ? -30.562 -22.156 -16.484 1 47.5 5 GLU B C 1
ATOM 2801 O O . GLU B 1 5 ? -31.109 -21.062 -16.625 1 47.5 5 GLU B O 1
ATOM 2806 N N . VAL B 1 6 ? -29.656 -21.891 -15.656 1 52.88 6 VAL B N 1
ATOM 2807 C CA . VAL B 1 6 ? -28.859 -20.656 -15.703 1 52.88 6 VAL B CA 1
ATOM 2808 C C . VAL B 1 6 ? -28.281 -20.484 -17.094 1 52.88 6 VAL B C 1
ATOM 2810 O O . VAL B 1 6 ? -27.516 -21.328 -17.578 1 52.88 6 VAL B O 1
ATOM 2813 N N . ALA B 1 7 ? -28.953 -19.875 -18.078 1 56.16 7 ALA B N 1
ATOM 2814 C CA . ALA B 1 7 ? -28.844 -19.547 -19.5 1 56.16 7 ALA B CA 1
ATOM 2815 C C . ALA B 1 7 ? -27.438 -19.094 -19.844 1 56.16 7 ALA B C 1
ATOM 2817 O O . ALA B 1 7 ? -26.922 -19.422 -20.922 1 56.16 7 ALA B O 1
ATOM 2818 N N . ASN B 1 8 ? -26.672 -18.266 -19.188 1 71.88 8 ASN B N 1
ATOM 2819 C CA . ASN B 1 8 ? -25.438 -17.688 -19.719 1 71.88 8 ASN B CA 1
ATOM 2820 C C . ASN B 1 8 ? -24.219 -18.125 -18.906 1 71.88 8 ASN B C 1
ATOM 2822 O O . ASN B 1 8 ? -24.125 -17.828 -17.719 1 71.88 8 ASN B O 1
ATOM 2826 N N . GLU B 1 9 ? -23.531 -19.25 -19.344 1 87.25 9 GLU B N 1
ATOM 2827 C CA . GLU B 1 9 ? -22.297 -19.734 -18.719 1 87.25 9 GLU B CA 1
ATOM 2828 C C . GLU B 1 9 ? -21.078 -19.016 -19.281 1 87.25 9 GLU B C 1
ATOM 2830 O O . GLU B 1 9 ? -20.953 -18.844 -20.5 1 87.25 9 GLU B O 1
ATOM 2835 N N . ILE B 1 10 ? -20.359 -18.422 -18.438 1 93.38 10 ILE B N 1
ATOM 2836 C CA . ILE B 1 10 ? -19.109 -17.781 -18.812 1 93.38 10 ILE B CA 1
ATOM 2837 C C . ILE B 1 10 ? -17.938 -18.672 -18.406 1 93.38 10 ILE B C 1
ATOM 2839 O O . ILE B 1 10 ? -17.828 -19.094 -17.25 1 93.38 10 ILE B O 1
ATOM 2843 N N . ILE B 1 11 ? -17.141 -19.016 -19.312 1 95.75 11 ILE B N 1
ATOM 2844 C CA . ILE B 1 11 ? -15.969 -19.859 -19.062 1 95.75 11 ILE B CA 1
ATOM 2845 C C . ILE B 1 11 ? -14.711 -18.984 -19.062 1 95.75 11 ILE B C 1
ATOM 2847 O O . ILE B 1 11 ? -14.484 -18.219 -19.984 1 95.75 11 ILE B O 1
ATOM 2851 N N . ARG B 1 12 ? -13.93 -19.047 -17.969 1 96.19 12 ARG B N 1
ATOM 2852 C CA . ARG B 1 12 ? -12.664 -18.328 -17.875 1 96.19 12 ARG B CA 1
ATOM 2853 C C . ARG B 1 12 ? -11.492 -19.297 -17.766 1 96.19 12 ARG B C 1
ATOM 2855 O O . ARG B 1 12 ? -11.414 -20.078 -16.812 1 96.19 12 ARG B O 1
ATOM 2862 N N . GLU B 1 13 ? -10.633 -19.281 -18.734 1 97.5 13 GLU B N 1
ATOM 2863 C CA . GLU B 1 13 ? -9.422 -20.094 -18.688 1 97.5 13 GLU B CA 1
ATOM 2864 C C . GLU B 1 13 ? -8.305 -19.375 -17.938 1 97.5 13 GLU B C 1
ATOM 2866 O O . GLU B 1 13 ? -7.762 -18.375 -18.422 1 97.5 13 GLU B O 1
ATOM 2871 N N . LEU B 1 14 ? -7.938 -19.891 -16.812 1 97.38 14 LEU B N 1
ATOM 2872 C CA . LEU B 1 14 ? -6.957 -19.203 -15.969 1 97.38 14 LEU B CA 1
ATOM 2873 C C . LEU B 1 14 ? -5.578 -19.844 -16.109 1 97.38 14 LEU B C 1
ATOM 2875 O O . LEU B 1 14 ? -4.566 -19.234 -15.75 1 97.38 14 LEU B O 1
ATOM 2879 N N . HIS B 1 15 ? -5.574 -21.078 -16.641 1 96.88 15 HIS B N 1
ATOM 2880 C CA . HIS B 1 15 ? -4.309 -21.766 -16.875 1 96.88 15 HIS B CA 1
ATOM 2881 C C . HIS B 1 15 ? -4.316 -22.5 -18.203 1 96.88 15 HIS B C 1
ATOM 2883 O O . HIS B 1 15 ? -5.281 -23.203 -18.531 1 96.88 15 HIS B O 1
ATOM 2889 N N . PRO B 1 16 ? -3.236 -22.375 -18.984 1 93.38 16 PRO B N 1
ATOM 2890 C CA . PRO B 1 16 ? -3.209 -23.047 -20.281 1 93.38 16 PRO B CA 1
ATOM 2891 C C . PRO B 1 16 ? -3.232 -24.578 -20.156 1 93.38 16 PRO B C 1
ATOM 2893 O O . PRO B 1 16 ? -3.779 -25.25 -21.031 1 93.38 16 PRO B O 1
ATOM 2896 N N . ALA B 1 17 ? -2.625 -25.125 -19.125 1 90.88 17 ALA B N 1
ATOM 2897 C CA . ALA B 1 17 ? -2.646 -26.562 -18.844 1 90.88 17 ALA B CA 1
ATOM 2898 C C . ALA B 1 17 ? -3.568 -26.875 -17.672 1 90.88 17 ALA B C 1
ATOM 2900 O O . ALA B 1 17 ? -3.18 -27.578 -16.734 1 90.88 17 ALA B O 1
ATOM 2901 N N . TRP B 1 18 ? -4.777 -26.312 -17.766 1 93.94 18 TRP B N 1
ATOM 2902 C CA . TRP B 1 18 ? -5.727 -26.516 -16.672 1 93.94 18 TRP B CA 1
ATOM 2903 C C . TRP B 1 18 ? -6.055 -28 -16.5 1 93.94 18 TRP B C 1
ATOM 2905 O O . TRP B 1 18 ? -5.988 -28.766 -17.453 1 93.94 18 TRP B O 1
ATOM 2915 N N . ASP B 1 19 ? -6.359 -28.453 -15.211 1 92.19 19 ASP B N 1
ATOM 2916 C CA . ASP B 1 19 ? -6.621 -29.859 -14.914 1 92.19 19 ASP B CA 1
ATOM 2917 C C . ASP B 1 19 ? -7.875 -30.016 -14.055 1 92.19 19 ASP B C 1
ATOM 2919 O O . ASP B 1 19 ? -8.242 -31.125 -13.68 1 92.19 19 ASP B O 1
ATOM 2923 N N . ALA B 1 20 ? -8.547 -28.938 -13.773 1 92.69 20 ALA B N 1
ATOM 2924 C CA . ALA B 1 20 ? -9.828 -28.953 -13.07 1 92.69 20 ALA B CA 1
ATOM 2925 C C . ALA B 1 20 ? -10.664 -27.734 -13.414 1 92.69 20 ALA B C 1
ATOM 2927 O O . ALA B 1 20 ? -10.125 -26.703 -13.844 1 92.69 20 ALA B O 1
ATOM 2928 N N . ALA B 1 21 ? -11.953 -27.906 -13.328 1 94.81 21 ALA B N 1
ATOM 2929 C CA . ALA B 1 21 ? -12.875 -26.797 -13.547 1 94.81 21 ALA B CA 1
ATOM 2930 C C . ALA B 1 21 ? -13.703 -26.516 -12.289 1 94.81 21 ALA B C 1
ATOM 2932 O O . ALA B 1 21 ? -14.344 -27.422 -11.75 1 94.81 21 ALA B O 1
ATOM 2933 N N . LEU B 1 22 ? -13.602 -25.297 -11.797 1 95.81 22 LEU B N 1
ATOM 2934 C CA . LEU B 1 22 ? -14.422 -24.875 -10.664 1 95.81 22 LEU B CA 1
ATOM 2935 C C . LEU B 1 22 ? -15.664 -24.125 -11.133 1 95.81 22 LEU B C 1
ATOM 2937 O O . LEU B 1 22 ? -15.562 -23.141 -11.852 1 95.81 22 LEU B O 1
ATOM 2941 N N . VAL B 1 23 ? -16.781 -24.625 -10.742 1 95.94 23 VAL B N 1
ATOM 2942 C CA . VAL B 1 23 ? -18.047 -24.047 -11.18 1 95.94 23 VAL B CA 1
ATOM 2943 C C . VAL B 1 23 ? -18.703 -23.297 -10.023 1 95.94 23 VAL B C 1
ATOM 2945 O O . VAL B 1 23 ? -18.922 -23.859 -8.953 1 95.94 23 VAL B O 1
ATOM 2948 N N . VAL B 1 24 ? -18.922 -22.047 -10.234 1 95.88 24 VAL B N 1
ATOM 2949 C CA . VAL B 1 24 ? -19.594 -21.188 -9.258 1 95.88 24 VAL B CA 1
ATOM 2950 C C . VAL B 1 24 ? -20.875 -20.625 -9.844 1 95.88 24 VAL B C 1
ATOM 2952 O O . VAL B 1 24 ? -20.875 -20.047 -10.93 1 95.88 24 VAL B O 1
ATOM 2955 N N . VAL B 1 25 ? -21.953 -20.797 -9.109 1 91.88 25 VAL B N 1
ATOM 2956 C CA . VAL B 1 25 ? -23.266 -20.406 -9.625 1 91.88 25 VAL B CA 1
ATOM 2957 C C . VAL B 1 25 ? -24 -19.578 -8.57 1 91.88 25 VAL B C 1
ATOM 2959 O O . VAL B 1 25 ? -23.906 -19.844 -7.375 1 91.88 25 VAL B O 1
ATOM 2962 N N . ASN B 1 26 ? -24.469 -18.484 -9.047 1 86.75 26 ASN B N 1
ATOM 2963 C CA . ASN B 1 26 ? -25.469 -17.781 -8.25 1 86.75 26 ASN B CA 1
ATOM 2964 C C . ASN B 1 26 ? -26.781 -17.625 -9.016 1 86.75 26 ASN B C 1
ATOM 2966 O O . ASN B 1 26 ? -26.984 -18.281 -10.039 1 86.75 26 ASN B O 1
ATOM 2970 N N . GLU B 1 27 ? -27.719 -16.844 -8.492 1 81.75 27 GLU B N 1
ATOM 2971 C CA . GLU B 1 27 ? -29.062 -16.734 -9.07 1 81.75 27 GLU B CA 1
ATOM 2972 C C . GLU B 1 27 ? -29 -16.172 -10.484 1 81.75 27 GLU B C 1
ATOM 2974 O O . GLU B 1 27 ? -29.844 -16.484 -11.328 1 81.75 27 GLU B O 1
ATOM 2979 N N . LYS B 1 28 ? -27.938 -15.492 -10.773 1 80.75 28 LYS B N 1
ATOM 2980 C CA . LYS B 1 28 ? -27.922 -14.719 -12.008 1 80.75 28 LYS B CA 1
ATOM 2981 C C . LYS B 1 28 ? -26.844 -15.203 -12.953 1 80.75 28 LYS B C 1
ATOM 2983 O O . LYS B 1 28 ? -26.938 -15.047 -14.172 1 80.75 28 LYS B O 1
ATOM 2988 N N . LEU B 1 29 ? -25.812 -15.773 -12.367 1 87.44 29 LEU B N 1
ATOM 2989 C CA . LEU B 1 29 ? -24.625 -15.992 -13.18 1 87.44 29 LEU B CA 1
ATOM 2990 C C . LEU B 1 29 ? -23.984 -17.344 -12.867 1 87.44 29 LEU B C 1
ATOM 2992 O O . LEU B 1 29 ? -24 -17.781 -11.719 1 87.44 29 LEU B O 1
ATOM 2996 N N . ARG B 1 30 ? -23.609 -18.047 -13.898 1 92.62 30 ARG B N 1
ATOM 2997 C CA . ARG B 1 30 ? -22.797 -19.25 -13.797 1 92.62 30 ARG B CA 1
ATOM 2998 C C . ARG B 1 30 ? -21.438 -19.047 -14.438 1 92.62 30 ARG B C 1
ATOM 3000 O O . ARG B 1 30 ? -21.328 -18.719 -15.617 1 92.62 30 ARG B O 1
ATOM 3007 N N . LYS B 1 31 ? -20.375 -19.219 -13.602 1 96.12 31 LYS B N 1
ATOM 3008 C CA . LYS B 1 31 ? -19.016 -19.094 -14.117 1 96.12 31 LYS B CA 1
ATOM 3009 C C . LYS B 1 31 ? -18.219 -20.375 -13.891 1 96.12 31 LYS B C 1
ATOM 3011 O O . LYS B 1 31 ? -18.328 -21 -12.836 1 96.12 31 LYS B O 1
ATOM 3016 N N . LYS B 1 32 ? -17.609 -20.734 -14.93 1 96.94 32 LYS B N 1
ATOM 3017 C CA . LYS B 1 32 ? -16.703 -21.875 -14.883 1 96.94 32 LYS B CA 1
ATOM 3018 C C . LYS B 1 32 ? -15.242 -21.438 -15.039 1 96.94 32 LYS B C 1
ATOM 3020 O O . LYS B 1 32 ? -14.891 -20.781 -16.031 1 96.94 32 LYS B O 1
ATOM 3025 N N . PHE B 1 33 ? -14.383 -21.797 -14.07 1 97.81 33 PHE B N 1
ATOM 3026 C CA . PHE B 1 33 ? -12.977 -21.406 -14.078 1 97.81 33 PHE B CA 1
ATOM 3027 C C . PHE B 1 33 ? -12.078 -22.609 -14.32 1 97.81 33 PHE B C 1
ATOM 3029 O O . PHE B 1 33 ? -12.07 -23.562 -13.531 1 97.81 33 PHE B O 1
ATOM 3036 N N . LEU B 1 34 ? -11.359 -22.562 -15.391 1 97.62 34 LEU B N 1
ATOM 3037 C CA . LEU B 1 34 ? -10.391 -23.609 -15.688 1 97.62 34 LEU B CA 1
ATOM 3038 C C . LEU B 1 34 ? -9.062 -23.344 -14.992 1 97.62 34 LEU B C 1
ATOM 3040 O O . LEU B 1 34 ? -8.328 -22.438 -15.375 1 97.62 34 LEU B O 1
ATOM 3044 N N . VAL B 1 35 ? -8.82 -24.156 -13.938 1 96.81 35 VAL B N 1
ATOM 3045 C CA . VAL B 1 35 ? -7.73 -23.844 -13.016 1 96.81 35 VAL B CA 1
ATOM 3046 C C . VAL B 1 35 ? -6.711 -24.984 -13.023 1 96.81 35 VAL B C 1
ATOM 3048 O O . VAL B 1 35 ? -6.949 -26.047 -13.617 1 96.81 35 VAL B O 1
ATOM 3051 N N . SER B 1 36 ? -5.539 -24.688 -12.484 1 95.31 36 SER B N 1
ATOM 3052 C CA . SER B 1 36 ? -4.504 -25.703 -12.273 1 95.31 36 SER B CA 1
ATOM 3053 C C . SER B 1 36 ? -4.426 -26.109 -10.805 1 95.31 36 SER B C 1
ATOM 3055 O O . SER B 1 36 ? -4.258 -25.266 -9.922 1 95.31 36 SER B O 1
ATOM 3057 N N . PHE B 1 37 ? -4.469 -27.375 -10.609 1 91.94 37 PHE B N 1
ATOM 3058 C CA . PHE B 1 37 ? -4.324 -27.906 -9.266 1 91.94 37 PHE B CA 1
ATOM 3059 C C . PHE B 1 37 ? -2.945 -27.594 -8.695 1 91.94 37 PHE B C 1
ATOM 3061 O O . PHE B 1 37 ? -2.803 -27.328 -7.504 1 91.94 37 PHE B O 1
ATOM 3068 N N . GLN B 1 38 ? -1.952 -27.594 -9.539 1 92.62 38 GLN B N 1
ATOM 3069 C CA . GLN B 1 38 ? -0.582 -27.344 -9.102 1 92.62 38 GLN B CA 1
ATOM 3070 C C . GLN B 1 38 ? -0.42 -25.922 -8.562 1 92.62 38 GLN B C 1
ATOM 3072 O O . GLN B 1 38 ? 0.392 -25.688 -7.668 1 92.62 38 GLN B O 1
ATOM 3077 N N . VAL B 1 39 ? -1.21 -25.031 -9.023 1 96.62 39 VAL B N 1
ATOM 3078 C CA . VAL B 1 39 ? -1.177 -23.641 -8.555 1 96.62 39 VAL B CA 1
ATOM 3079 C C . VAL B 1 39 ? -1.996 -23.516 -7.27 1 96.62 39 VAL B C 1
ATOM 3081 O O . VAL B 1 39 ? -1.515 -22.984 -6.266 1 96.62 39 VAL B O 1
ATOM 3084 N N . LEU B 1 40 ? -3.174 -24.094 -7.254 1 96.5 40 LEU B N 1
ATOM 3085 C CA . LEU B 1 40 ? -4.125 -23.906 -6.164 1 96.5 40 LEU B CA 1
ATOM 3086 C C . LEU B 1 40 ? -3.652 -24.625 -4.902 1 96.5 40 LEU B C 1
ATOM 3088 O O . LEU B 1 40 ? -3.9 -24.172 -3.789 1 96.5 40 LEU B O 1
ATOM 3092 N N . ARG B 1 41 ? -2.939 -25.703 -5.078 1 94.06 41 ARG B N 1
ATOM 3093 C CA . ARG B 1 41 ? -2.547 -26.5 -3.916 1 94.06 41 ARG B CA 1
ATOM 3094 C C . ARG B 1 41 ? -1.56 -25.734 -3.043 1 94.06 41 ARG B C 1
ATOM 3096 O O . ARG B 1 41 ? -1.488 -25.953 -1.832 1 94.06 41 ARG B O 1
ATOM 3103 N N . ILE B 1 42 ? -0.788 -24.797 -3.611 1 95.69 42 ILE B N 1
ATOM 3104 C CA . ILE B 1 42 ? 0.175 -24.047 -2.812 1 95.69 42 ILE B CA 1
ATOM 3105 C C . ILE B 1 42 ? -0.414 -22.703 -2.432 1 95.69 42 ILE B C 1
ATOM 3107 O O . ILE B 1 42 ? 0.038 -22.062 -1.475 1 95.69 42 ILE B O 1
ATOM 3111 N N . ALA B 1 43 ? -1.422 -22.25 -3.113 1 97.06 43 ALA B N 1
ATOM 3112 C CA . ALA B 1 43 ? -1.995 -20.922 -2.895 1 97.06 43 ALA B CA 1
ATOM 3113 C C . ALA B 1 43 ? -3.115 -20.969 -1.86 1 97.06 43 ALA B C 1
ATOM 3115 O O . ALA B 1 43 ? -3.484 -19.953 -1.286 1 97.06 43 ALA B O 1
ATOM 3116 N N . SER B 1 44 ? -3.713 -22.109 -1.65 1 96.75 44 SER B N 1
ATOM 3117 C CA . SER B 1 44 ? -4.875 -22.281 -0.788 1 96.75 44 SER B CA 1
ATOM 3118 C C . SER B 1 44 ? -4.82 -23.609 -0.042 1 96.75 44 SER B C 1
ATOM 3120 O O . SER B 1 44 ? -4.723 -24.672 -0.661 1 96.75 44 SER B O 1
ATOM 3122 N N . GLU B 1 45 ? -4.961 -23.547 1.26 1 94.56 45 GLU B N 1
ATOM 3123 C CA . GLU B 1 45 ? -4.969 -24.781 2.061 1 94.56 45 GLU B CA 1
ATOM 3124 C C . GLU B 1 45 ? -6.215 -25.609 1.779 1 94.56 45 GLU B C 1
ATOM 3126 O O . GLU B 1 45 ? -6.152 -26.844 1.768 1 94.56 45 GLU B O 1
ATOM 3131 N N . TYR B 1 46 ? -7.301 -24.953 1.585 1 94.25 46 TYR B N 1
ATOM 3132 C CA . TYR B 1 46 ? -8.555 -25.625 1.276 1 94.25 46 TYR B CA 1
ATOM 3133 C C . TYR B 1 46 ? -8.445 -26.406 -0.03 1 94.25 46 TYR B C 1
ATOM 3135 O O . TYR B 1 46 ? -8.766 -27.594 -0.079 1 94.25 46 TYR B O 1
ATOM 3143 N N . PHE B 1 47 ? -7.969 -25.844 -1.028 1 93.69 47 PHE B N 1
ATOM 3144 C CA . PHE B 1 47 ? -7.867 -26.5 -2.328 1 93.69 47 PHE B CA 1
ATOM 3145 C C . PHE B 1 47 ? -6.789 -27.578 -2.307 1 93.69 47 PHE B C 1
ATOM 3147 O O . PHE B 1 47 ? -6.906 -28.578 -3.002 1 93.69 47 PHE B O 1
ATOM 3154 N N . ASN B 1 48 ? -5.734 -27.266 -1.539 1 92.88 48 ASN B N 1
ATOM 3155 C CA . ASN B 1 48 ? -4.754 -28.344 -1.364 1 92.88 48 ASN B CA 1
ATOM 3156 C C . ASN B 1 48 ? -5.398 -29.609 -0.809 1 92.88 48 ASN B C 1
ATOM 3158 O O . ASN B 1 48 ? -5.164 -30.703 -1.32 1 92.88 48 ASN B O 1
ATOM 3162 N N . ALA B 1 49 ? -6.234 -29.422 0.19 1 90.44 49 ALA B N 1
ATOM 3163 C CA . ALA B 1 49 ? -6.926 -30.562 0.809 1 90.44 49 ALA B CA 1
ATOM 3164 C C . ALA B 1 49 ? -7.922 -31.188 -0.16 1 90.44 49 ALA B C 1
ATOM 3166 O O . ALA B 1 49 ? -8.031 -32.406 -0.236 1 90.44 49 ALA B O 1
ATOM 3167 N N . LEU B 1 50 ? -8.578 -30.375 -0.908 1 86.25 50 LEU B N 1
ATOM 3168 C CA . LEU B 1 50 ? -9.594 -30.828 -1.847 1 86.25 50 LEU B CA 1
ATOM 3169 C C . LEU B 1 50 ? -8.984 -31.719 -2.92 1 86.25 50 LEU B C 1
ATOM 3171 O O . LEU B 1 50 ? -9.586 -32.719 -3.312 1 86.25 50 LEU B O 1
ATOM 3175 N N . PHE B 1 51 ? -7.754 -31.406 -3.305 1 83 51 PHE B N 1
ATOM 3176 C CA . PHE B 1 51 ? -7.168 -32.094 -4.445 1 83 51 PHE B CA 1
ATOM 3177 C C . PHE B 1 51 ? -6.238 -33.219 -3.986 1 83 51 PHE B C 1
ATOM 3179 O O . PHE B 1 51 ? -5.855 -34.094 -4.777 1 83 51 PHE B O 1
ATOM 3186 N N . THR B 1 52 ? -5.73 -33.094 -2.881 1 79.12 52 THR B N 1
ATOM 3187 C CA . THR B 1 52 ? -4.77 -34.094 -2.43 1 79.12 52 THR B CA 1
ATOM 3188 C C . THR B 1 52 ? -5.457 -35.188 -1.592 1 79.12 52 THR B C 1
ATOM 3190 O O . THR B 1 52 ? -5.027 -36.312 -1.581 1 79.12 52 THR B O 1
ATOM 3193 N N . ARG B 1 53 ? -6.398 -34.688 -0.865 1 69.25 53 ARG B N 1
ATOM 3194 C CA . ARG B 1 53 ? -7.055 -35.719 -0.039 1 69.25 53 ARG B CA 1
ATOM 3195 C C . ARG B 1 53 ? -7.891 -36.656 -0.893 1 69.25 53 ARG B C 1
ATOM 3197 O O . ARG B 1 53 ? -8.125 -36.406 -2.074 1 69.25 53 ARG B O 1
ATOM 3204 N N . ASP B 1 54 ? -7.93 -37.812 -0.557 1 64.5 54 ASP B N 1
ATOM 3205 C CA . ASP B 1 54 ? -8.609 -38.938 -1.214 1 64.5 54 ASP B CA 1
ATOM 3206 C C . ASP B 1 54 ? -10.055 -38.562 -1.547 1 64.5 54 ASP B C 1
ATOM 3208 O O . ASP B 1 54 ? -10.945 -39.438 -1.505 1 64.5 54 ASP B O 1
ATOM 3212 N N . PHE B 1 55 ? -10.039 -37.312 -1.827 1 62.97 55 PHE B N 1
ATOM 3213 C CA . PHE B 1 55 ? -11.367 -36.969 -2.33 1 62.97 55 PHE B CA 1
ATOM 3214 C C . PHE B 1 55 ? -11.508 -37.344 -3.797 1 62.97 55 PHE B C 1
ATOM 3216 O O . PHE B 1 55 ? -10.516 -37.406 -4.527 1 62.97 55 PHE B O 1
ATOM 3223 N N . GLN B 1 56 ? -12.547 -37.688 -4.129 1 61.69 56 GLN B N 1
ATOM 3224 C CA . GLN B 1 56 ? -12.844 -38.125 -5.484 1 61.69 56 GLN B CA 1
ATOM 3225 C C . GLN B 1 56 ? -12.32 -37.156 -6.523 1 61.69 56 GLN B C 1
ATOM 3227 O O . GLN B 1 56 ? -11.797 -37.562 -7.562 1 61.69 56 GLN B O 1
ATOM 3232 N N . GLU B 1 57 ? -12.328 -35.906 -6.184 1 65.62 57 GLU B N 1
ATOM 3233 C CA . GLU B 1 57 ? -11.922 -34.844 -7.117 1 65.62 57 GLU B CA 1
ATOM 3234 C C . GLU B 1 57 ? -10.414 -34.875 -7.34 1 65.62 57 GLU B C 1
ATOM 3236 O O . GLU B 1 57 ? -9.945 -34.719 -8.469 1 65.62 57 GLU B O 1
ATOM 3241 N N . GLY B 1 58 ? -9.695 -35.094 -6.273 1 64.62 58 GLY B N 1
ATOM 3242 C CA . GLY B 1 58 ? -8.25 -35.156 -6.359 1 64.62 58 GLY B CA 1
ATOM 3243 C C . GLY B 1 58 ? -7.766 -36.375 -7.137 1 64.62 58 GLY B C 1
ATOM 3244 O O . GLY B 1 58 ? -6.859 -36.25 -7.965 1 64.62 58 GLY B O 1
ATOM 3245 N N . ILE B 1 59 ? -8.523 -37.344 -6.914 1 62.72 59 ILE B N 1
ATOM 3246 C CA . ILE B 1 59 ? -8.18 -38.594 -7.594 1 62.72 59 ILE B CA 1
ATOM 3247 C C . ILE B 1 59 ? -8.422 -38.438 -9.094 1 62.72 59 ILE B C 1
ATOM 3249 O O . ILE B 1 59 ? -7.594 -38.875 -9.906 1 62.72 59 ILE B O 1
ATOM 3253 N N . ARG B 1 60 ? -9.469 -37.875 -9.383 1 65.88 60 ARG B N 1
ATOM 3254 C CA . ARG B 1 60 ? -9.82 -37.719 -10.789 1 65.88 60 ARG B CA 1
ATOM 3255 C C . ARG B 1 60 ? -8.836 -36.812 -11.492 1 65.88 60 ARG B C 1
ATOM 3257 O O . ARG B 1 60 ? -8.438 -37.062 -12.633 1 65.88 60 ARG B O 1
ATOM 3264 N N . THR B 1 61 ? -8.453 -35.844 -10.867 1 68.12 61 THR B N 1
ATOM 3265 C CA . THR B 1 61 ? -7.508 -34.875 -11.461 1 68.12 61 THR B CA 1
ATOM 3266 C C . THR B 1 61 ? -6.164 -35.562 -11.719 1 68.12 61 THR B C 1
ATOM 3268 O O . THR B 1 61 ? -5.566 -35.375 -12.781 1 68.12 61 THR B O 1
ATOM 3271 N N . LYS B 1 62 ? -5.734 -36.344 -10.812 1 66.06 62 LYS B N 1
ATOM 3272 C CA . LYS B 1 62 ? -4.449 -37.031 -10.914 1 66.06 62 LYS B CA 1
ATOM 3273 C C . LYS B 1 62 ? -4.465 -38.062 -12.047 1 66.06 62 LYS B C 1
ATOM 3275 O O . LYS B 1 62 ? -3.432 -38.344 -12.664 1 66.06 62 LYS B O 1
ATOM 3280 N N . ASN B 1 63 ? -5.711 -38.5 -12.219 1 67.44 63 ASN B N 1
ATOM 3281 C CA . ASN B 1 63 ? -5.852 -39.5 -13.258 1 67.44 63 ASN B CA 1
ATOM 3282 C C . ASN B 1 63 ? -6.07 -38.875 -14.625 1 67.44 63 ASN B C 1
ATOM 3284 O O . ASN B 1 63 ? -6.324 -39.594 -15.609 1 67.44 63 ASN B O 1
ATOM 3288 N N . GLY B 1 64 ? -5.855 -37.688 -14.609 1 70.62 64 GLY B N 1
ATOM 3289 C CA . GLY B 1 64 ? -5.961 -37 -15.883 1 70.62 64 GLY B CA 1
ATOM 3290 C C . GLY B 1 64 ? -7.375 -36.562 -16.219 1 70.62 64 GLY B C 1
ATOM 3291 O O . GLY B 1 64 ? -7.621 -35.969 -17.266 1 70.62 64 GLY B O 1
ATOM 3292 N N . SER B 1 65 ? -8.219 -36.812 -15.242 1 79.69 65 SER B N 1
ATOM 3293 C CA . SER B 1 65 ? -9.586 -36.344 -15.453 1 79.69 65 SER B CA 1
ATOM 3294 C C . SER B 1 65 ? -9.742 -34.875 -15.078 1 79.69 65 SER B C 1
ATOM 3296 O O . SER B 1 65 ? -9.023 -34.375 -14.219 1 79.69 65 SER B O 1
ATOM 3298 N N . LYS B 1 66 ? -10.32 -34.094 -15.961 1 88.5 66 LYS B N 1
ATOM 3299 C CA . LYS B 1 66 ? -10.617 -32.656 -15.758 1 88.5 66 LYS B CA 1
ATOM 3300 C C . LYS B 1 66 ? -12.008 -32.469 -15.164 1 88.5 66 LYS B C 1
ATOM 3302 O O . LYS B 1 66 ? -12.938 -32.062 -15.867 1 88.5 66 LYS B O 1
ATOM 3307 N N . PRO B 1 67 ? -12.055 -32.812 -13.797 1 87.62 67 PRO B N 1
ATOM 3308 C CA . PRO B 1 67 ? -13.383 -32.812 -13.18 1 87.62 67 PRO B CA 1
ATOM 3309 C C . PRO B 1 67 ? -13.969 -31.406 -13.031 1 87.62 67 PRO B C 1
ATOM 3311 O O . PRO B 1 67 ? -13.227 -30.438 -12.867 1 87.62 67 PRO B O 1
ATOM 3314 N N . ASP B 1 68 ? -15.281 -31.375 -13.094 1 90.44 68 ASP B N 1
ATOM 3315 C CA . ASP B 1 68 ? -16.031 -30.188 -12.695 1 90.44 68 ASP B CA 1
ATOM 3316 C C . ASP B 1 68 ? -16.344 -30.203 -11.203 1 90.44 68 ASP B C 1
ATOM 3318 O O . ASP B 1 68 ? -17 -31.141 -10.711 1 90.44 68 ASP B O 1
ATOM 3322 N N . ILE B 1 69 ? -15.82 -29.312 -10.5 1 91.5 69 ILE B N 1
ATOM 3323 C CA . ILE B 1 69 ? -16.062 -29.203 -9.07 1 91.5 69 ILE B CA 1
ATOM 3324 C C . ILE B 1 69 ? -16.984 -28.031 -8.781 1 91.5 69 ILE B C 1
ATOM 3326 O O . ILE B 1 69 ? -16.641 -26.875 -9.086 1 91.5 69 ILE B O 1
ATOM 3330 N N . ARG B 1 70 ? -18.094 -28.266 -8.203 1 91.94 70 ARG B N 1
ATOM 3331 C CA . ARG B 1 70 ? -19.047 -27.203 -7.891 1 91.94 70 ARG B CA 1
ATOM 3332 C C . ARG B 1 70 ? -18.766 -26.609 -6.512 1 91.94 70 ARG B C 1
ATOM 3334 O O . ARG B 1 70 ? -18.656 -27.344 -5.523 1 91.94 70 ARG B O 1
ATOM 3341 N N . LEU B 1 71 ? -18.531 -25.312 -6.477 1 92.75 71 LEU B N 1
ATOM 3342 C CA . LEU B 1 71 ? -18.391 -24.594 -5.219 1 92.75 71 LEU B CA 1
ATOM 3343 C C . LEU B 1 71 ? -19.734 -23.984 -4.793 1 92.75 71 LEU B C 1
ATOM 3345 O O . LEU B 1 71 ? -20.484 -23.5 -5.633 1 92.75 71 LEU B O 1
ATOM 3349 N N . HIS B 1 72 ? -19.953 -23.984 -3.516 1 90.88 72 HIS B N 1
ATOM 3350 C CA . HIS B 1 72 ? -21.281 -23.594 -3.043 1 90.88 72 HIS B CA 1
ATOM 3351 C C . HIS B 1 72 ? -21.234 -22.297 -2.248 1 90.88 72 HIS B C 1
ATOM 3353 O O . HIS B 1 72 ? -20.219 -22 -1.598 1 90.88 72 HIS B O 1
ATOM 3359 N N . GLU B 1 73 ? -22.297 -21.531 -2.354 1 90 73 GLU B N 1
ATOM 3360 C CA . GLU B 1 73 ? -22.5 -20.328 -1.557 1 90 73 GLU B CA 1
ATOM 3361 C C . GLU B 1 73 ? -21.422 -19.297 -1.824 1 90 73 GLU B C 1
ATOM 3363 O O . GLU B 1 73 ? -20.875 -18.703 -0.89 1 90 73 GLU B O 1
ATOM 3368 N N . ASP B 1 74 ? -21.078 -19.297 -3.125 1 93.44 74 ASP B N 1
ATOM 3369 C CA . ASP B 1 74 ? -20.016 -18.359 -3.484 1 93.44 74 ASP B CA 1
ATOM 3370 C C . ASP B 1 74 ? -20.5 -17.344 -4.523 1 93.44 74 ASP B C 1
ATOM 3372 O O . ASP B 1 74 ? -21.438 -17.625 -5.281 1 93.44 74 ASP B O 1
ATOM 3376 N N . SER B 1 75 ? -19.953 -16.188 -4.492 1 93.56 75 SER B N 1
ATOM 3377 C CA . SER B 1 75 ? -20.141 -15.172 -5.52 1 93.56 75 SER B CA 1
ATOM 3378 C C . SER B 1 75 ? -19.25 -15.422 -6.727 1 93.56 75 SER B C 1
ATOM 3380 O O . SER B 1 75 ? -18.016 -15.453 -6.602 1 93.56 75 SER B O 1
ATOM 3382 N N . PRO B 1 76 ? -19.859 -15.602 -7.891 1 95.44 76 PRO B N 1
ATOM 3383 C CA . PRO B 1 76 ? -19.047 -15.805 -9.086 1 95.44 76 PRO B CA 1
ATOM 3384 C C . PRO B 1 76 ? -18.062 -14.664 -9.328 1 95.44 76 PRO B C 1
ATOM 3386 O O . PRO B 1 76 ? -16.906 -14.906 -9.719 1 95.44 76 PRO B O 1
ATOM 3389 N N . ASP B 1 77 ? -18.469 -13.469 -9.023 1 93.75 77 ASP B N 1
ATOM 3390 C CA . ASP B 1 77 ? -17.609 -12.312 -9.258 1 93.75 77 ASP B CA 1
ATOM 3391 C C . ASP B 1 77 ? -16.438 -12.289 -8.273 1 93.75 77 ASP B C 1
ATOM 3393 O O . ASP B 1 77 ? -15.305 -12 -8.664 1 93.75 77 ASP B O 1
ATOM 3397 N N . ALA B 1 78 ? -16.688 -12.555 -7.035 1 95.19 78 ALA B N 1
ATOM 3398 C CA . ALA B 1 78 ? -15.625 -12.578 -6.035 1 95.19 78 ALA B CA 1
ATOM 3399 C C . ALA B 1 78 ? -14.617 -13.688 -6.324 1 95.19 78 ALA B C 1
ATOM 3401 O O . ALA B 1 78 ? -13.406 -13.477 -6.262 1 95.19 78 ALA B O 1
ATOM 3402 N N . MET B 1 79 ? -15.188 -14.797 -6.742 1 97 79 MET B N 1
ATOM 3403 C CA . MET B 1 79 ? -14.32 -15.945 -7.008 1 97 79 MET B CA 1
ATOM 3404 C C . MET B 1 79 ? -13.5 -15.727 -8.273 1 97 79 MET B C 1
ATOM 3406 O O . MET B 1 79 ? -12.367 -16.203 -8.375 1 97 79 MET B O 1
ATOM 3410 N N . GLU B 1 80 ? -14.062 -15.008 -9.172 1 96.88 80 GLU B N 1
ATOM 3411 C CA . GLU B 1 80 ? -13.289 -14.664 -10.359 1 96.88 80 GLU B CA 1
ATOM 3412 C C . GLU B 1 80 ? -12.031 -13.883 -9.992 1 96.88 80 GLU B C 1
ATOM 3414 O O . GLU B 1 80 ? -10.938 -14.164 -10.492 1 96.88 80 GLU B O 1
ATOM 3419 N N . VAL B 1 81 ? -12.172 -12.906 -9.117 1 97.25 81 VAL B N 1
ATOM 3420 C CA . VAL B 1 81 ? -11.039 -12.094 -8.695 1 97.25 81 VAL B CA 1
ATOM 3421 C C . VAL B 1 81 ? -10.031 -12.961 -7.949 1 97.25 81 VAL B C 1
ATOM 3423 O O . VAL B 1 81 ? -8.836 -12.945 -8.258 1 97.25 81 VAL B O 1
ATOM 3426 N N . VAL B 1 82 ? -10.508 -13.797 -7.055 1 97.88 82 VAL B N 1
ATOM 3427 C CA . VAL B 1 82 ? -9.656 -14.625 -6.207 1 97.88 82 VAL B CA 1
ATOM 3428 C C . VAL B 1 82 ? -8.852 -15.594 -7.07 1 97.88 82 VAL B C 1
ATOM 3430 O O . VAL B 1 82 ? -7.621 -15.617 -7.016 1 97.88 82 VAL B O 1
ATOM 3433 N N . LEU B 1 83 ? -9.586 -16.328 -7.934 1 98.31 83 LEU B N 1
ATOM 3434 C CA . LEU B 1 83 ? -8.945 -17.375 -8.719 1 98.31 83 LEU B CA 1
ATOM 3435 C C . LEU B 1 83 ? -8.031 -16.781 -9.789 1 98.31 83 LEU B C 1
ATOM 3437 O O . LEU B 1 83 ? -6.984 -17.344 -10.102 1 98.31 83 LEU B O 1
ATOM 3441 N N . SER B 1 84 ? -8.43 -15.641 -10.312 1 97.88 84 SER B N 1
ATOM 3442 C CA . SER B 1 84 ? -7.594 -14.977 -11.305 1 97.88 84 SER B CA 1
ATOM 3443 C C . SER B 1 84 ? -6.285 -14.492 -10.688 1 97.88 84 SER B C 1
ATOM 3445 O O . SER B 1 84 ? -5.211 -14.695 -11.258 1 97.88 84 SER B O 1
ATOM 3447 N N . ILE B 1 85 ? -6.355 -13.898 -9.547 1 97 85 ILE B N 1
ATOM 3448 C CA . ILE B 1 85 ? -5.168 -13.391 -8.867 1 97 85 ILE B CA 1
ATOM 3449 C C . ILE B 1 85 ? -4.246 -14.547 -8.492 1 97 85 ILE B C 1
ATOM 3451 O O . ILE B 1 85 ? -3.031 -14.469 -8.688 1 97 85 ILE B O 1
ATOM 3455 N N . LEU B 1 86 ? -4.824 -15.609 -8.023 1 97.81 86 LEU B N 1
ATOM 3456 C CA . LEU B 1 86 ? -4.02 -16.766 -7.633 1 97.81 86 LEU B CA 1
ATOM 3457 C C . LEU B 1 86 ? -3.291 -17.359 -8.836 1 97.81 86 LEU B C 1
ATOM 3459 O O . LEU B 1 86 ? -2.227 -17.953 -8.688 1 97.81 86 LEU B O 1
ATOM 3463 N N . HIS B 1 87 ? -3.865 -17.156 -10.031 1 98.19 87 HIS B N 1
ATOM 3464 C CA . HIS B 1 87 ? -3.258 -17.672 -11.258 1 98.19 87 HIS B CA 1
ATOM 3465 C C . HIS B 1 87 ? -2.533 -16.562 -12.023 1 98.19 87 HIS B C 1
ATOM 3467 O O . HIS B 1 87 ? -2.316 -16.688 -13.227 1 98.19 87 HIS B O 1
ATOM 3473 N N . TYR B 1 88 ? -2.305 -15.414 -11.398 1 96.56 88 TYR B N 1
ATOM 3474 C CA . TYR B 1 88 ? -1.54 -14.297 -11.938 1 96.56 88 TYR B CA 1
ATOM 3475 C C . TYR B 1 88 ? -2.203 -13.734 -13.188 1 96.56 88 TYR B C 1
ATOM 3477 O O . TYR B 1 88 ? -1.521 -13.273 -14.109 1 96.56 88 TYR B O 1
ATOM 3485 N N . ALA B 1 89 ? -3.477 -13.906 -13.266 1 94.62 89 ALA B N 1
ATOM 3486 C CA . ALA B 1 89 ? -4.273 -13.297 -14.328 1 94.62 89 ALA B CA 1
ATOM 3487 C C . ALA B 1 89 ? -4.922 -12 -13.852 1 94.62 89 ALA B C 1
ATOM 3489 O O . ALA B 1 89 ? -6.117 -11.977 -13.539 1 94.62 89 ALA B O 1
ATOM 3490 N N . TYR B 1 90 ? -4.125 -10.977 -13.883 1 88.88 90 TYR B N 1
ATOM 3491 C CA . TYR B 1 90 ? -4.562 -9.719 -13.273 1 88.88 90 TYR B CA 1
ATOM 3492 C C . TYR B 1 90 ? -5.355 -8.883 -14.273 1 88.88 90 TYR B C 1
ATOM 3494 O O . TYR B 1 90 ? -5.152 -8.992 -15.484 1 88.88 90 TYR B O 1
ATOM 3502 N N . ASN B 1 91 ? -6.215 -8.258 -13.703 1 88.5 91 ASN B N 1
ATOM 3503 C CA . ASN B 1 91 ? -6.992 -7.258 -14.422 1 88.5 91 ASN B CA 1
ATOM 3504 C C . ASN B 1 91 ? -6.766 -5.859 -13.859 1 88.5 91 ASN B C 1
ATOM 3506 O O . ASN B 1 91 ? -6.859 -5.648 -12.648 1 88.5 91 ASN B O 1
ATOM 3510 N N . SER B 1 92 ? -6.469 -4.934 -14.727 1 84.88 92 SER B N 1
ATOM 3511 C CA . SER B 1 92 ? -6.172 -3.568 -14.297 1 84.88 92 SER B CA 1
ATOM 3512 C C . SER B 1 92 ? -7.344 -2.959 -13.539 1 84.88 92 SER B C 1
ATOM 3514 O O . SER B 1 92 ? -7.152 -2.102 -12.672 1 84.88 92 SER B O 1
ATOM 3516 N N . GLU B 1 93 ? -8.492 -3.457 -13.773 1 87.38 93 GLU B N 1
ATOM 3517 C CA . GLU B 1 93 ? -9.688 -2.941 -13.109 1 87.38 93 GLU B CA 1
ATOM 3518 C C . GLU B 1 93 ? -9.68 -3.266 -11.617 1 87.38 93 GLU B C 1
ATOM 3520 O O . GLU B 1 93 ? -10.406 -2.648 -10.836 1 87.38 93 GLU B O 1
ATOM 3525 N N . TRP B 1 94 ? -8.836 -4.18 -11.273 1 90.5 94 TRP B N 1
ATOM 3526 C CA . TRP B 1 94 ? -8.844 -4.637 -9.891 1 90.5 94 TRP B CA 1
ATOM 3527 C C . TRP B 1 94 ? -7.875 -3.826 -9.039 1 90.5 94 TRP B C 1
ATOM 3529 O O . TRP B 1 94 ? -7.75 -4.055 -7.836 1 90.5 94 TRP B O 1
ATOM 3539 N N . TYR B 1 95 ? -7.301 -2.812 -9.609 1 84.81 95 TYR B N 1
ATOM 3540 C CA . TYR B 1 95 ? -6.391 -1.989 -8.82 1 84.81 95 TYR B CA 1
ATOM 3541 C C . TYR B 1 95 ? -7.156 -1.152 -7.801 1 84.81 95 TYR B C 1
ATOM 3543 O O . TYR B 1 95 ? -6.602 -0.743 -6.781 1 84.81 95 TYR B O 1
ATOM 3551 N N . THR B 1 96 ? -8.352 -0.913 -8.18 1 87.5 96 THR B N 1
ATOM 3552 C CA . THR B 1 96 ? -9.266 -0.278 -7.234 1 87.5 96 THR B CA 1
ATOM 3553 C C . THR B 1 96 ? -10.484 -1.156 -6.992 1 87.5 96 THR B C 1
ATOM 3555 O O . THR B 1 96 ? -11 -1.79 -7.914 1 87.5 96 THR B O 1
ATOM 3558 N N . MET B 1 97 ? -10.828 -1.238 -5.766 1 92.44 97 MET B N 1
ATOM 3559 C CA . MET B 1 97 ? -11.93 -2.107 -5.344 1 92.44 97 MET B CA 1
ATOM 3560 C C . MET B 1 97 ? -12.867 -1.372 -4.398 1 92.44 97 MET B C 1
ATOM 3562 O O . MET B 1 97 ? -12.422 -0.646 -3.508 1 92.44 97 MET B O 1
ATOM 3566 N N . SER B 1 98 ? -14.156 -1.467 -4.68 1 93.19 98 SER B N 1
ATOM 3567 C CA . SER B 1 98 ? -15.102 -0.907 -3.717 1 93.19 98 SER B CA 1
ATOM 3568 C C . SER B 1 98 ? -15.016 -1.633 -2.377 1 93.19 98 SER B C 1
ATOM 3570 O O . SER B 1 98 ? -14.562 -2.777 -2.312 1 93.19 98 SER B O 1
ATOM 3572 N N . ALA B 1 99 ? -15.492 -0.991 -1.364 1 92.5 99 ALA B N 1
ATOM 3573 C CA . ALA B 1 99 ? -15.461 -1.584 -0.03 1 92.5 99 ALA B CA 1
ATOM 3574 C C . ALA B 1 99 ? -16.312 -2.85 0.031 1 92.5 99 ALA B C 1
ATOM 3576 O O . ALA B 1 99 ? -15.922 -3.836 0.663 1 92.5 99 ALA B O 1
ATOM 3577 N N . GLU B 1 100 ? -17.406 -2.803 -0.663 1 90.88 100 GLU B N 1
ATOM 3578 C CA . GLU B 1 100 ? -18.328 -3.939 -0.689 1 90.88 100 GLU B CA 1
ATOM 3579 C C . GLU B 1 100 ? -17.672 -5.152 -1.352 1 90.88 100 GLU B C 1
ATOM 3581 O O . GLU B 1 100 ? -17.688 -6.254 -0.793 1 90.88 100 GLU B O 1
ATOM 3586 N N . ARG B 1 101 ? -17.141 -4.961 -2.459 1 93.69 101 ARG B N 1
ATOM 3587 C CA . ARG B 1 101 ? -16.484 -6.043 -3.182 1 93.69 101 ARG B CA 1
ATOM 3588 C C . ARG B 1 101 ? -15.273 -6.555 -2.414 1 93.69 101 ARG B C 1
ATOM 3590 O O . ARG B 1 101 ? -15.023 -7.762 -2.365 1 93.69 101 ARG B O 1
ATOM 3597 N N . PHE B 1 102 ? -14.586 -5.602 -1.87 1 95.38 102 PHE B N 1
ATOM 3598 C CA . PHE B 1 102 ? -13.422 -5.945 -1.054 1 95.38 102 PHE B CA 1
ATOM 3599 C C . PHE B 1 102 ? -13.82 -6.879 0.084 1 95.38 102 PHE B C 1
ATOM 3601 O O . PHE B 1 102 ? -13.18 -7.91 0.298 1 95.38 102 PHE B O 1
ATOM 3608 N N . ALA B 1 103 ? -14.844 -6.535 0.779 1 92.31 103 ALA B N 1
ATOM 3609 C CA . ALA B 1 103 ? -15.328 -7.363 1.882 1 92.31 103 ALA B CA 1
ATOM 3610 C C . ALA B 1 103 ? -15.758 -8.742 1.385 1 92.31 103 ALA B C 1
ATOM 3612 O O . ALA B 1 103 ? -15.477 -9.758 2.023 1 92.31 103 ALA B O 1
ATOM 3613 N N . ASP B 1 104 ? -16.391 -8.75 0.296 1 93.25 104 ASP B N 1
ATOM 3614 C CA . ASP B 1 104 ? -16.844 -10 -0.303 1 93.25 104 ASP B CA 1
ATOM 3615 C C . ASP B 1 104 ? -15.672 -10.898 -0.658 1 93.25 104 ASP B C 1
ATOM 3617 O O . ASP B 1 104 ? -15.688 -12.094 -0.361 1 93.25 104 ASP B O 1
ATOM 3621 N N . ILE B 1 105 ? -14.695 -10.352 -1.243 1 96.19 105 ILE B N 1
ATOM 3622 C CA . ILE B 1 105 ? -13.5 -11.094 -1.622 1 96.19 105 ILE B CA 1
ATOM 3623 C C . ILE B 1 105 ? -12.789 -11.602 -0.369 1 96.19 105 ILE B C 1
ATOM 3625 O O . ILE B 1 105 ? -12.367 -12.766 -0.315 1 96.19 105 ILE B O 1
ATOM 3629 N N . ALA B 1 106 ? -12.656 -10.727 0.589 1 94.56 106 ALA B N 1
ATOM 3630 C CA . ALA B 1 106 ? -12.016 -11.117 1.838 1 94.56 106 ALA B CA 1
ATOM 3631 C C . ALA B 1 106 ? -12.719 -12.32 2.463 1 94.56 106 ALA B C 1
ATOM 3633 O O . ALA B 1 106 ? -12.062 -13.25 2.945 1 94.56 106 ALA B O 1
ATOM 3634 N N . ALA B 1 107 ? -14 -12.312 2.439 1 92.31 107 ALA B N 1
ATOM 3635 C CA . ALA B 1 107 ? -14.781 -13.414 2.992 1 92.31 107 ALA B CA 1
ATOM 3636 C C . ALA B 1 107 ? -14.492 -14.719 2.254 1 92.31 107 ALA B C 1
ATOM 3638 O O . ALA B 1 107 ? -14.352 -15.773 2.875 1 92.31 107 ALA B O 1
ATOM 3639 N N . HIS B 1 108 ? -14.391 -14.68 1.005 1 95.94 108 HIS B N 1
ATOM 3640 C CA . HIS B 1 108 ? -14.086 -15.867 0.216 1 95.94 108 HIS B CA 1
ATOM 3641 C C . HIS B 1 108 ? -12.656 -16.328 0.453 1 95.94 108 HIS B C 1
ATOM 3643 O O . HIS B 1 108 ? -12.383 -17.531 0.481 1 95.94 108 HIS B O 1
ATOM 3649 N N . CYS B 1 109 ? -11.734 -15.367 0.598 1 96 109 CYS B N 1
ATOM 3650 C CA . CYS B 1 109 ? -10.359 -15.727 0.913 1 96 109 CYS B CA 1
ATOM 3651 C C . CYS B 1 109 ? -10.281 -16.484 2.23 1 96 109 CYS B C 1
ATOM 3653 O O . CYS B 1 109 ? -9.531 -17.453 2.35 1 96 109 CYS B O 1
ATOM 3655 N N . ASP B 1 110 ? -11.023 -16.031 3.145 1 92.94 110 ASP B N 1
ATOM 3656 C CA . ASP B 1 110 ? -11.07 -16.703 4.441 1 92.94 110 ASP B CA 1
ATOM 3657 C C . ASP B 1 110 ? -11.688 -18.094 4.316 1 92.94 110 ASP B C 1
ATOM 3659 O O . ASP B 1 110 ? -11.148 -19.062 4.84 1 92.94 110 ASP B O 1
ATOM 3663 N N . LYS B 1 111 ? -12.773 -18.219 3.605 1 93.56 111 LYS B N 1
ATOM 3664 C CA . LYS B 1 111 ? -13.477 -19.469 3.398 1 93.56 111 LYS B CA 1
ATOM 3665 C C . LYS B 1 111 ? -12.562 -20.516 2.766 1 93.56 111 LYS B C 1
ATOM 3667 O O . LYS B 1 111 ? -12.547 -21.672 3.188 1 93.56 111 LYS B O 1
ATOM 3672 N N . TYR B 1 112 ? -11.797 -20.109 1.841 1 96.06 112 TYR B N 1
ATOM 3673 C CA . TYR B 1 112 ? -10.977 -21.047 1.088 1 96.06 112 TYR B CA 1
ATOM 3674 C C . TYR B 1 112 ? -9.531 -21.016 1.569 1 96.06 112 TYR B C 1
ATOM 3676 O O . TYR B 1 112 ? -8.633 -21.531 0.897 1 96.06 112 TYR B O 1
ATOM 3684 N N . CYS B 1 113 ? -9.266 -20.375 2.633 1 95.38 113 CYS B N 1
ATOM 3685 C CA . CYS B 1 113 ? -7.984 -20.359 3.332 1 95.38 113 CYS B CA 1
ATOM 3686 C C . CYS B 1 113 ? -6.863 -19.906 2.408 1 95.38 113 CYS B C 1
ATOM 3688 O O . CYS B 1 113 ? -5.836 -20.578 2.287 1 95.38 113 CYS B O 1
ATOM 3690 N N . CYS B 1 114 ? -7.055 -18.828 1.781 1 96.5 114 CYS B N 1
ATOM 3691 C CA . CYS B 1 114 ? -6.031 -18.281 0.901 1 96.5 114 CYS B CA 1
ATOM 3692 C C . CYS B 1 114 ? -5.828 -16.797 1.168 1 96.5 114 CYS B C 1
ATOM 3694 O O . CYS B 1 114 ? -5.441 -16.047 0.27 1 96.5 114 CYS B O 1
ATOM 3696 N N . THR B 1 115 ? -6.082 -16.312 2.359 1 93.56 115 THR B N 1
ATOM 3697 C CA . THR B 1 115 ? -5.945 -14.914 2.756 1 93.56 115 THR B CA 1
ATOM 3698 C C . THR B 1 115 ? -4.504 -14.445 2.596 1 93.56 115 THR B C 1
ATOM 3700 O O . THR B 1 115 ? -4.254 -13.352 2.078 1 93.56 115 THR B O 1
ATOM 3703 N N . MET B 1 116 ? -3.588 -15.258 2.922 1 91.88 116 MET B N 1
ATOM 3704 C CA . MET B 1 116 ? -2.176 -14.891 2.85 1 91.88 116 MET B CA 1
ATOM 3705 C C . MET B 1 116 ? -1.735 -14.711 1.4 1 91.88 116 MET B C 1
ATOM 3707 O O . MET B 1 116 ? -0.957 -13.805 1.093 1 91.88 116 MET B O 1
ATOM 3711 N N . SER B 1 117 ? -2.254 -15.562 0.543 1 95.25 117 SER B N 1
ATOM 3712 C CA . SER B 1 117 ? -1.881 -15.516 -0.867 1 95.25 117 SER B CA 1
ATOM 3713 C C . SER B 1 117 ? -2.377 -14.242 -1.532 1 95.25 117 SER B C 1
ATOM 3715 O O . SER B 1 117 ? -1.744 -13.727 -2.459 1 95.25 117 SER B O 1
ATOM 3717 N N . LEU B 1 118 ? -3.455 -13.695 -1.048 1 95.19 118 LEU B N 1
ATOM 3718 C CA . LEU B 1 118 ? -4.035 -12.5 -1.646 1 95.19 118 LEU B CA 1
ATOM 3719 C C . LEU B 1 118 ? -3.725 -11.266 -0.806 1 95.19 118 LEU B C 1
ATOM 3721 O O . LEU B 1 118 ? -4.145 -10.156 -1.143 1 95.19 118 LEU B O 1
ATOM 3725 N N . ALA B 1 119 ? -2.922 -11.383 0.201 1 91.38 119 ALA B N 1
ATOM 3726 C CA . ALA B 1 119 ? -2.682 -10.328 1.185 1 91.38 119 ALA B CA 1
ATOM 3727 C C . ALA B 1 119 ? -2.129 -9.07 0.519 1 91.38 119 ALA B C 1
ATOM 3729 O O . ALA B 1 119 ? -2.607 -7.961 0.775 1 91.38 119 ALA B O 1
ATOM 3730 N N . PRO B 1 120 ? -1.196 -9.219 -0.398 1 90.56 120 PRO B N 1
ATOM 3731 C CA . PRO B 1 120 ? -0.669 -7.988 -1.002 1 90.56 120 PRO B CA 1
ATOM 3732 C C . PRO B 1 120 ? -1.733 -7.203 -1.764 1 90.56 120 PRO B C 1
ATOM 3734 O O . PRO B 1 120 ? -1.725 -5.969 -1.745 1 90.56 120 PRO B O 1
ATOM 3737 N N . TRP B 1 121 ? -2.631 -7.887 -2.381 1 92.44 121 TRP B N 1
ATOM 3738 C CA . TRP B 1 121 ? -3.715 -7.234 -3.107 1 92.44 121 TRP B CA 1
ATOM 3739 C C . TRP B 1 121 ? -4.695 -6.574 -2.145 1 92.44 121 TRP B C 1
ATOM 3741 O O . TRP B 1 121 ? -5.113 -5.434 -2.357 1 92.44 121 TRP B O 1
ATOM 3751 N N . MET B 1 122 ? -4.996 -7.285 -1.167 1 92.94 122 MET B N 1
ATOM 3752 C CA . MET B 1 122 ? -5.957 -6.754 -0.201 1 92.94 122 MET B CA 1
ATOM 3753 C C . MET B 1 122 ? -5.383 -5.543 0.525 1 92.94 122 MET B C 1
ATOM 3755 O O . MET B 1 122 ? -6.105 -4.582 0.804 1 92.94 122 MET B O 1
ATOM 3759 N N . GLU B 1 123 ? -4.137 -5.586 0.783 1 89.38 123 GLU B N 1
ATOM 3760 C CA . GLU B 1 123 ? -3.482 -4.43 1.394 1 89.38 123 GLU B CA 1
ATOM 3761 C C . GLU B 1 123 ? -3.496 -3.229 0.455 1 89.38 123 GLU B C 1
ATOM 3763 O O . GLU B 1 123 ? -3.639 -2.088 0.901 1 89.38 123 GLU B O 1
ATOM 3768 N N . ARG B 1 124 ? -3.34 -3.512 -0.771 1 88.56 124 ARG B N 1
ATOM 3769 C CA . ARG B 1 124 ? -3.426 -2.443 -1.762 1 88.56 124 ARG B CA 1
ATOM 3770 C C . ARG B 1 124 ? -4.82 -1.829 -1.785 1 88.56 124 ARG B C 1
ATOM 3772 O O . ARG B 1 124 ? -4.965 -0.606 -1.829 1 88.56 124 ARG B O 1
ATOM 3779 N N . TRP B 1 125 ? -5.789 -2.693 -1.795 1 92.44 125 TRP B N 1
ATOM 3780 C CA . TRP B 1 125 ? -7.16 -2.199 -1.791 1 92.44 125 TRP B CA 1
ATOM 3781 C C . TRP B 1 125 ? -7.434 -1.361 -0.547 1 92.44 125 TRP B C 1
ATOM 3783 O O . TRP B 1 125 ? -8.078 -0.311 -0.628 1 92.44 125 TRP B O 1
ATOM 3793 N N . LEU B 1 126 ? -6.883 -1.796 0.563 1 91.31 126 LEU B N 1
ATOM 3794 C CA . LEU B 1 126 ? -7.07 -1.077 1.818 1 91.31 126 LEU B CA 1
ATOM 3795 C C . LEU B 1 126 ? -6.41 0.295 1.764 1 91.31 126 LEU B C 1
ATOM 3797 O O . LEU B 1 126 ? -6.957 1.274 2.273 1 91.31 126 LEU B O 1
ATOM 3801 N N . ALA B 1 127 ? -5.262 0.357 1.164 1 86.44 127 ALA B N 1
ATOM 3802 C CA . ALA B 1 127 ? -4.508 1.604 1.07 1 86.44 127 ALA B CA 1
ATOM 3803 C C . ALA B 1 127 ? -5.285 2.658 0.286 1 86.44 127 ALA B C 1
ATOM 3805 O O . ALA B 1 127 ? -5.109 3.859 0.505 1 86.44 127 ALA B O 1
ATOM 3806 N N . ASN B 1 128 ? -6.094 2.209 -0.565 1 85.19 128 ASN B N 1
ATOM 3807 C CA . ASN B 1 128 ? -6.895 3.141 -1.354 1 85.19 128 ASN B CA 1
ATOM 3808 C C . ASN B 1 128 ? -7.871 3.92 -0.478 1 85.19 128 ASN B C 1
ATOM 3810 O O . ASN B 1 128 ? -8.312 5.008 -0.852 1 85.19 128 ASN B O 1
ATOM 3814 N N . PHE B 1 129 ? -8.148 3.381 0.679 1 86.81 129 PHE B N 1
ATOM 3815 C CA . PHE B 1 129 ? -9.109 4.012 1.579 1 86.81 129 PHE B CA 1
ATOM 3816 C C . PHE B 1 129 ? -8.391 4.836 2.643 1 86.81 129 PHE B C 1
ATOM 3818 O O . PHE B 1 129 ? -9.031 5.379 3.547 1 86.81 129 PHE B O 1
ATOM 3825 N N . ASN B 1 130 ? -7.09 4.945 2.545 1 76.38 130 ASN B N 1
ATOM 3826 C CA . ASN B 1 130 ? -6.332 5.637 3.584 1 76.38 130 ASN B CA 1
ATOM 3827 C C . ASN B 1 130 ? -6.594 7.137 3.566 1 76.38 130 ASN B C 1
ATOM 3829 O O . ASN B 1 130 ? -6.539 7.793 4.609 1 76.38 130 ASN B O 1
ATOM 3833 N N . ARG B 1 131 ? -6.992 7.613 2.422 1 73.19 131 ARG B N 1
ATOM 3834 C CA . ARG B 1 131 ? -7.172 9.062 2.359 1 73.19 131 ARG B CA 1
ATOM 3835 C C . ARG B 1 131 ? -8.594 9.453 2.748 1 73.19 131 ARG B C 1
ATOM 3837 O O . ARG B 1 131 ? -8.789 10.375 3.545 1 73.19 131 ARG B O 1
ATOM 3844 N N . THR B 1 132 ? -9.555 8.758 2.164 1 80.81 132 THR B N 1
ATOM 3845 C CA . THR B 1 132 ? -10.945 9.125 2.396 1 80.81 132 THR B CA 1
ATOM 3846 C C . THR B 1 132 ? -11.82 7.879 2.488 1 80.81 132 THR B C 1
ATOM 3848 O O . THR B 1 132 ? -11.711 6.977 1.657 1 80.81 132 THR B O 1
ATOM 3851 N N . ILE B 1 133 ? -12.547 7.82 3.633 1 87.38 133 ILE B N 1
ATOM 3852 C CA . ILE B 1 133 ? -13.508 6.734 3.811 1 87.38 133 ILE B CA 1
ATOM 3853 C C . ILE B 1 133 ? -14.922 7.305 3.863 1 87.38 133 ILE B C 1
ATOM 3855 O O . ILE B 1 133 ? -15.219 8.18 4.684 1 87.38 133 ILE B O 1
ATOM 3859 N N . GLU B 1 134 ? -15.672 6.891 2.912 1 85.19 134 GLU B N 1
ATOM 3860 C CA . GLU B 1 134 ? -17.078 7.262 2.951 1 85.19 134 GLU B CA 1
ATOM 3861 C C . GLU B 1 134 ? -17.828 6.488 4.035 1 85.19 134 GLU B C 1
ATOM 3863 O O . GLU B 1 134 ? -17.469 5.348 4.348 1 85.19 134 GLU B O 1
ATOM 3868 N N . LEU B 1 135 ? -18.906 7.012 4.52 1 80.75 135 LEU B N 1
ATOM 3869 C CA . LEU B 1 135 ? -19.672 6.414 5.609 1 80.75 135 LEU B CA 1
ATOM 3870 C C . LEU B 1 135 ? -20.219 5.051 5.207 1 80.75 135 LEU B C 1
ATOM 3872 O O . LEU B 1 135 ? -20.188 4.105 6.004 1 80.75 135 LEU B O 1
ATOM 3876 N N . ARG B 1 136 ? -20.641 4.965 4.031 1 83.5 136 ARG B N 1
ATOM 3877 C CA . ARG B 1 136 ? -21.266 3.736 3.557 1 83.5 136 ARG B CA 1
ATOM 3878 C C . ARG B 1 136 ? -20.25 2.594 3.506 1 83.5 136 ARG B C 1
ATOM 3880 O O . ARG B 1 136 ? -20.641 1.422 3.508 1 83.5 136 ARG B O 1
ATOM 3887 N N . ASP B 1 137 ? -18.984 2.965 3.502 1 89.75 137 ASP B N 1
ATOM 3888 C CA . ASP B 1 137 ? -17.938 1.978 3.299 1 89.75 137 ASP B CA 1
ATOM 3889 C C . ASP B 1 137 ? -17.422 1.428 4.633 1 89.75 137 ASP B C 1
ATOM 3891 O O . ASP B 1 137 ? -16.75 0.402 4.668 1 89.75 137 ASP B O 1
ATOM 3895 N N . ILE B 1 138 ? -17.797 2.004 5.699 1 86.81 138 ILE B N 1
ATOM 3896 C CA . ILE B 1 138 ? -17.203 1.721 7 1 86.81 138 ILE B CA 1
ATOM 3897 C C . ILE B 1 138 ? -17.5 0.279 7.402 1 86.81 138 ILE B C 1
ATOM 3899 O O . ILE B 1 138 ? -16.594 -0.461 7.801 1 86.81 138 ILE B O 1
ATOM 3903 N N . GLY B 1 139 ? -18.688 -0.105 7.266 1 84.44 139 GLY B N 1
ATOM 3904 C CA . GLY B 1 139 ? -19.078 -1.454 7.656 1 84.44 139 GLY B CA 1
ATOM 3905 C C . GLY B 1 139 ? -18.312 -2.527 6.898 1 84.44 139 GLY B C 1
ATOM 3906 O O . GLY B 1 139 ? -17.781 -3.463 7.5 1 84.44 139 GLY B O 1
ATOM 3907 N N . HIS B 1 140 ? -18.281 -2.379 5.637 1 89.69 140 HIS B N 1
ATOM 3908 C CA . HIS B 1 140 ? -17.594 -3.34 4.789 1 89.69 140 HIS B CA 1
ATOM 3909 C C . HIS B 1 140 ? -16.109 -3.373 5.094 1 89.69 140 HIS B C 1
ATOM 3911 O O . HIS B 1 140 ? -15.484 -4.441 5.094 1 89.69 140 HIS B O 1
ATOM 3917 N N . LEU B 1 141 ? -15.547 -2.244 5.379 1 91.12 141 LEU B N 1
ATOM 3918 C CA . LEU B 1 141 ? -14.117 -2.164 5.668 1 91.12 141 LEU B CA 1
ATOM 3919 C C . LEU B 1 141 ? -13.805 -2.809 7.016 1 91.12 141 LEU B C 1
ATOM 3921 O O . LEU B 1 141 ? -12.742 -3.418 7.18 1 91.12 141 LEU B O 1
ATOM 3925 N N . LEU B 1 142 ? -14.719 -2.699 7.902 1 87.31 142 LEU B N 1
ATOM 3926 C CA . LEU B 1 142 ? -14.531 -3.359 9.188 1 87.31 142 LEU B CA 1
ATOM 3927 C C . LEU B 1 142 ? -14.523 -4.875 9.023 1 87.31 142 LEU B C 1
ATOM 3929 O O . LEU B 1 142 ? -13.695 -5.566 9.617 1 87.31 142 LEU B O 1
ATOM 3933 N N . VAL B 1 143 ? -15.367 -5.297 8.18 1 84.56 143 VAL B N 1
ATOM 3934 C CA . VAL B 1 143 ? -15.43 -6.727 7.906 1 84.56 143 VAL B CA 1
ATOM 3935 C C . VAL B 1 143 ? -14.133 -7.184 7.234 1 84.56 143 VAL B C 1
ATOM 3937 O O . VAL B 1 143 ? -13.508 -8.148 7.676 1 84.56 143 VAL B O 1
ATOM 3940 N N . ALA B 1 144 ? -13.766 -6.516 6.258 1 90.5 144 ALA B N 1
ATOM 3941 C CA . ALA B 1 144 ? -12.578 -6.887 5.488 1 90.5 144 ALA B CA 1
ATOM 3942 C C . ALA B 1 144 ? -11.336 -6.887 6.371 1 90.5 144 ALA B C 1
ATOM 3944 O O . ALA B 1 144 ? -10.555 -7.844 6.355 1 90.5 144 ALA B O 1
ATOM 3945 N N . THR B 1 145 ? -11.172 -5.871 7.16 1 90.38 145 THR B N 1
ATOM 3946 C CA . THR B 1 145 ? -9.969 -5.75 7.977 1 90.38 145 THR B CA 1
ATOM 3947 C C . THR B 1 145 ? -9.969 -6.785 9.094 1 90.38 145 THR B C 1
ATOM 3949 O O . THR B 1 145 ? -8.914 -7.277 9.492 1 90.38 145 THR B O 1
ATOM 3952 N N . SER B 1 146 ? -11.102 -7.109 9.562 1 85.12 146 SER B N 1
ATOM 3953 C CA . SER B 1 146 ? -11.203 -8.148 10.586 1 85.12 146 SER B CA 1
ATOM 3954 C C . SER B 1 146 ? -10.781 -9.508 10.031 1 85.12 146 SER B C 1
ATOM 3956 O O . SER B 1 146 ? -10.062 -10.258 10.695 1 85.12 146 SER B O 1
ATOM 3958 N N . ILE B 1 147 ? -11.141 -9.734 8.859 1 82.75 147 ILE B N 1
ATOM 3959 C CA . ILE B 1 147 ? -10.859 -11.023 8.234 1 82.75 147 ILE B CA 1
ATOM 3960 C C . ILE B 1 147 ? -9.375 -11.117 7.895 1 82.75 147 ILE B C 1
ATOM 3962 O O . ILE B 1 147 ? -8.742 -12.156 8.117 1 82.75 147 ILE B O 1
ATOM 3966 N N . ILE B 1 148 ? -8.82 -10.055 7.348 1 86.44 148 ILE B N 1
ATOM 3967 C CA . ILE B 1 148 ? -7.434 -10.07 6.898 1 86.44 148 ILE B CA 1
ATOM 3968 C C . ILE B 1 148 ? -6.5 -10 8.102 1 86.44 148 ILE B C 1
ATOM 3970 O O . ILE B 1 148 ? -5.309 -10.297 7.988 1 86.44 148 ILE B O 1
ATOM 3974 N N . GLY B 1 149 ? -6.996 -9.555 9.172 1 84.56 149 GLY B N 1
ATOM 3975 C CA . GLY B 1 149 ? -6.191 -9.477 10.383 1 84.56 149 GLY B CA 1
ATOM 3976 C C . GLY B 1 149 ? -5.34 -8.227 10.453 1 84.56 149 GLY B C 1
ATOM 3977 O O . GLY B 1 149 ? -4.223 -8.258 10.969 1 84.56 149 GLY B O 1
ATOM 3978 N N . LYS B 1 150 ? -5.777 -7.234 9.836 1 86.75 150 LYS B N 1
ATOM 3979 C CA . LYS B 1 150 ? -5.09 -5.949 9.93 1 86.75 150 LYS B CA 1
ATOM 3980 C C . LYS B 1 150 ? -5.586 -5.148 11.133 1 86.75 150 LYS B C 1
ATOM 3982 O O . LYS B 1 150 ? -6.48 -4.309 11 1 86.75 150 LYS B O 1
ATOM 3987 N N . SER B 1 151 ? -4.949 -5.348 12.219 1 85.44 151 SER B N 1
ATOM 3988 C CA . SER B 1 151 ? -5.41 -4.832 13.5 1 85.44 151 SER B CA 1
ATOM 3989 C C . SER B 1 151 ? -5.387 -3.309 13.531 1 85.44 151 SER B C 1
ATOM 3991 O O . SER B 1 151 ? -6.332 -2.676 14 1 85.44 151 SER B O 1
ATOM 3993 N N . GLN B 1 152 ? -4.34 -2.732 13.047 1 86.25 152 GLN B N 1
ATOM 3994 C CA . GLN B 1 152 ? -4.215 -1.279 13.102 1 86.25 152 GLN B CA 1
ATOM 3995 C C . GLN B 1 152 ? -5.281 -0.604 12.242 1 86.25 152 GLN B C 1
ATOM 3997 O O . GLN B 1 152 ? -5.898 0.374 12.664 1 86.25 152 GLN B O 1
ATOM 4002 N N . ALA B 1 153 ? -5.426 -1.142 11.109 1 88.5 153 ALA B N 1
ATOM 4003 C CA . ALA B 1 153 ? -6.445 -0.583 10.227 1 88.5 153 ALA B CA 1
ATOM 4004 C C . ALA B 1 153 ? -7.84 -0.758 10.812 1 88.5 153 ALA B C 1
ATOM 4006 O O . ALA B 1 153 ? -8.672 0.153 10.75 1 88.5 153 ALA B O 1
ATOM 4007 N N . PHE B 1 154 ? -8.094 -1.896 11.352 1 88.56 154 PHE B N 1
ATOM 4008 C CA . PHE B 1 154 ? -9.375 -2.178 11.984 1 88.56 154 PHE B CA 1
ATOM 4009 C C . PHE B 1 154 ? -9.672 -1.176 13.094 1 88.56 154 PHE B C 1
ATOM 4011 O O . PHE B 1 154 ? -10.773 -0.641 13.18 1 88.56 154 PHE B O 1
ATOM 4018 N N . GLU B 1 155 ? -8.656 -0.943 13.844 1 84.75 155 GLU B N 1
ATOM 4019 C CA . GLU B 1 155 ? -8.789 0.001 14.945 1 84.75 155 GLU B CA 1
ATOM 4020 C C . GLU B 1 155 ? -9.086 1.408 14.438 1 84.75 155 GLU B C 1
ATOM 4022 O O . GLU B 1 155 ? -9.969 2.092 14.969 1 84.75 155 GLU B O 1
ATOM 4027 N N . LYS B 1 156 ? -8.375 1.794 13.508 1 86.19 156 LYS B N 1
ATOM 4028 C CA . LYS B 1 156 ? -8.555 3.129 12.945 1 86.19 156 LYS B CA 1
ATOM 4029 C C . LYS B 1 156 ? -9.961 3.295 12.367 1 86.19 156 LYS B C 1
ATOM 4031 O O . LYS B 1 156 ? -10.602 4.324 12.578 1 86.19 156 LYS B O 1
ATOM 4036 N N . ILE B 1 157 ? -10.43 2.273 11.703 1 87.5 157 ILE B N 1
ATOM 4037 C CA . ILE B 1 157 ? -11.727 2.354 11.047 1 87.5 157 ILE B CA 1
ATOM 4038 C C . ILE B 1 157 ? -12.844 2.271 12.086 1 87.5 157 ILE B C 1
ATOM 4040 O O . ILE B 1 157 ? -13.867 2.941 11.961 1 87.5 157 ILE B O 1
ATOM 4044 N N . SER B 1 158 ? -12.625 1.488 13.055 1 85 158 SER B N 1
ATOM 4045 C CA . SER B 1 158 ? -13.602 1.406 14.133 1 85 158 SER B CA 1
ATOM 4046 C C . SER B 1 158 ? -13.734 2.736 14.867 1 85 158 SER B C 1
ATOM 4048 O O . SER B 1 158 ? -14.836 3.145 15.234 1 85 158 SER B O 1
ATOM 4050 N N . ARG B 1 159 ? -12.672 3.363 15.039 1 82.56 159 ARG B N 1
ATOM 4051 C CA . ARG B 1 159 ? -12.703 4.688 15.656 1 82.56 159 ARG B CA 1
ATOM 4052 C C . ARG B 1 159 ? -13.453 5.68 14.773 1 82.56 159 ARG B C 1
ATOM 4054 O O . ARG B 1 159 ? -14.258 6.473 15.273 1 82.56 159 ARG B O 1
ATOM 4061 N N . LEU B 1 160 ? -13.164 5.57 13.578 1 83.06 160 LEU B N 1
ATOM 4062 C CA . LEU B 1 160 ? -13.852 6.434 12.625 1 83.06 160 LEU B CA 1
ATOM 4063 C C . LEU B 1 160 ? -15.359 6.184 12.664 1 83.06 160 LEU B C 1
ATOM 4065 O O . LEU B 1 160 ? -16.156 7.121 12.547 1 83.06 160 LEU B O 1
ATOM 4069 N N . ALA B 1 161 ? -15.703 4.93 12.766 1 82.94 161 ALA B N 1
ATOM 4070 C CA . ALA B 1 161 ? -17.109 4.57 12.859 1 82.94 161 ALA B CA 1
ATOM 4071 C C . ALA B 1 161 ? -17.781 5.246 14.055 1 82.94 161 ALA B C 1
ATOM 4073 O O . ALA B 1 161 ? -18.859 5.809 13.938 1 82.94 161 ALA B O 1
ATOM 4074 N N . VAL B 1 162 ? -17.078 5.289 15.109 1 77.44 162 VAL B N 1
ATOM 4075 C CA . VAL B 1 162 ? -17.609 5.863 16.344 1 77.44 162 VAL B CA 1
ATOM 4076 C C . VAL B 1 162 ? -17.734 7.379 16.203 1 77.44 162 VAL B C 1
ATOM 4078 O O . VAL B 1 162 ? -18.734 7.973 16.609 1 77.44 162 VAL B O 1
ATOM 4081 N N . LEU B 1 163 ? -16.859 7.875 15.492 1 76.31 163 LEU B N 1
ATOM 4082 C CA . LEU B 1 163 ? -16.781 9.328 15.422 1 76.31 163 LEU B CA 1
ATOM 4083 C C . LEU B 1 163 ? -17.688 9.875 14.328 1 76.31 163 LEU B C 1
ATOM 4085 O O . LEU B 1 163 ? -18.219 10.977 14.438 1 76.31 163 LEU B O 1
ATOM 4089 N N . GLN B 1 164 ? -17.891 9.086 13.352 1 80.06 164 GLN B N 1
ATOM 4090 C CA . GLN B 1 164 ? -18.5 9.68 12.172 1 80.06 164 GLN B CA 1
ATOM 4091 C C . GLN B 1 164 ? -19.906 9.125 11.93 1 80.06 164 GLN B C 1
ATOM 4093 O O . GLN B 1 164 ? -20.688 9.695 11.156 1 80.06 164 GLN B O 1
ATOM 4098 N N . LEU B 1 165 ? -20.188 8.062 12.562 1 78.38 165 LEU B N 1
ATOM 4099 C CA . LEU B 1 165 ? -21.547 7.559 12.438 1 78.38 165 LEU B CA 1
ATOM 4100 C C . LEU B 1 165 ? -22.469 8.227 13.453 1 78.38 165 LEU B C 1
ATOM 4102 O O . LEU B 1 165 ? -22.031 8.594 14.547 1 78.38 165 LEU B O 1
ATOM 4106 N N . PRO B 1 166 ? -23.703 8.367 12.914 1 75 166 PRO B N 1
ATOM 4107 C CA . PRO B 1 166 ? -24.641 8.945 13.867 1 75 166 PRO B CA 1
ATOM 4108 C C . PRO B 1 166 ? -24.75 8.133 15.156 1 75 166 PRO B C 1
ATOM 4110 O O . PRO B 1 166 ? -24.578 6.914 15.141 1 75 166 PRO B O 1
ATOM 4113 N N . LEU B 1 167 ? -25.094 8.781 16.188 1 69.44 167 LEU B N 1
ATOM 4114 C CA . LEU B 1 167 ? -25.156 8.148 17.5 1 69.44 167 LEU B CA 1
ATOM 4115 C C . LEU B 1 167 ? -26.266 7.105 17.547 1 69.44 167 LEU B C 1
ATOM 4117 O O . LEU B 1 167 ? -26.219 6.164 18.344 1 69.44 167 LEU B O 1
ATOM 4121 N N . ASP B 1 168 ? -27.234 7.293 16.75 1 69.62 168 ASP B N 1
ATOM 4122 C CA . ASP B 1 168 ? -28.344 6.336 16.719 1 69.62 168 ASP B CA 1
ATOM 4123 C C . ASP B 1 168 ? -28.188 5.371 15.539 1 69.62 168 ASP B C 1
ATOM 4125 O O . ASP B 1 168 ? -29.172 4.746 15.117 1 69.62 168 ASP B O 1
ATOM 4129 N N . PHE B 1 169 ? -27.016 5.27 15.109 1 74.44 169 PHE B N 1
ATOM 4130 C CA . PHE B 1 169 ? -26.797 4.402 13.961 1 74.44 169 PHE B CA 1
ATOM 4131 C C . PHE B 1 169 ? -27.188 2.967 14.281 1 74.44 169 PHE B C 1
ATOM 4133 O O . PHE B 1 169 ? -26.859 2.449 15.352 1 74.44 169 PHE B O 1
ATOM 4140 N N . ASP B 1 170 ? -27.953 2.518 13.383 1 71.19 170 ASP B N 1
ATOM 4141 C CA . ASP B 1 170 ? -28.375 1.123 13.516 1 71.19 170 ASP B CA 1
ATOM 4142 C C . ASP B 1 170 ? -27.344 0.185 12.875 1 71.19 170 ASP B C 1
ATOM 4144 O O . ASP B 1 170 ? -27.422 -0.083 11.672 1 71.19 170 ASP B O 1
ATOM 4148 N N . PHE B 1 171 ? -26.516 -0.37 13.656 1 68.5 171 PHE B N 1
ATOM 4149 C CA . PHE B 1 171 ? -25.438 -1.232 13.172 1 68.5 171 PHE B CA 1
ATOM 4150 C C . PHE B 1 171 ? -26 -2.539 12.625 1 68.5 171 PHE B C 1
ATOM 4152 O O . PHE B 1 171 ? -25.328 -3.236 11.867 1 68.5 171 PHE B O 1
ATOM 4159 N N . SER B 1 172 ? -27.234 -2.822 13.062 1 64.12 172 SER B N 1
ATOM 4160 C CA . SER B 1 172 ? -27.859 -4.035 12.555 1 64.12 172 SER B CA 1
ATOM 4161 C C . SER B 1 172 ? -28.109 -3.936 11.055 1 64.12 172 SER B C 1
ATOM 4163 O O . SER B 1 172 ? -28.281 -4.953 10.375 1 64.12 172 SER B O 1
ATOM 4165 N N . SER B 1 173 ? -28.156 -2.686 10.641 1 69.06 173 SER B N 1
ATOM 4166 C CA . SER B 1 173 ? -28.359 -2.473 9.219 1 69.06 173 SER B CA 1
ATOM 4167 C C . SER B 1 173 ? -27.219 -3.055 8.398 1 69.06 173 SER B C 1
ATOM 4169 O O . SER B 1 173 ? -27.375 -3.354 7.215 1 69.06 173 SER B O 1
ATOM 4171 N N . TRP B 1 174 ? -26.078 -3.199 9.047 1 65.44 174 TRP B N 1
ATOM 4172 C CA . TRP B 1 174 ? -24.906 -3.756 8.383 1 65.44 174 TRP B CA 1
ATOM 4173 C C . TRP B 1 174 ? -25.031 -5.273 8.258 1 65.44 174 TRP B C 1
ATOM 4175 O O . TRP B 1 174 ? -24.391 -5.879 7.391 1 65.44 174 TRP B O 1
ATOM 4185 N N . LEU B 1 175 ? -25.703 -5.914 9.172 1 57.94 175 LEU B N 1
ATOM 4186 C CA . LEU B 1 175 ? -25.859 -7.363 9.188 1 57.94 175 LEU B CA 1
ATOM 4187 C C . LEU B 1 175 ? -26.672 -7.844 7.992 1 57.94 175 LEU B C 1
ATOM 4189 O O . LEU B 1 175 ? -26.547 -8.992 7.57 1 57.94 175 LEU B O 1
ATOM 4193 N N . GLY B 1 176 ? -27.516 -7.062 7.598 1 53.19 176 GLY B N 1
ATOM 4194 C CA . GLY B 1 176 ? -28.406 -7.551 6.555 1 53.19 176 GLY B CA 1
ATOM 4195 C C . GLY B 1 176 ? -27.672 -7.941 5.285 1 53.19 176 GLY B C 1
ATOM 4196 O O . GLY B 1 176 ? -28.188 -8.711 4.473 1 53.19 176 GLY B O 1
ATOM 4197 N N . ASP B 1 177 ? -26.656 -7.305 5.023 1 52.47 177 ASP B N 1
ATOM 4198 C CA . ASP B 1 177 ? -26.016 -7.695 3.777 1 52.47 177 ASP B CA 1
ATOM 4199 C C . ASP B 1 177 ? -25.047 -8.852 4.004 1 52.47 177 ASP B C 1
ATOM 4201 O O . ASP B 1 177 ? -24.438 -8.969 5.074 1 52.47 177 ASP B O 1
ATOM 4205 N N . GLN B 1 178 ? -25.234 -10.023 3.406 1 52.56 178 GLN B N 1
ATOM 4206 C CA . GLN B 1 178 ? -24.516 -11.289 3.5 1 52.56 178 GLN B CA 1
ATOM 4207 C C . GLN B 1 178 ? -23.062 -11.062 3.908 1 52.56 178 GLN B C 1
ATOM 4209 O O . GLN B 1 178 ? -22.516 -11.836 4.695 1 52.56 178 GLN B O 1
ATOM 4214 N N . THR B 1 179 ? -22.484 -10.133 3.359 1 52.19 179 THR B N 1
ATOM 4215 C CA . THR B 1 179 ? -21.062 -9.883 3.59 1 52.19 179 THR B CA 1
ATOM 4216 C C . THR B 1 179 ? -20.828 -9.383 5.012 1 52.19 179 THR B C 1
ATOM 4218 O O . THR B 1 179 ? -19.797 -9.711 5.629 1 52.19 179 THR B O 1
ATOM 4221 N N . SER B 1 180 ? -21.797 -8.711 5.598 1 52.38 180 SER B N 1
ATOM 4222 C CA . SER B 1 180 ? -21.656 -8.062 6.898 1 52.38 180 SER B CA 1
ATOM 4223 C C . SER B 1 180 ? -21.969 -9.031 8.031 1 52.38 180 SER B C 1
ATOM 4225 O O . SER B 1 180 ? -21.656 -8.766 9.195 1 52.38 180 SER B O 1
ATOM 4227 N N . ALA B 1 181 ? -22.688 -10.008 7.645 1 51.16 181 ALA B N 1
ATOM 4228 C CA . ALA B 1 181 ? -23.016 -10.984 8.688 1 51.16 181 ALA B CA 1
ATOM 4229 C C . ALA B 1 181 ? -21.75 -11.469 9.391 1 51.16 181 ALA B C 1
ATOM 4231 O O . ALA B 1 181 ? -21.781 -11.82 10.57 1 51.16 181 ALA B O 1
ATOM 4232 N N . ASN B 1 182 ? -20.719 -11.445 8.656 1 52.47 182 ASN B N 1
ATOM 4233 C CA . ASN B 1 182 ? -19.453 -11.852 9.242 1 52.47 182 ASN B CA 1
ATOM 4234 C C . ASN B 1 182 ? -18.906 -10.797 10.203 1 52.47 182 ASN B C 1
ATOM 4236 O O . ASN B 1 182 ? -18 -11.07 10.984 1 52.47 182 ASN B O 1
ATOM 4240 N N . LEU B 1 183 ? -19.438 -9.617 9.992 1 53.78 183 LEU B N 1
ATOM 4241 C CA . LEU B 1 183 ? -19.062 -8.531 10.883 1 53.78 183 LEU B CA 1
ATOM 4242 C C . LEU B 1 183 ? -19.422 -8.859 12.328 1 53.78 183 LEU B C 1
ATOM 4244 O O . LEU B 1 183 ? -18.688 -8.484 13.25 1 53.78 183 LEU B O 1
ATOM 4248 N N . SER B 1 184 ? -20.75 -9.43 12.43 1 52.22 184 SER B N 1
ATOM 4249 C CA . SER B 1 184 ? -21.422 -9.57 13.719 1 52.22 184 SER B CA 1
ATOM 4250 C C . SER B 1 184 ? -20.531 -10.289 14.727 1 52.22 184 SER B C 1
ATOM 4252 O O . SER B 1 184 ? -20.484 -9.922 15.898 1 52.22 184 SER B O 1
ATOM 4254 N N . GLU B 1 185 ? -19.781 -11.164 14.172 1 54.09 185 GLU B N 1
ATOM 4255 C CA . GLU B 1 185 ? -19.078 -11.945 15.188 1 54.09 185 GLU B CA 1
ATOM 4256 C C . GLU B 1 185 ? -17.781 -11.266 15.617 1 54.09 185 GLU B C 1
ATOM 4258 O O . GLU B 1 185 ? -17.391 -11.328 16.781 1 54.09 185 GLU B O 1
ATOM 4263 N N . GLU B 1 186 ? -17.266 -10.508 14.766 1 51.53 186 GLU B N 1
ATOM 4264 C CA . GLU B 1 186 ? -15.922 -10.008 15.023 1 51.53 186 GLU B CA 1
ATOM 4265 C C . GLU B 1 186 ? -15.945 -8.562 15.5 1 51.53 186 GLU B C 1
ATOM 4267 O O . GLU B 1 186 ? -15.07 -8.133 16.25 1 51.53 186 GLU B O 1
ATOM 4272 N N . VAL B 1 187 ? -16.922 -7.883 14.969 1 56.69 187 VAL B N 1
ATOM 4273 C CA . VAL B 1 187 ? -17.031 -6.473 15.328 1 56.69 187 VAL B CA 1
ATOM 4274 C C . VAL B 1 187 ? -18.125 -6.281 16.359 1 56.69 187 VAL B C 1
ATOM 4276 O O . VAL B 1 187 ? -19.297 -6.57 16.094 1 56.69 187 VAL B O 1
ATOM 4279 N N . SER B 1 188 ? -17.719 -6.195 17.594 1 58.88 188 SER B N 1
ATOM 4280 C CA . SER B 1 188 ? -18.75 -5.969 18.594 1 58.88 188 SER B CA 1
ATOM 4281 C C . SER B 1 188 ? -19.469 -4.633 18.375 1 58.88 188 SER B C 1
ATOM 4283 O O . SER B 1 188 ? -18.922 -3.578 18.703 1 58.88 188 SER B O 1
ATOM 4285 N N . MET B 1 189 ? -20.469 -4.719 17.516 1 59.47 189 MET B N 1
ATOM 4286 C CA . MET B 1 189 ? -21.344 -3.564 17.312 1 59.47 189 MET B CA 1
ATOM 4287 C C . MET B 1 189 ? -21.734 -2.947 18.656 1 59.47 189 MET B C 1
ATOM 4289 O O . MET B 1 189 ? -21.891 -1.73 18.766 1 59.47 189 MET B O 1
ATOM 4293 N N . SER B 1 190 ? -21.703 -3.789 19.594 1 58.22 190 SER B N 1
ATOM 4294 C CA . SER B 1 190 ? -22.062 -3.324 20.922 1 58.22 190 SER B CA 1
ATOM 4295 C C . SER B 1 190 ? -21 -2.365 21.469 1 58.22 190 SER B C 1
ATOM 4297 O O . SER B 1 190 ? -21.344 -1.377 22.125 1 58.22 190 SER B O 1
ATOM 4299 N N . ASP B 1 191 ? -19.797 -2.754 21.141 1 61.5 191 ASP B N 1
ATOM 4300 C CA . ASP B 1 191 ? -18.734 -1.894 21.641 1 61.5 191 ASP B CA 1
ATOM 4301 C C . ASP B 1 191 ? -18.75 -0.532 20.953 1 61.5 191 ASP B C 1
ATOM 4303 O O . ASP B 1 191 ? -18.531 0.497 21.594 1 61.5 191 ASP B O 1
ATOM 4307 N N . LEU B 1 192 ? -19.141 -0.627 19.766 1 61.31 192 LEU B N 1
ATOM 4308 C CA . LEU B 1 192 ? -19.219 0.631 19.031 1 61.31 192 LEU B CA 1
ATOM 4309 C C . LEU B 1 192 ? -20.375 1.49 19.547 1 61.31 192 LEU B C 1
ATOM 4311 O O . LEU B 1 192 ? -20.219 2.697 19.75 1 61.31 192 LEU B O 1
ATOM 4315 N N . ALA B 1 193 ? -21.375 0.769 19.797 1 60.88 193 ALA B N 1
ATOM 4316 C CA . ALA B 1 193 ? -22.562 1.46 20.312 1 60.88 193 ALA B CA 1
ATOM 4317 C C . ALA B 1 193 ? -22.297 2.02 21.719 1 60.88 193 ALA B C 1
ATOM 4319 O O . ALA B 1 193 ? -22.719 3.133 22.031 1 60.88 193 ALA B O 1
ATOM 4320 N N . ALA B 1 194 ? -21.625 1.236 22.406 1 60.78 194 ALA B N 1
ATOM 4321 C CA . ALA B 1 194 ? -21.328 1.659 23.766 1 60.78 194 ALA B CA 1
ATOM 4322 C C . ALA B 1 194 ? -20.438 2.906 23.766 1 60.78 194 ALA B C 1
ATOM 4324 O O . ALA B 1 194 ? -20.656 3.828 24.562 1 60.78 194 ALA B O 1
ATOM 4325 N N . ASN B 1 195 ? -19.578 2.918 22.922 1 58.44 195 ASN B N 1
ATOM 4326 C CA . ASN B 1 195 ? -18.688 4.066 22.828 1 58.44 195 ASN B CA 1
ATOM 4327 C C . ASN B 1 195 ? -19.438 5.328 22.422 1 58.44 195 ASN B C 1
ATOM 4329 O O . ASN B 1 195 ? -19.188 6.41 22.953 1 58.44 195 ASN B O 1
ATOM 4333 N N . GLN B 1 196 ? -20.312 5.109 21.578 1 60 196 GLN B N 1
ATOM 4334 C CA . GLN B 1 196 ? -21.109 6.254 21.156 1 60 196 GLN B CA 1
ATOM 4335 C C . GLN B 1 196 ? -21.984 6.77 22.297 1 60 196 GLN B C 1
ATOM 4337 O O . GLN B 1 196 ? -22.141 7.977 22.469 1 60 196 GLN B O 1
ATOM 4342 N N . SER B 1 197 ? -22.484 5.859 22.984 1 58.25 197 SER B N 1
ATOM 4343 C CA . SER B 1 197 ? -23.359 6.227 24.078 1 58.25 197 SER B CA 1
ATOM 4344 C C . SER B 1 197 ? -22.625 7.02 25.141 1 58.25 197 SER B C 1
ATOM 4346 O O . SER B 1 197 ? -23.156 7.988 25.688 1 58.25 197 SER B O 1
ATOM 4348 N N . ASP B 1 198 ? -21.484 6.582 25.438 1 55.53 198 ASP B N 1
ATOM 4349 C CA . ASP B 1 198 ? -20.703 7.25 26.484 1 55.53 198 ASP B CA 1
ATOM 4350 C C . ASP B 1 198 ? -20.453 8.719 26.125 1 55.53 198 ASP B C 1
ATOM 4352 O O . ASP B 1 198 ? -20.516 9.594 26.984 1 55.53 198 ASP B O 1
ATOM 4356 N N . ILE B 1 199 ? -20.359 8.883 24.922 1 54.28 199 ILE B N 1
ATOM 4357 C CA . ILE B 1 199 ? -20.094 10.25 24.484 1 54.28 199 ILE B CA 1
ATOM 4358 C C . ILE B 1 199 ? -21.375 11.07 24.516 1 54.28 199 ILE B C 1
ATOM 4360 O O . ILE B 1 199 ? -21.359 12.258 24.859 1 54.28 199 ILE B O 1
ATOM 4364 N N . GLY B 1 200 ? -22.344 10.273 24.141 1 49.53 200 GLY B N 1
ATOM 4365 C CA . GLY B 1 200 ? -23.641 10.93 24.266 1 49.53 200 GLY B CA 1
ATOM 4366 C C . GLY B 1 200 ? -23.906 11.438 25.672 1 49.53 200 GLY B C 1
ATOM 4367 O O . GLY B 1 200 ? -24.547 12.477 25.844 1 49.53 200 GLY B O 1
ATOM 4368 N N . TRP B 1 201 ? -23.391 10.609 26.531 1 46 201 TRP B N 1
ATOM 4369 C CA . TRP B 1 201 ? -23.641 11.008 27.906 1 46 201 TRP B CA 1
ATOM 4370 C C . TRP B 1 201 ? -22.75 12.164 28.328 1 46 201 TRP B C 1
ATOM 4372 O O . TRP B 1 201 ? -23 12.828 29.328 1 46 201 TRP B O 1
ATOM 4382 N N . MET B 1 202 ? -21.719 12.273 27.625 1 46.97 202 MET B N 1
ATOM 4383 C CA . MET B 1 202 ? -20.891 13.422 27.969 1 46.97 202 MET B CA 1
ATOM 4384 C C . MET B 1 202 ? -21.734 14.688 28.094 1 46.97 202 MET B C 1
ATOM 4386 O O . MET B 1 202 ? -21.438 15.547 28.938 1 46.97 202 MET B O 1
ATOM 4390 N N . HIS B 1 203 ? -22.703 14.734 27.281 1 43.94 203 HIS B N 1
ATOM 4391 C CA . HIS B 1 203 ? -23.578 15.906 27.297 1 43.94 203 HIS B CA 1
ATOM 4392 C C . HIS B 1 203 ? -24.281 16.047 28.625 1 43.94 203 HIS B C 1
ATOM 4394 O O . HIS B 1 203 ? -24.453 17.156 29.141 1 43.94 203 HIS B O 1
ATOM 4400 N N . THR B 1 204 ? -24.766 14.836 29.016 1 41.53 204 THR B N 1
ATOM 4401 C CA . THR B 1 204 ? -25.688 14.953 30.141 1 41.53 204 THR B CA 1
ATOM 4402 C C . THR B 1 204 ? -24.938 15.398 31.406 1 41.53 204 THR B C 1
ATOM 4404 O O . THR B 1 204 ? -25.469 16.172 32.188 1 41.53 204 THR B O 1
ATOM 4407 N N . SER B 1 205 ? -23.812 14.797 31.547 1 39.5 205 SER B N 1
ATOM 4408 C CA . SER B 1 205 ? -23.172 15.039 32.844 1 39.5 205 SER B CA 1
ATOM 4409 C C . SER B 1 205 ? -22.531 16.422 32.875 1 39.5 205 SER B C 1
ATOM 4411 O O . SER B 1 205 ? -22.547 17.094 33.938 1 39.5 205 SER B O 1
ATOM 4413 N N . ARG B 1 206 ? -21.875 16.719 31.844 1 41.59 206 ARG B N 1
ATOM 4414 C CA . ARG B 1 206 ? -21.156 17.984 31.938 1 41.59 206 ARG B CA 1
ATOM 4415 C C . ARG B 1 206 ? -22.109 19.172 31.953 1 41.59 206 ARG B C 1
ATOM 4417 O O . ARG B 1 206 ? -21.859 20.172 32.625 1 41.59 206 ARG B O 1
ATOM 4424 N N . CYS B 1 207 ? -23.172 19.016 31.25 1 42.97 207 CYS B N 1
ATOM 4425 C CA . CYS B 1 207 ? -24.141 20.109 31.281 1 42.97 207 CYS B CA 1
ATOM 4426 C C . CYS B 1 207 ? -24.766 20.234 32.656 1 42.97 207 CYS B C 1
ATOM 4428 O O . CYS B 1 207 ? -24.984 21.344 33.156 1 42.97 207 CYS B O 1
ATOM 4430 N N . ARG B 1 208 ? -24.969 19.141 33.281 1 38.62 208 ARG B N 1
ATOM 4431 C CA . ARG B 1 208 ? -25.594 19.297 34.594 1 38.62 208 ARG B CA 1
ATOM 4432 C C . ARG B 1 208 ? -24.688 20.047 35.562 1 38.62 208 ARG B C 1
ATOM 4434 O O . ARG B 1 208 ? -25.156 20.875 36.312 1 38.62 208 ARG B O 1
ATOM 4441 N N . LYS B 1 209 ? -23.5 19.672 35.594 1 37.09 209 LYS B N 1
ATOM 4442 C CA . LYS B 1 209 ? -22.594 20.375 36.5 1 37.09 209 LYS B CA 1
ATOM 4443 C C . LYS B 1 209 ? -22.391 21.812 36.062 1 37.09 209 LYS B C 1
ATOM 4445 O O . LYS B 1 209 ? -22.344 22.719 36.906 1 37.09 209 LYS B O 1
ATOM 4450 N N . CYS B 1 210 ? -22.172 22 34.844 1 39.16 210 CYS B N 1
ATOM 4451 C CA . CYS B 1 210 ? -22.125 23.391 34.438 1 39.16 210 CYS B CA 1
ATOM 4452 C C . CYS B 1 210 ? -23.422 24.109 34.781 1 39.16 210 CYS B C 1
ATOM 4454 O O . CYS B 1 210 ? -23.406 25.25 35.25 1 39.16 210 CYS B O 1
ATOM 4456 N N . PHE B 1 211 ? -24.5 23.391 34.594 1 39.5 211 PHE B N 1
ATOM 4457 C CA . PHE B 1 211 ? -25.781 23.953 35 1 39.5 211 PHE B CA 1
ATOM 4458 C C . PHE B 1 211 ? -26 23.812 36.5 1 39.5 211 PHE B C 1
ATOM 4460 O O . PHE B 1 211 ? -26.562 24.703 37.125 1 39.5 211 PHE B O 1
ATOM 4467 N N . LEU B 1 212 ? -25.5 22.766 37.125 1 40.12 212 LEU B N 1
ATOM 4468 C CA . LEU B 1 212 ? -25.578 22.641 38.562 1 40.12 212 LEU B CA 1
ATOM 4469 C C . LEU B 1 212 ? -24.562 23.531 39.25 1 40.12 212 LEU B C 1
ATOM 4471 O O . LEU B 1 212 ? -24.859 24.109 40.312 1 40.12 212 LEU B O 1
ATOM 4475 N N . VAL B 1 213 ? -23.297 23.516 38.875 1 37.06 213 VAL B N 1
ATOM 4476 C CA . VAL B 1 213 ? -22.359 24.453 39.469 1 37.06 213 VAL B CA 1
ATOM 4477 C C . VAL B 1 213 ? -22.922 25.875 39.375 1 37.06 213 VAL B C 1
ATOM 4479 O O . VAL B 1 213 ? -22.766 26.672 40.312 1 37.06 213 VAL B O 1
ATOM 4482 N N . TYR B 1 214 ? -23.594 26.203 38.344 1 36.75 214 TYR B N 1
ATOM 4483 C CA . TYR B 1 214 ? -24.297 27.469 38.375 1 36.75 214 TYR B CA 1
ATOM 4484 C C . TYR B 1 214 ? -25.328 27.5 39.5 1 36.75 214 TYR B C 1
ATOM 4486 O O . TYR B 1 214 ? -25.547 28.531 40.156 1 36.75 214 TYR B O 1
ATOM 4494 N N . GLU B 1 215 ? -25.922 26.375 39.719 1 37.59 215 GLU B N 1
ATOM 4495 C CA . GLU B 1 215 ? -26.859 26.359 40.844 1 37.59 215 GLU B CA 1
ATOM 4496 C C . GLU B 1 215 ? -26.109 26.375 42.188 1 37.59 215 GLU B C 1
ATOM 4498 O O . GLU B 1 215 ? -26.531 27.047 43.125 1 37.59 215 GLU B O 1
ATOM 4503 N N . LYS B 1 216 ? -25.109 25.484 42.281 1 37.28 216 LYS B N 1
ATOM 4504 C CA . LYS B 1 216 ? -24.547 25.422 43.625 1 37.28 216 LYS B CA 1
ATOM 4505 C C . LYS B 1 216 ? -23.641 26.609 43.906 1 37.28 216 LYS B C 1
ATOM 4507 O O . LYS B 1 216 ? -23.375 26.953 45.062 1 37.28 216 LYS B O 1
ATOM 4512 N N . SER B 1 217 ? -22.688 26.938 43.031 1 34.12 217 SER B N 1
ATOM 4513 C CA . SER B 1 217 ? -21.859 28.031 43.5 1 34.12 217 SER B CA 1
ATOM 4514 C C . SER B 1 217 ? -22.672 29.328 43.625 1 34.12 217 SER B C 1
ATOM 4516 O O . SER B 1 217 ? -22.984 29.969 42.625 1 34.12 217 SER B O 1
ATOM 4518 N N . ARG B 1 218 ? -23.781 29.391 44.25 1 34.06 218 ARG B N 1
ATOM 4519 C CA . ARG B 1 218 ? -24.25 30.531 45.031 1 34.06 218 ARG B CA 1
ATOM 4520 C C . ARG B 1 218 ? -23.094 31.219 45.75 1 34.06 218 ARG B C 1
ATOM 4522 O O . ARG B 1 218 ? -23.328 31.938 46.719 1 34.06 218 ARG B O 1
ATOM 4529 N N . SER B 1 219 ? -21.859 30.781 45.844 1 32.75 219 SER B N 1
ATOM 4530 C CA . SER B 1 219 ? -21.125 31.766 46.656 1 32.75 219 SER B CA 1
ATOM 4531 C C . SER B 1 219 ? -21.281 33.156 46.062 1 32.75 219 SER B C 1
ATOM 4533 O O . SER B 1 219 ? -21.312 33.344 44.844 1 32.75 219 SER B O 1
ATOM 4535 N N . SER B 1 220 ? -21.766 34.125 46.844 1 31.94 220 SER B N 1
ATOM 4536 C CA . SER B 1 220 ? -21.953 35.562 46.906 1 31.94 220 SER B CA 1
ATOM 4537 C C . SER B 1 220 ? -20.828 36.312 46.219 1 31.94 220 SER B C 1
ATOM 4539 O O . SER B 1 220 ? -20.938 37.5 45.906 1 31.94 220 SER B O 1
ATOM 4541 N N . LYS B 1 221 ? -19.562 35.812 46.375 1 32.34 221 LYS B N 1
ATOM 4542 C CA . LYS B 1 221 ? -18.469 36.75 46.125 1 32.34 221 LYS B CA 1
ATOM 4543 C C . LYS B 1 221 ? -18.234 36.938 44.625 1 32.34 221 LYS B C 1
ATOM 4545 O O . LYS B 1 221 ? -17.156 36.594 44.125 1 32.34 221 LYS B O 1
ATOM 4550 N N . CYS B 1 222 ? -19.031 36.562 43.75 1 36.28 222 CYS B N 1
ATOM 4551 C CA . CYS B 1 222 ? -18.75 37.344 42.562 1 36.28 222 CYS B CA 1
ATOM 4552 C C . CYS B 1 222 ? -18.641 38.812 42.875 1 36.28 222 CYS B C 1
ATOM 4554 O O . CYS B 1 222 ? -19.469 39.375 43.594 1 36.28 222 CYS B O 1
ATOM 4556 N N . PRO B 1 223 ? -17.516 39.5 43.031 1 33.28 223 PRO B N 1
ATOM 4557 C CA . PRO B 1 223 ? -17.609 40.875 43.5 1 33.28 223 PRO B CA 1
ATOM 4558 C C . PRO B 1 223 ? -18.906 41.562 43.062 1 33.28 223 PRO B C 1
ATOM 4560 O O . PRO B 1 223 ? -19.516 41.188 42.062 1 33.28 223 PRO B O 1
ATOM 4563 N N . ASP B 1 224 ? -19.828 41.844 44 1 31.8 224 ASP B N 1
ATOM 4564 C CA . ASP B 1 224 ? -20.922 42.781 43.875 1 31.8 224 ASP B CA 1
ATOM 4565 C C . ASP B 1 224 ? -20.641 43.844 42.812 1 31.8 224 ASP B C 1
ATOM 4567 O O . ASP B 1 224 ? -19.656 44.562 42.875 1 31.8 224 ASP B O 1
ATOM 4571 N N . CYS B 1 225 ? -20.688 43.469 41.562 1 34.75 225 CYS B N 1
ATOM 4572 C CA . CYS B 1 225 ? -20.734 44.719 40.812 1 34.75 225 CYS B CA 1
ATOM 4573 C C . CYS B 1 225 ? -21.594 45.75 41.5 1 34.75 225 CYS B C 1
ATOM 4575 O O . CYS B 1 225 ? -22.75 45.469 41.875 1 34.75 225 CYS B O 1
ATOM 4577 N N . SER B 1 226 ? -21.047 46.406 42.438 1 31.8 226 SER B N 1
ATOM 4578 C CA . SER B 1 226 ? -21.734 47.469 43.156 1 31.8 226 SER B CA 1
ATOM 4579 C C . SER B 1 226 ? -22.828 48.094 42.281 1 31.8 226 SER B C 1
ATOM 4581 O O . SER B 1 226 ? -22.578 48.531 41.156 1 31.8 226 SER B O 1
ATOM 4583 N N . SER B 1 227 ? -24.047 47.625 42.375 1 33.09 227 SER B N 1
ATOM 4584 C CA . SER B 1 227 ? -25.141 48.5 41.969 1 33.09 227 SER B CA 1
ATOM 4585 C C . SER B 1 227 ? -24.828 49.938 42.375 1 33.09 227 SER B C 1
ATOM 4587 O O . SER B 1 227 ? -24.734 50.281 43.562 1 33.09 227 SER B O 1
ATOM 4589 N N . VAL B 1 228 ? -23.922 50.656 41.688 1 33.5 228 VAL B N 1
ATOM 4590 C CA . VAL B 1 228 ? -24.094 52.062 42.031 1 33.5 228 VAL B CA 1
ATOM 4591 C C . VAL B 1 228 ? -25.578 52.438 41.969 1 33.5 228 VAL B C 1
ATOM 4593 O O . VAL B 1 228 ? -26.25 52.219 40.969 1 33.5 228 VAL B O 1
ATOM 4596 N N . GLU B 1 229 ? -26.375 52.312 42.969 1 33.81 229 GLU B N 1
ATOM 4597 C CA . GLU B 1 229 ? -27.719 52.812 43.219 1 33.81 229 GLU B CA 1
ATOM 4598 C C . GLU B 1 229 ? -28.047 54 42.312 1 33.81 229 GLU B C 1
ATOM 4600 O O . GLU B 1 229 ? -29.188 54.125 41.875 1 33.81 229 GLU B O 1
ATOM 4605 N N . GLY B 1 230 ? -27.312 55.156 42.469 1 33.25 230 GLY B N 1
ATOM 4606 C CA . GLY B 1 230 ? -27.859 56.469 42.25 1 33.25 230 GLY B CA 1
ATOM 4607 C C . GLY B 1 230 ? -28.094 56.781 40.781 1 33.25 230 GLY B C 1
ATOM 4608 O O . GLY B 1 230 ? -29.047 57.469 40.406 1 33.25 230 GLY B O 1
ATOM 4609 N N . GLU B 1 231 ? -26.969 56.969 39.906 1 33.75 231 GLU B N 1
ATOM 4610 C CA . GLU B 1 231 ? -27.234 57.75 38.719 1 33.75 231 GLU B CA 1
ATOM 4611 C C . GLU B 1 231 ? -27.969 56.938 37.656 1 33.75 231 GLU B C 1
ATOM 4613 O O . GLU B 1 231 ? -27.719 55.719 37.531 1 33.75 231 GLU B O 1
ATOM 4618 N N . GLN B 1 232 ? -29.172 57.188 37.312 1 33.16 232 GLN B N 1
ATOM 4619 C CA . GLN B 1 232 ? -30 56.812 36.156 1 33.16 232 GLN B CA 1
ATOM 4620 C C . GLN B 1 232 ? -29.156 56.562 34.938 1 33.16 232 GLN B C 1
ATOM 4622 O O . GLN B 1 232 ? -28.406 57.438 34.469 1 33.16 232 GLN B O 1
ATOM 4627 N N . PRO B 1 233 ? -28.562 55.281 34.656 1 32.91 233 PRO B N 1
ATOM 4628 C CA . PRO B 1 233 ? -27.625 55.25 33.531 1 32.91 233 PRO B CA 1
ATOM 4629 C C . PRO B 1 233 ? -28.203 55.906 32.281 1 32.91 233 PRO B C 1
ATOM 4631 O O . PRO B 1 233 ? -29.375 55.75 31.984 1 32.91 233 PRO B O 1
ATOM 4634 N N . GLY B 1 234 ? -27.828 57.062 31.969 1 31.97 234 GLY B N 1
ATOM 4635 C CA . GLY B 1 234 ? -28.141 57.531 30.641 1 31.97 234 GLY B CA 1
ATOM 4636 C C . GLY B 1 234 ? -27.984 56.469 29.562 1 31.97 234 GLY B C 1
ATOM 4637 O O . GLY B 1 234 ? -27.391 55.438 29.812 1 31.97 234 GLY B O 1
ATOM 4638 N N . ALA B 1 235 ? -28.75 56.406 28.391 1 34.19 235 ALA B N 1
ATOM 4639 C CA . ALA B 1 235 ? -28.906 55.5 27.25 1 34.19 235 ALA B CA 1
ATOM 4640 C C . ALA B 1 235 ? -27.578 54.812 26.922 1 34.19 235 ALA B C 1
ATOM 4642 O O . ALA B 1 235 ? -27.484 54.094 25.938 1 34.19 235 ALA B O 1
ATOM 4643 N N . ARG B 1 236 ? -26.422 55.438 27.297 1 34.31 236 ARG B N 1
ATOM 4644 C CA . ARG B 1 236 ? -25.172 55.062 26.656 1 34.31 236 ARG B CA 1
ATOM 4645 C C . ARG B 1 236 ? -24.766 53.656 27 1 34.31 236 ARG B C 1
ATOM 4647 O O . ARG B 1 236 ? -25.484 52.938 27.719 1 34.31 236 ARG B O 1
ATOM 4654 N N . ASP B 1 237 ? -23.391 53.531 27.219 1 35.12 237 ASP B N 1
ATOM 4655 C CA . ASP B 1 237 ? -22.516 52.375 27.156 1 35.12 237 ASP B CA 1
ATOM 4656 C C . ASP B 1 237 ? -22.859 51.344 28.25 1 35.12 237 ASP B C 1
ATOM 4658 O O . ASP B 1 237 ? -22.5 51.562 29.422 1 35.12 237 ASP B O 1
ATOM 4662 N N . TYR B 1 238 ? -24.062 50.844 28.406 1 35.09 238 TYR B N 1
ATOM 4663 C CA . TYR B 1 238 ? -24.484 49.906 29.422 1 35.09 238 TYR B CA 1
ATOM 4664 C C . TYR B 1 238 ? -23.438 48.812 29.609 1 35.09 238 TYR B C 1
ATOM 4666 O O . TYR B 1 238 ? -23.031 48.125 28.656 1 35.09 238 TYR B O 1
ATOM 4674 N N . GLN B 1 239 ? -22.438 49.031 30.422 1 40.22 239 GLN B N 1
ATOM 4675 C CA . GLN B 1 239 ? -21.578 47.938 30.906 1 40.22 239 GLN B CA 1
ATOM 4676 C C . GLN B 1 239 ? -22.406 46.719 31.281 1 40.22 239 GLN B C 1
ATOM 4678 O O . GLN B 1 239 ? -23.281 46.812 32.156 1 40.22 239 GLN B O 1
ATOM 4683 N N . VAL B 1 240 ? -23.031 45.969 30.469 1 45.62 240 VAL B N 1
ATOM 4684 C CA . VAL B 1 240 ? -23.766 44.75 30.75 1 45.62 240 VAL B CA 1
ATOM 4685 C C . VAL B 1 240 ? -23.016 43.938 31.781 1 45.62 240 VAL B C 1
ATOM 4687 O O . VAL B 1 240 ? -21.844 43.594 31.594 1 45.62 240 VAL B O 1
ATOM 4690 N N . PHE B 1 241 ? -23.172 44.281 32.969 1 45.56 241 PHE B N 1
ATOM 4691 C CA . PHE B 1 241 ? -22.656 43.469 34.062 1 45.56 241 PHE B CA 1
ATOM 4692 C C . PHE B 1 241 ? -23.094 42.031 33.938 1 45.56 241 PHE B C 1
ATOM 4694 O O . PHE B 1 241 ? -24.281 41.75 33.719 1 45.56 241 PHE B O 1
ATOM 4701 N N . CYS B 1 242 ? -22.156 41.188 33.531 1 55.84 242 CYS B N 1
ATOM 4702 C CA . CYS B 1 242 ? -22.312 39.75 33.406 1 55.84 242 CYS B CA 1
ATOM 4703 C C . CYS B 1 242 ? -22.766 39.125 34.688 1 55.84 242 CYS B C 1
ATOM 4705 O O . CYS B 1 242 ? -22.062 39.156 35.688 1 55.84 242 CYS B O 1
ATOM 4707 N N . CYS B 1 243 ? -24.062 39.219 35.312 1 58.62 243 CYS B N 1
ATOM 4708 C CA . CYS B 1 243 ? -24.562 38.406 36.406 1 58.62 243 CYS B CA 1
ATOM 4709 C C . CYS B 1 243 ? -24.828 36.969 35.969 1 58.62 243 CYS B C 1
ATOM 4711 O O . CYS B 1 243 ? -24.734 36.656 34.781 1 58.62 243 CYS B O 1
ATOM 4713 N N . TRP B 1 244 ? -24.969 36.094 37.125 1 61.34 244 TRP B N 1
ATOM 4714 C CA . TRP B 1 244 ? -25.141 34.656 36.812 1 61.34 244 TRP B CA 1
ATOM 4715 C C . TRP B 1 244 ? -26.344 34.438 35.906 1 61.34 244 TRP B C 1
ATOM 4717 O O . TRP B 1 244 ? -26.312 33.594 35 1 61.34 244 TRP B O 1
ATOM 4727 N N . LYS B 1 245 ? -27.453 35.188 36.156 1 60.81 245 LYS B N 1
ATOM 4728 C CA . LYS B 1 245 ? -28.641 35.062 35.312 1 60.81 245 LYS B CA 1
ATOM 4729 C C . LYS B 1 245 ? -28.328 35.406 33.875 1 60.81 245 LYS B C 1
ATOM 4731 O O . LYS B 1 245 ? -28.766 34.688 32.969 1 60.81 245 LYS B O 1
ATOM 4736 N N . THR B 1 246 ? -27.516 36.469 33.75 1 64.94 246 THR B N 1
ATOM 4737 C CA . THR B 1 246 ? -27.188 36.906 32.406 1 64.94 246 THR B CA 1
ATOM 4738 C C . THR B 1 246 ? -26.219 35.906 31.734 1 64.94 246 THR B C 1
ATOM 4740 O O . THR B 1 246 ? -26.312 35.656 30.531 1 64.94 246 THR B O 1
ATOM 4743 N N . ARG B 1 247 ? -25.391 35.375 32.562 1 68.69 247 ARG B N 1
ATOM 4744 C CA . ARG B 1 247 ? -24.453 34.375 32.031 1 68.69 247 ARG B CA 1
ATOM 4745 C C . ARG B 1 247 ? -25.172 33.125 31.547 1 68.69 247 ARG B C 1
ATOM 4747 O O . ARG B 1 247 ? -24.859 32.594 30.484 1 68.69 247 ARG B O 1
ATOM 4754 N N . VAL B 1 248 ? -26.125 32.656 32.344 1 65.62 248 VAL B N 1
ATOM 4755 C CA . VAL B 1 248 ? -26.891 31.484 31.984 1 65.62 248 VAL B CA 1
ATOM 4756 C C . VAL B 1 248 ? -27.703 31.766 30.719 1 65.62 248 VAL B C 1
ATOM 4758 O O . VAL B 1 248 ? -27.766 30.922 29.828 1 65.62 248 VAL B O 1
ATOM 4761 N N . ALA B 1 249 ? -28.234 32.906 30.75 1 67.81 249 ALA B N 1
ATOM 4762 C CA . ALA B 1 249 ? -29.016 33.281 29.578 1 67.81 249 ALA B CA 1
ATOM 4763 C C . ALA B 1 249 ? -28.141 33.312 28.328 1 67.81 249 ALA B C 1
ATOM 4765 O O . ALA B 1 249 ? -28.5 32.75 27.297 1 67.81 249 ALA B O 1
ATOM 4766 N N . GLU B 1 250 ? -27.016 33.938 28.516 1 73.69 250 GLU B N 1
ATOM 4767 C CA . GLU B 1 250 ? -26.125 34.031 27.375 1 73.69 250 GLU B CA 1
ATOM 4768 C C . GLU B 1 250 ? -25.594 32.656 26.953 1 73.69 250 GLU B C 1
ATOM 4770 O O . GLU B 1 250 ? -25.5 32.375 25.766 1 73.69 250 GLU B O 1
ATOM 4775 N N . CYS B 1 251 ? -25.266 31.922 27.906 1 72.81 251 CYS B N 1
ATOM 4776 C CA . CYS B 1 251 ? -24.797 30.562 27.641 1 72.81 251 CYS B CA 1
ATOM 4777 C C . CYS B 1 251 ? -25.844 29.766 26.875 1 72.81 251 CYS B C 1
ATOM 4779 O O . CYS B 1 251 ? -25.531 29.078 25.906 1 72.81 251 CYS B O 1
ATOM 4781 N N . THR B 1 252 ? -27.062 29.875 27.328 1 70.06 252 THR B N 1
ATOM 4782 C CA . THR B 1 252 ? -28.156 29.156 26.703 1 70.06 252 THR B CA 1
ATOM 4783 C C . THR B 1 252 ? -28.328 29.594 25.25 1 70.06 252 THR B C 1
ATOM 4785 O O . THR B 1 252 ? -28.562 28.781 24.359 1 70.06 252 THR B O 1
ATOM 4788 N N . VAL B 1 253 ? -28.203 30.844 25.109 1 74.94 253 VAL B N 1
ATOM 4789 C CA . VAL B 1 253 ? -28.328 31.391 23.766 1 74.94 253 VAL B CA 1
ATOM 4790 C C . VAL B 1 253 ? -27.219 30.844 22.875 1 74.94 253 VAL B C 1
ATOM 4792 O O . VAL B 1 253 ? -27.469 30.438 21.734 1 74.94 253 VAL B O 1
ATOM 4795 N N . ILE B 1 254 ? -26.031 30.812 23.422 1 77.12 254 ILE B N 1
ATOM 4796 C CA . ILE B 1 254 ? -24.875 30.344 22.656 1 77.12 254 ILE B CA 1
ATOM 4797 C C . ILE B 1 254 ? -25.047 28.875 22.312 1 77.12 254 ILE B C 1
ATOM 4799 O O . ILE B 1 254 ? -24.844 28.469 21.172 1 77.12 254 ILE B O 1
ATOM 4803 N N . LEU B 1 255 ? -25.453 28.094 23.219 1 75.19 255 LEU B N 1
ATOM 4804 C CA . LEU B 1 255 ? -25.594 26.656 23.016 1 75.19 255 LEU B CA 1
ATOM 4805 C C . LEU B 1 255 ? -26.75 26.375 22.062 1 75.19 255 LEU B C 1
ATOM 4807 O O . LEU B 1 255 ? -26.672 25.453 21.234 1 75.19 255 LEU B O 1
ATOM 4811 N N . THR B 1 256 ? -27.797 27.078 22.188 1 73.94 256 THR B N 1
ATOM 4812 C CA . THR B 1 256 ? -28.938 26.906 21.297 1 73.94 256 THR B CA 1
ATOM 4813 C C . THR B 1 256 ? -28.562 27.328 19.859 1 73.94 256 THR B C 1
ATOM 4815 O O . THR B 1 256 ? -28.953 26.656 18.906 1 73.94 256 THR B O 1
ATOM 4818 N N . LYS B 1 257 ? -27.859 28.375 19.828 1 78.75 257 LYS B N 1
ATOM 4819 C CA . LYS B 1 257 ? -27.422 28.844 18.516 1 78.75 257 LYS B CA 1
ATOM 4820 C C . LYS B 1 257 ? -26.625 27.766 17.781 1 78.75 257 LYS B C 1
ATOM 4822 O O . LYS B 1 257 ? -26.766 27.625 16.562 1 78.75 257 LYS B O 1
ATOM 4827 N N . HIS B 1 258 ? -25.906 27.062 18.531 1 79.44 258 HIS B N 1
ATOM 4828 C CA . HIS B 1 258 ? -25.047 26.047 17.922 1 79.44 258 HIS B CA 1
ATOM 4829 C C . HIS B 1 258 ? -25.672 24.656 18.047 1 79.44 258 HIS B C 1
ATOM 4831 O O . HIS B 1 258 ? -24.984 23.641 17.906 1 79.44 258 HIS B O 1
ATOM 4837 N N . GLN B 1 259 ? -26.906 24.547 18.391 1 77.12 259 GLN B N 1
ATOM 4838 C CA . GLN B 1 259 ? -27.719 23.328 18.422 1 77.12 259 GLN B CA 1
ATOM 4839 C C . GLN B 1 259 ? -27.156 22.328 19.422 1 77.12 259 GLN B C 1
ATOM 4841 O O . GLN B 1 259 ? -27.109 21.125 19.141 1 77.12 259 GLN B O 1
ATOM 4846 N N . LEU B 1 260 ? -26.578 22.938 20.375 1 75 260 LEU B N 1
ATOM 4847 C CA . LEU B 1 260 ? -26.047 22.078 21.438 1 75 260 LEU B CA 1
ATOM 4848 C C . LEU B 1 260 ? -27.047 21.969 22.594 1 75 260 LEU B C 1
ATOM 4850 O O . LEU B 1 260 ? -26.828 21.188 23.531 1 75 260 LEU B O 1
ATOM 4854 N N . TYR B 1 261 ? -28 22.906 22.609 1 62.75 261 TYR B N 1
ATOM 4855 C CA . TYR B 1 261 ? -29.109 22.922 23.578 1 62.75 261 TYR B CA 1
ATOM 4856 C C . TYR B 1 261 ? -30.438 23.125 22.859 1 62.75 261 TYR B C 1
ATOM 4858 O O . TYR B 1 261 ? -30.531 23.891 21.906 1 62.75 261 TYR B O 1
ATOM 4866 N N . PRO B 1 262 ? -31.75 22.312 23.078 1 59.53 262 PRO B N 1
ATOM 4867 C CA . PRO B 1 262 ? -31.922 21.234 24.062 1 59.53 262 PRO B CA 1
ATOM 4868 C C . PRO B 1 262 ? -31.609 19.859 23.484 1 59.53 262 PRO B C 1
ATOM 4870 O O . PRO B 1 262 ? -31.734 19.641 22.281 1 59.53 262 PRO B O 1
ATOM 4873 N N . ASN B 1 263 ? -30.609 19.109 23.844 1 53.84 263 ASN B N 1
ATOM 4874 C CA . ASN B 1 263 ? -29.531 18.203 23.438 1 53.84 263 ASN B CA 1
ATOM 4875 C C . ASN B 1 263 ? -30.094 16.906 22.875 1 53.84 263 ASN B C 1
ATOM 4877 O O . ASN B 1 263 ? -29.438 16.25 22.047 1 53.84 263 ASN B O 1
ATOM 4881 N N . GLU B 1 264 ? -31.328 16.344 23.25 1 54.91 264 GLU B N 1
ATOM 4882 C CA . GLU B 1 264 ? -31.344 14.891 23.188 1 54.91 264 GLU B CA 1
ATOM 4883 C C . GLU B 1 264 ? -31.562 14.391 21.766 1 54.91 264 GLU B C 1
ATOM 4885 O O . GLU B 1 264 ? -30.844 13.516 21.297 1 54.91 264 GLU B O 1
ATOM 4890 N N . LYS B 1 265 ? -32.5 14.914 21.156 1 57.81 265 LYS B N 1
ATOM 4891 C CA . LYS B 1 265 ? -32.875 14.32 19.875 1 57.81 265 LYS B CA 1
ATOM 4892 C C . LYS B 1 265 ? -31.922 14.727 18.766 1 57.81 265 LYS B C 1
ATOM 4894 O O . LYS B 1 265 ? -31.562 13.898 17.922 1 57.81 265 LYS B O 1
ATOM 4899 N N . THR B 1 266 ? -31.469 15.961 18.844 1 60.66 266 THR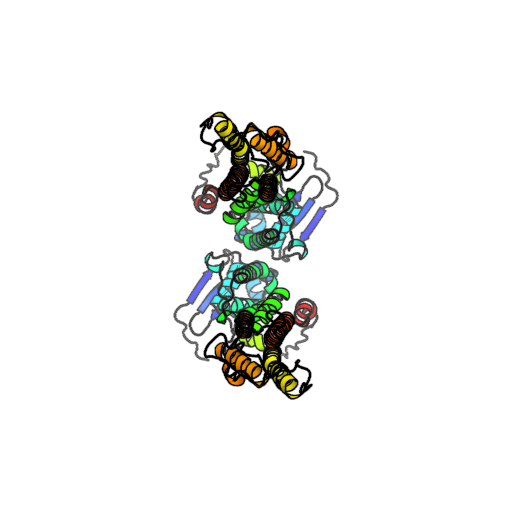 B N 1
ATOM 4900 C CA . THR B 1 266 ? -30.594 16.484 17.781 1 60.66 266 THR B CA 1
ATOM 4901 C C . THR B 1 266 ? -29.219 15.828 17.844 1 60.66 266 THR B C 1
ATOM 4903 O O . THR B 1 266 ? -28.594 15.578 16.812 1 60.66 266 THR B O 1
ATOM 4906 N N . TRP B 1 267 ? -28.969 15.469 19.047 1 63.66 267 TRP B N 1
ATOM 4907 C CA . TRP B 1 267 ? -27.641 14.891 19.25 1 63.66 267 TRP B CA 1
ATOM 4908 C C . TRP B 1 267 ? -27.578 13.461 18.719 1 63.66 267 TRP B C 1
ATOM 4910 O O . TRP B 1 267 ? -26.562 13.031 18.172 1 63.66 267 TRP B O 1
ATOM 4920 N N . ARG B 1 268 ? -28.781 12.875 18.781 1 64.38 268 ARG B N 1
ATOM 4921 C CA . ARG B 1 268 ? -28.797 11.469 18.391 1 64.38 268 ARG B CA 1
ATOM 4922 C C . ARG B 1 268 ? -28.578 11.32 16.891 1 64.38 268 ARG B C 1
ATOM 4924 O O . ARG B 1 268 ? -27.984 10.336 16.453 1 64.38 268 ARG B O 1
ATOM 4931 N N . LYS B 1 269 ? -28.938 12.359 16.219 1 71.5 269 LYS B N 1
ATOM 4932 C CA . LYS B 1 269 ? -28.828 12.281 14.773 1 71.5 269 LYS B CA 1
ATOM 4933 C C . LYS B 1 269 ? -27.484 12.836 14.289 1 71.5 269 LYS B C 1
ATOM 4935 O O . LYS B 1 269 ? -27.125 12.688 13.117 1 71.5 269 LYS B O 1
ATOM 4940 N N . CYS B 1 270 ? -26.734 13.344 15.266 1 73 270 CYS B N 1
ATOM 4941 C CA . CYS B 1 270 ? -25.469 13.961 14.906 1 73 270 CYS B CA 1
ATOM 4942 C C . CYS B 1 270 ? -24.312 13 15.141 1 73 270 CYS B C 1
ATOM 4944 O O . CYS B 1 270 ? -24.469 11.961 15.781 1 73 270 CYS B O 1
ATOM 4946 N N . THR B 1 271 ? -23.266 13.344 14.461 1 75.75 271 THR B N 1
ATOM 4947 C CA . THR B 1 271 ? -22.031 12.602 14.688 1 75.75 271 THR B CA 1
ATOM 4948 C C . THR B 1 271 ? -21.203 13.258 15.781 1 75.75 271 THR B C 1
ATOM 4950 O O . THR B 1 271 ? -21.391 14.438 16.094 1 75.75 271 THR B O 1
ATOM 4953 N N . ILE B 1 272 ? -20.438 12.414 16.406 1 74.25 272 ILE B N 1
ATOM 4954 C CA . ILE B 1 272 ? -19.531 12.953 17.422 1 74.25 272 ILE B CA 1
ATOM 4955 C C . ILE B 1 272 ? -18.672 14.055 16.797 1 74.25 272 ILE B C 1
ATOM 4957 O O . ILE B 1 272 ? -18.422 15.086 17.438 1 74.25 272 ILE B O 1
ATOM 4961 N N . GLY B 1 273 ? -18.297 13.789 15.531 1 71.88 273 GLY B N 1
ATOM 4962 C CA . GLY B 1 273 ? -17.516 14.805 14.836 1 71.88 273 GLY B CA 1
ATOM 4963 C C . GLY B 1 273 ? -18.25 16.125 14.688 1 71.88 273 GLY B C 1
ATOM 4964 O O . GLY B 1 273 ? -17.656 17.188 14.852 1 71.88 273 GLY B O 1
ATOM 4965 N N . GLU B 1 274 ? -19.422 15.977 14.469 1 76.25 274 GLU B N 1
ATOM 4966 C CA . GLU B 1 274 ? -20.234 17.188 14.344 1 76.25 274 GLU B CA 1
ATOM 4967 C C . GLU B 1 274 ? -20.391 17.891 15.695 1 76.25 274 GLU B C 1
ATOM 4969 O O . GLU B 1 274 ? -20.359 19.109 15.766 1 76.25 274 GLU B O 1
ATOM 4974 N N . ILE B 1 275 ? -20.609 17.156 16.656 1 74.44 275 ILE B N 1
ATOM 4975 C CA . ILE B 1 275 ? -20.766 17.719 18 1 74.44 275 ILE B CA 1
ATOM 4976 C C . ILE B 1 275 ? -19.484 18.438 18.406 1 74.44 275 ILE B C 1
ATOM 4978 O O . ILE B 1 275 ? -19.547 19.547 18.953 1 74.44 275 ILE B O 1
ATOM 4982 N N . VAL B 1 276 ? -18.438 17.844 18.031 1 73.56 276 VAL B N 1
ATOM 4983 C CA . VAL B 1 276 ? -17.141 18.453 18.344 1 73.56 276 VAL B CA 1
ATOM 4984 C C . VAL B 1 276 ? -17 19.766 17.578 1 73.56 276 VAL B C 1
ATOM 4986 O O . VAL B 1 276 ? -16.531 20.766 18.125 1 73.56 276 VAL B O 1
ATOM 4989 N N . ARG B 1 277 ? -17.391 19.75 16.469 1 78.19 277 ARG B N 1
ATOM 4990 C CA . ARG B 1 277 ? -17.312 20.953 15.656 1 78.19 277 ARG B CA 1
ATOM 4991 C C . ARG B 1 277 ? -18.172 22.062 16.234 1 78.19 277 ARG B C 1
ATOM 4993 O O . ARG B 1 277 ? -17.766 23.234 16.266 1 78.19 277 ARG B O 1
ATOM 5000 N N . ARG B 1 278 ? -19.25 21.766 16.703 1 78.19 278 ARG B N 1
ATOM 5001 C CA . ARG B 1 278 ? -20.172 22.734 17.297 1 78.19 278 ARG B CA 1
ATOM 5002 C C . ARG B 1 278 ? -19.578 23.344 18.578 1 78.19 278 ARG B C 1
ATOM 5004 O O . ARG B 1 278 ? -19.688 24.547 18.812 1 78.19 278 ARG B O 1
ATOM 5011 N N . PHE B 1 279 ? -18.953 22.484 19.297 1 77.5 279 PHE B N 1
ATOM 5012 C CA . PHE B 1 279 ? -18.344 22.984 20.516 1 77.5 279 PHE B CA 1
ATOM 5013 C C . PHE B 1 279 ? -17.156 23.906 20.188 1 77.5 279 PHE B C 1
ATOM 5015 O O . PHE B 1 279 ? -16.906 24.875 20.906 1 77.5 279 PHE B O 1
ATOM 5022 N N . ASN B 1 280 ? -16.453 23.547 19.141 1 77.88 280 ASN B N 1
ATOM 5023 C CA . ASN B 1 280 ? -15.375 24.406 18.703 1 77.88 280 ASN B CA 1
ATOM 5024 C C . ASN B 1 280 ? -15.891 25.797 18.312 1 77.88 280 ASN B C 1
ATOM 5026 O O . ASN B 1 280 ? -15.234 26.797 18.578 1 77.88 280 ASN B O 1
ATOM 5030 N N . MET B 1 281 ? -17.047 25.812 17.797 1 82 281 MET B N 1
ATOM 5031 C CA . MET B 1 281 ? -17.672 27.078 17.391 1 82 281 MET B CA 1
ATOM 5032 C C . MET B 1 281 ? -18.078 27.891 18.609 1 82 281 MET B C 1
ATOM 5034 O O . MET B 1 281 ? -18.016 29.125 18.594 1 82 281 MET B O 1
ATOM 5038 N N . VAL B 1 282 ? -18.516 27.234 19.625 1 77.44 282 VAL B N 1
ATOM 5039 C CA . VAL B 1 282 ? -18.875 27.906 20.859 1 77.44 282 VAL B CA 1
ATOM 5040 C C . VAL B 1 282 ? -17.672 28.641 21.438 1 77.44 282 VAL B C 1
ATOM 5042 O O . VAL B 1 282 ? -17.781 29.766 21.906 1 77.44 282 VAL B O 1
ATOM 5045 N N . ARG B 1 283 ? -16.547 28 21.297 1 73.88 283 ARG B N 1
ATOM 5046 C CA . ARG B 1 283 ? -15.32 28.594 21.797 1 73.88 283 ARG B CA 1
ATOM 5047 C C . ARG B 1 283 ? -14.984 29.875 21.047 1 73.88 283 ARG B C 1
ATOM 5049 O O . ARG B 1 283 ? -14.461 30.828 21.641 1 73.88 283 ARG B O 1
ATOM 5056 N N . GLU B 1 284 ? -15.43 29.875 19.844 1 73.75 284 GLU B N 1
ATOM 5057 C CA . GLU B 1 284 ? -15.086 31.016 19 1 73.75 284 GLU B CA 1
ATOM 5058 C C . GLU B 1 284 ? -16.141 32.125 19.094 1 73.75 284 GLU B C 1
ATOM 5060 O O . GLU B 1 284 ? -15.93 33.219 18.609 1 73.75 284 GLU B O 1
ATOM 5065 N N . THR B 1 285 ? -17.188 31.766 19.703 1 73.38 285 THR B N 1
ATOM 5066 C CA . THR B 1 285 ? -18.281 32.75 19.781 1 73.38 285 THR B CA 1
ATOM 5067 C C . THR B 1 285 ? -17.938 33.844 20.797 1 73.38 285 THR B C 1
ATOM 5069 O O . THR B 1 285 ? -17.469 33.562 21.891 1 73.38 285 THR B O 1
ATOM 5072 N N . ARG B 1 286 ? -18.031 35.062 20.344 1 66.25 286 ARG B N 1
ATOM 5073 C CA . ARG B 1 286 ? -17.766 36.219 21.172 1 66.25 286 ARG B CA 1
ATOM 5074 C C . ARG B 1 286 ? -18.891 36.438 22.188 1 66.25 286 ARG B C 1
ATOM 5076 O O . ARG B 1 286 ? -20.062 36.406 21.828 1 66.25 286 ARG B O 1
ATOM 5083 N N . THR B 1 287 ? -18.562 36.312 23.453 1 66.56 287 THR B N 1
ATOM 5084 C CA . THR B 1 287 ? -19.5 36.594 24.531 1 66.56 287 THR B CA 1
ATOM 5085 C C . THR B 1 287 ? -19.656 38.125 24.703 1 66.56 287 THR B C 1
ATOM 5087 O O . THR B 1 287 ? -18.906 38.875 24.125 1 66.56 287 THR B O 1
ATOM 5090 N N . GLN B 1 288 ? -20.766 38.469 25.312 1 61.72 288 GLN B N 1
ATOM 5091 C CA . GLN B 1 288 ? -20.984 39.875 25.609 1 61.72 288 GLN B CA 1
ATOM 5092 C C . GLN B 1 288 ? -19.75 40.5 26.234 1 61.72 288 GLN B C 1
ATOM 5094 O O . GLN B 1 288 ? -18.906 39.812 26.781 1 61.72 288 GLN B O 1
ATOM 5099 N N . LYS B 1 289 ? -19.562 41.719 25.891 1 59.44 289 LYS B N 1
ATOM 5100 C CA . LYS B 1 289 ? -18.438 42.469 26.406 1 59.44 289 LYS B CA 1
ATOM 5101 C C . LYS B 1 289 ? -18.375 42.406 27.922 1 59.44 289 LYS B C 1
ATOM 5103 O O . LYS B 1 289 ? -19.359 42.688 28.609 1 59.44 289 LYS B O 1
ATOM 5108 N N . CYS B 1 290 ? -17.734 41.438 28.406 1 61.16 290 CYS B N 1
ATOM 5109 C CA . CYS B 1 290 ? -17.5 41.312 29.828 1 61.16 290 CYS B CA 1
ATOM 5110 C C . CYS B 1 290 ? -16.219 42.062 30.234 1 61.16 290 CYS B C 1
ATOM 5112 O O . CYS B 1 290 ? -15.25 42.094 29.484 1 61.16 290 CYS B O 1
ATOM 5114 N N . VAL B 1 291 ? -16.328 42.875 31.203 1 59.22 291 VAL B N 1
ATOM 5115 C CA . VAL B 1 291 ? -15.211 43.656 31.703 1 59.22 291 VAL B CA 1
ATOM 5116 C C . VAL B 1 291 ? -14.008 42.781 31.969 1 59.22 291 VAL B C 1
ATOM 5118 O O . VAL B 1 291 ? -12.859 43.219 31.891 1 59.22 291 VAL B O 1
ATOM 5121 N N . PHE B 1 292 ? -14.422 41.562 32.219 1 61.78 292 PHE B N 1
ATOM 5122 C CA . PHE B 1 292 ? -13.32 40.688 32.625 1 61.78 292 PHE B CA 1
ATOM 5123 C C . PHE B 1 292 ? -12.633 40.094 31.391 1 61.78 292 PHE B C 1
ATOM 5125 O O . PHE B 1 292 ? -11.617 39.406 31.516 1 61.78 292 PHE B O 1
ATOM 5132 N N . ASP B 1 293 ? -13.125 40.438 30.375 1 64.81 293 ASP B N 1
ATOM 5133 C CA . ASP B 1 293 ? -12.578 40.031 29.078 1 64.81 293 ASP B CA 1
ATOM 5134 C C . ASP B 1 293 ? -12.266 38.531 29.062 1 64.81 293 ASP B C 1
ATOM 5136 O O . ASP B 1 293 ? -13.172 37.688 29.188 1 64.81 293 ASP B O 1
ATOM 5140 N N . GLN B 1 294 ? -10.891 38.281 29.266 1 65.31 294 GLN B N 1
ATOM 5141 C CA . GLN B 1 294 ? -10.461 36.875 29.203 1 65.31 294 GLN B CA 1
ATOM 5142 C C . GLN B 1 294 ? -10.773 36.125 30.5 1 65.31 294 GLN B C 1
ATOM 5144 O O . GLN B 1 294 ? -10.875 34.906 30.516 1 65.31 294 GLN B O 1
ATOM 5149 N N . GLN B 1 295 ? -11.039 36.938 31.469 1 66.81 295 GLN B N 1
ATOM 5150 C CA . GLN B 1 295 ? -11.32 36.344 32.781 1 66.81 295 GLN B CA 1
ATOM 5151 C C . GLN B 1 295 ? -12.82 36.25 33.031 1 66.81 295 GLN B C 1
ATOM 5153 O O . GLN B 1 295 ? -13.258 36.031 34.156 1 66.81 295 GLN B O 1
ATOM 5158 N N . CYS B 1 296 ? -13.555 36.531 31.953 1 70.69 296 CYS B N 1
ATOM 5159 C CA . CYS B 1 296 ? -15 36.375 32.062 1 70.69 296 CYS B CA 1
ATOM 5160 C C . CYS B 1 296 ? -15.375 34.969 32.406 1 70.69 296 CYS B C 1
ATOM 5162 O O . CYS B 1 296 ? -14.945 34 31.75 1 70.69 296 CYS B O 1
ATOM 5164 N N . PRO B 1 297 ? -16.094 34.688 33.531 1 70.94 297 PRO B N 1
ATOM 5165 C CA . PRO B 1 297 ? -16.438 33.344 33.969 1 70.94 297 PRO B CA 1
ATOM 5166 C C . PRO B 1 297 ? -17.156 32.531 32.875 1 70.94 297 PRO B C 1
ATOM 5168 O O . PRO B 1 297 ? -16.938 31.312 32.75 1 70.94 297 PRO B O 1
ATOM 5171 N N . LEU B 1 298 ? -18.016 33.219 32.125 1 75.31 298 LEU B N 1
ATOM 5172 C CA . LEU B 1 298 ? -18.703 32.5 31.062 1 75.31 298 LEU B CA 1
ATOM 5173 C C . LEU B 1 298 ? -17.719 32 30.016 1 75.31 298 LEU B C 1
ATOM 5175 O O . LEU B 1 298 ? -17.797 30.859 29.578 1 75.31 298 LEU B O 1
ATOM 5179 N N . ARG B 1 299 ? -16.828 32.844 29.672 1 74.62 299 ARG B N 1
ATOM 5180 C CA . ARG B 1 299 ? -15.82 32.438 28.688 1 74.62 299 ARG B CA 1
ATOM 5181 C C . ARG B 1 299 ? -14.961 31.297 29.203 1 74.62 299 ARG B C 1
ATOM 5183 O O . ARG B 1 299 ? -14.609 30.391 28.438 1 74.62 299 ARG B O 1
ATOM 5190 N N . GLN B 1 300 ? -14.68 31.391 30.438 1 73.44 300 GLN B N 1
ATOM 5191 C CA . GLN B 1 300 ? -13.875 30.328 31.047 1 73.44 300 GLN B CA 1
ATOM 5192 C C . GLN B 1 300 ? -14.617 29 31.031 1 73.44 300 GLN B C 1
ATOM 5194 O O . GLN B 1 300 ? -14.031 27.953 30.719 1 73.44 300 GLN B O 1
ATOM 5199 N N . ARG B 1 301 ? -15.859 29.078 31.344 1 71.88 301 ARG B N 1
ATOM 5200 C CA . ARG B 1 301 ? -16.641 27.859 31.375 1 71.88 301 ARG B CA 1
ATOM 5201 C C . ARG B 1 301 ? -16.812 27.266 29.984 1 71.88 301 ARG B C 1
ATOM 5203 O O . ARG B 1 301 ? -16.75 26.047 29.812 1 71.88 301 ARG B O 1
ATOM 5210 N N . LEU B 1 302 ? -17 28.125 29.062 1 75.94 302 LEU B N 1
ATOM 5211 C CA . LEU B 1 302 ? -17.125 27.656 27.688 1 75.94 302 LEU B CA 1
ATOM 5212 C C . LEU B 1 302 ? -15.836 27.016 27.203 1 75.94 302 LEU B C 1
ATOM 5214 O O . LEU B 1 302 ? -15.859 26 26.5 1 75.94 302 LEU B O 1
ATOM 5218 N N . ARG B 1 303 ? -14.719 27.547 27.625 1 74.06 303 ARG B N 1
ATOM 5219 C CA . ARG B 1 303 ? -13.414 26.969 27.297 1 74.06 303 ARG B CA 1
ATOM 5220 C C . ARG B 1 303 ? -13.25 25.594 27.938 1 74.06 303 ARG B C 1
ATOM 5222 O O . ARG B 1 303 ? -12.758 24.656 27.297 1 74.06 303 ARG B O 1
ATOM 5229 N N . GLU B 1 304 ? -13.656 25.5 29.125 1 71.44 304 GLU B N 1
ATOM 5230 C CA . GLU B 1 304 ? -13.562 24.234 29.844 1 71.44 304 GLU B CA 1
ATOM 5231 C C . GLU B 1 304 ? -14.43 23.172 29.188 1 71.44 304 GLU B C 1
ATOM 5233 O O . GLU B 1 304 ? -14.039 22 29.125 1 71.44 304 GLU B O 1
ATOM 5238 N N . LEU B 1 305 ? -15.594 23.578 28.781 1 71.06 305 LEU B N 1
ATOM 5239 C CA . LEU B 1 305 ? -16.484 22.641 28.094 1 71.06 305 LEU B CA 1
ATOM 5240 C C . LEU B 1 305 ? -15.852 22.125 26.797 1 71.06 305 LEU B C 1
ATOM 5242 O O . LEU B 1 305 ? -15.906 20.938 26.516 1 71.06 305 LEU B O 1
ATOM 5246 N N . ASP B 1 306 ? -15.258 23.016 26.047 1 72.81 306 ASP B N 1
ATOM 5247 C CA . ASP B 1 306 ? -14.586 22.625 24.797 1 72.81 306 ASP B CA 1
ATOM 5248 C C . ASP B 1 306 ? -13.43 21.672 25.078 1 72.81 306 ASP B C 1
ATOM 5250 O O . ASP B 1 306 ? -13.266 20.672 24.359 1 72.81 306 ASP B O 1
ATOM 5254 N N . GLU B 1 307 ? -12.688 21.969 26.125 1 71.75 307 GLU B N 1
ATOM 5255 C CA . GLU B 1 307 ? -11.555 21.125 26.484 1 71.75 307 GLU B CA 1
ATOM 5256 C C . GLU B 1 307 ? -12.023 19.734 26.906 1 71.75 307 GLU B C 1
ATOM 5258 O O . GLU B 1 307 ? -11.383 18.734 26.578 1 71.75 307 GLU B O 1
ATOM 5263 N N . ALA B 1 308 ? -13.094 19.703 27.609 1 67.88 308 ALA B N 1
ATOM 5264 C CA . ALA B 1 308 ? -13.656 18.422 28.031 1 67.88 308 ALA B CA 1
ATOM 5265 C C . ALA B 1 308 ? -14.07 17.578 26.828 1 67.88 308 ALA B C 1
ATOM 5267 O O . ALA B 1 308 ? -13.859 16.359 26.812 1 67.88 308 ALA B O 1
ATOM 5268 N N . VAL B 1 309 ? -14.625 18.219 25.875 1 71 309 VAL B N 1
ATOM 5269 C CA . VAL B 1 309 ? -15.055 17.516 24.672 1 71 309 VAL B CA 1
ATOM 5270 C C . VAL B 1 309 ? -13.836 16.969 23.938 1 71 309 VAL B C 1
ATOM 5272 O O . VAL B 1 309 ? -13.852 15.82 23.484 1 71 309 VAL B O 1
ATOM 5275 N N . VAL B 1 310 ? -12.766 17.766 23.828 1 69.69 310 VAL B N 1
ATOM 5276 C CA . VAL B 1 310 ? -11.539 17.328 23.156 1 69.69 310 VAL B CA 1
ATOM 5277 C C . VAL B 1 310 ? -10.938 16.125 23.875 1 69.69 310 VAL B C 1
ATOM 5279 O O . VAL B 1 310 ? -10.461 15.188 23.25 1 69.69 310 VAL B O 1
ATOM 5282 N N . ASP B 1 311 ? -11.078 16.188 25.125 1 67.31 311 ASP B N 1
ATOM 5283 C CA . ASP B 1 311 ? -10.547 15.086 25.922 1 67.31 311 ASP B CA 1
ATOM 5284 C C . ASP B 1 311 ? -11.328 13.797 25.688 1 67.31 311 ASP B C 1
ATOM 5286 O O . ASP B 1 311 ? -10.742 12.719 25.578 1 67.31 311 ASP B O 1
ATOM 5290 N N . VAL B 1 312 ? -12.594 13.938 25.656 1 66.69 312 VAL B N 1
ATOM 5291 C CA . VAL B 1 312 ? -13.438 12.766 25.422 1 66.69 312 VAL B CA 1
ATOM 5292 C C . VAL B 1 312 ? -13.141 12.188 24.047 1 66.69 312 VAL B C 1
ATOM 5294 O O . VAL B 1 312 ? -12.992 10.969 23.906 1 66.69 312 VAL B O 1
ATOM 5297 N N . ILE B 1 313 ? -12.977 13.023 23.156 1 69.25 313 ILE B N 1
ATOM 5298 C CA . ILE B 1 313 ? -12.695 12.578 21.797 1 69.25 313 ILE B CA 1
ATOM 5299 C C . ILE B 1 313 ? -11.328 11.914 21.734 1 69.25 313 ILE B C 1
ATOM 5301 O O . ILE B 1 313 ? -11.156 10.891 21.062 1 69.25 313 ILE B O 1
ATOM 5305 N N . GLY B 1 314 ? -10.406 12.547 22.344 1 71.38 314 GLY B N 1
ATOM 5306 C CA . GLY B 1 314 ? -9.062 11.992 22.391 1 71.38 314 GLY B CA 1
ATOM 5307 C C . GLY B 1 314 ? -9 10.633 23.047 1 71.38 314 GLY B C 1
ATOM 5308 O O . GLY B 1 314 ? -8.094 9.836 22.766 1 71.38 314 GLY B O 1
ATOM 5309 N N . SER B 1 315 ? -10.016 10.32 23.859 1 67.31 315 SER B N 1
ATOM 5310 C CA . SER B 1 315 ? -10.016 9.07 24.609 1 67.31 315 SER B CA 1
ATOM 5311 C C . SER B 1 315 ? -10.695 7.953 23.812 1 67.31 315 SER B C 1
ATOM 5313 O O . SER B 1 315 ? -10.656 6.789 24.219 1 67.31 315 SER B O 1
ATOM 5315 N N . ILE B 1 316 ? -11.367 8.336 22.828 1 72.06 316 ILE B N 1
ATOM 5316 C CA . ILE B 1 316 ? -12.031 7.328 22 1 72.06 316 ILE B CA 1
ATOM 5317 C C . ILE B 1 316 ? -10.984 6.496 21.266 1 72.06 316 ILE B C 1
ATOM 5319 O O . ILE B 1 316 ? -10.172 7.039 20.516 1 72.06 316 ILE B O 1
ATOM 5323 N N . GLN B 1 317 ? -10.977 5.195 21.609 1 71.44 317 GLN B N 1
ATOM 5324 C CA . GLN B 1 317 ? -10.039 4.289 20.953 1 71.44 317 GLN B CA 1
ATOM 5325 C C . GLN B 1 317 ? -10.766 3.34 20 1 71.44 317 GLN B C 1
ATOM 5327 O O . GLN B 1 317 ? -11.953 3.066 20.172 1 71.44 317 GLN B O 1
ATOM 5332 N N . GLY B 1 318 ? -10.133 3.092 19 1 73.94 318 GLY B N 1
ATOM 5333 C CA . GLY B 1 318 ? -10.664 2.078 18.094 1 73.94 318 GLY B CA 1
ATOM 5334 C C . GLY B 1 318 ? -10.734 0.701 18.734 1 73.94 318 GLY B C 1
ATOM 5335 O O . GLY B 1 318 ? -10.039 0.429 19.719 1 73.94 318 GLY B O 1
ATOM 5336 N N . GLN B 1 319 ? -11.648 -0.141 18.219 1 74.44 319 GLN B N 1
ATOM 5337 C CA . GLN B 1 319 ? -11.773 -1.516 18.688 1 74.44 319 GLN B CA 1
ATOM 5338 C C . GLN B 1 319 ? -10.547 -2.344 18.312 1 74.44 319 GLN B C 1
ATOM 5340 O O . GLN B 1 319 ? -10.008 -2.201 17.219 1 74.44 319 GLN B O 1
ATOM 5345 N N . GLU B 1 320 ? -9.992 -3.062 19.328 1 72.38 320 GLU B N 1
ATOM 5346 C CA . GLU B 1 320 ? -8.883 -3.969 19.047 1 72.38 320 GLU B CA 1
ATOM 5347 C C . GLU B 1 320 ? -9.375 -5.289 18.453 1 72.38 320 GLU B C 1
ATOM 5349 O O . GLU B 1 320 ? -10.445 -5.773 18.828 1 72.38 320 GLU B O 1
ATOM 5354 N N . LEU B 1 321 ? -8.734 -5.676 17.438 1 66.56 321 LEU B N 1
ATOM 5355 C CA . LEU B 1 321 ? -9.078 -6.973 16.859 1 66.56 321 LEU B CA 1
ATOM 5356 C C . LEU B 1 321 ? -8.695 -8.102 17.812 1 66.56 321 LEU B C 1
ATOM 5358 O O . LEU B 1 321 ? -7.609 -8.094 18.391 1 66.56 321 LEU B O 1
ATOM 5362 N N . SER B 1 322 ? -9.602 -8.727 18.547 1 53.97 322 SER B N 1
ATOM 5363 C CA . SER B 1 322 ? -9.312 -9.797 19.5 1 53.97 322 SER B CA 1
ATOM 5364 C C . SER B 1 322 ? -8.367 -10.828 18.891 1 53.97 322 SER B C 1
ATOM 5366 O O . SER B 1 322 ? -8.391 -11.062 17.688 1 53.97 322 SER B O 1
ATOM 5368 N N . SER B 1 323 ? -7.223 -11.109 19.562 1 47.38 323 SER B N 1
ATOM 5369 C CA . SER B 1 323 ? -6.195 -12.117 19.312 1 47.38 323 SER B CA 1
ATOM 5370 C C . SER B 1 323 ? -6.801 -13.406 18.781 1 47.38 323 SER B C 1
ATOM 5372 O O . SER B 1 323 ? -6.078 -14.32 18.375 1 47.38 323 SER B O 1
ATOM 5374 N N . LEU B 1 324 ? -7.93 -13.82 19.031 1 38.41 324 LEU B N 1
ATOM 5375 C CA . LEU B 1 324 ? -8.43 -15.125 18.594 1 38.41 324 LEU B CA 1
ATOM 5376 C C . LEU B 1 324 ? -8.312 -15.281 17.094 1 38.41 324 LEU B C 1
ATOM 5378 O O . LEU B 1 324 ? -8.109 -16.391 16.594 1 38.41 324 LEU B O 1
ATOM 5382 N N . VAL B 1 325 ? -8.344 -14.281 16.422 1 40.44 325 VAL B N 1
ATOM 5383 C CA . VAL B 1 325 ? -8.266 -14.375 14.977 1 40.44 325 VAL B CA 1
ATOM 5384 C C . VAL B 1 325 ? -6.812 -14.594 14.547 1 40.44 325 VAL B C 1
ATOM 5386 O O . VAL B 1 325 ? -6.543 -15.367 13.625 1 40.44 325 VAL B O 1
ATOM 5389 N N . THR B 1 326 ? -5.891 -14.055 15.25 1 38.88 326 THR B N 1
ATOM 5390 C CA . THR B 1 326 ? -4.477 -14.305 14.984 1 38.88 326 THR B CA 1
ATOM 5391 C C . THR B 1 326 ? -4.094 -15.727 15.359 1 38.88 326 THR B C 1
ATOM 5393 O O . THR B 1 326 ? -3.246 -16.344 14.711 1 38.88 326 THR B O 1
ATOM 5396 N N . ASP B 1 327 ? -4.574 -16.328 16.484 1 36.69 327 ASP B N 1
ATOM 5397 C CA . ASP B 1 327 ? -4.293 -17.703 16.922 1 36.69 327 ASP B CA 1
ATOM 5398 C C . ASP B 1 327 ? -4.934 -18.719 15.977 1 36.69 327 ASP B C 1
ATOM 5400 O O . ASP B 1 327 ? -4.453 -19.844 15.859 1 36.69 327 ASP B O 1
ATOM 5404 N N . LYS B 1 328 ? -6.113 -18.484 15.484 1 37.06 328 LYS B N 1
ATOM 5405 C CA . LYS B 1 328 ? -6.695 -19.438 14.555 1 37.06 328 LYS B CA 1
ATOM 5406 C C . LYS B 1 328 ? -5.832 -19.594 13.305 1 37.06 328 LYS B C 1
ATOM 5408 O O . LYS B 1 328 ? -5.855 -20.641 12.656 1 37.06 328 LYS B O 1
ATOM 5413 N N . LEU B 1 329 ? -5.184 -18.531 12.906 1 34.91 329 LEU B N 1
ATOM 5414 C CA . LEU B 1 329 ? -4.25 -18.734 11.805 1 34.91 329 LEU B CA 1
ATOM 5415 C C . LEU B 1 329 ? -3.127 -19.688 12.211 1 34.91 329 LEU B C 1
ATOM 5417 O O . LEU B 1 329 ? -2.59 -20.422 11.375 1 34.91 329 LEU B O 1
ATOM 5421 N N . ASN B 1 330 ? -2.754 -19.734 13.555 1 33.38 330 ASN B N 1
ATOM 5422 C CA . ASN B 1 330 ? -1.768 -20.688 14.031 1 33.38 330 ASN B CA 1
ATOM 5423 C C . ASN B 1 330 ? -2.424 -22 14.453 1 33.38 330 ASN B C 1
ATOM 5425 O O . ASN B 1 330 ? -1.801 -23.062 14.375 1 33.38 330 ASN B O 1
ATOM 5429 N N . THR B 1 331 ? -3.607 -21.984 15.133 1 34.56 331 THR B N 1
ATOM 5430 C CA . THR B 1 331 ? -4.023 -23.188 15.836 1 34.56 331 THR B CA 1
ATOM 5431 C C . THR B 1 331 ? -4.746 -24.156 14.898 1 34.56 331 THR B C 1
ATOM 5433 O O . THR B 1 331 ? -4.727 -25.359 15.102 1 34.56 331 THR B O 1
ATOM 5436 N N . ASP B 1 332 ? -5.621 -23.719 14.07 1 35.78 332 ASP B N 1
ATOM 5437 C CA . ASP B 1 332 ? -6.543 -24.75 13.586 1 35.78 332 ASP B CA 1
ATOM 5438 C C . ASP B 1 332 ? -5.809 -25.812 12.781 1 35.78 332 ASP B C 1
ATOM 5440 O O . ASP B 1 332 ? -6.438 -26.688 12.18 1 35.78 332 ASP B O 1
ATOM 5444 N N . PHE B 1 333 ? -4.535 -25.75 12.664 1 30.41 333 PHE B N 1
ATOM 5445 C CA . PHE B 1 333 ? -3.963 -26.938 12.016 1 30.41 333 PHE B CA 1
ATOM 5446 C C . PHE B 1 333 ? -4.055 -28.156 12.93 1 30.41 333 PHE B C 1
ATOM 5448 O O . PHE B 1 333 ? -3.732 -29.266 12.516 1 30.41 333 PHE B O 1
ATOM 5455 N N . ASP B 1 334 ? -4.25 -27.938 14.25 1 29.31 334 ASP B N 1
ATOM 5456 C CA . ASP B 1 334 ? -4.09 -29.203 14.961 1 29.31 334 ASP B CA 1
ATOM 5457 C C . ASP B 1 334 ? -5.379 -30.031 14.93 1 29.31 334 ASP B C 1
ATOM 5459 O O . ASP B 1 334 ? -5.465 -31.094 15.547 1 29.31 334 ASP B O 1
ATOM 5463 N N . ASP B 1 335 ? -6.566 -29.516 14.758 1 28.75 335 ASP B N 1
ATOM 5464 C CA . ASP B 1 335 ? -7.656 -30.453 15 1 28.75 335 ASP B CA 1
ATOM 5465 C C . ASP B 1 335 ? -7.742 -31.484 13.883 1 28.75 335 ASP B C 1
ATOM 5467 O O . ASP B 1 335 ? -7.902 -31.141 12.711 1 28.75 335 ASP B O 1
ATOM 5471 N N . ASP B 1 336 ? -7.207 -32.719 14.172 1 30.31 336 ASP B N 1
ATOM 5472 C CA . ASP B 1 336 ? -7.387 -34.031 13.586 1 30.31 336 ASP B CA 1
ATOM 5473 C C . ASP B 1 336 ? -8.867 -34.344 13.359 1 30.31 336 ASP B C 1
ATOM 5475 O O . ASP B 1 336 ? -9.656 -34.344 14.297 1 30.31 336 ASP B O 1
ATOM 5479 N N . GLY B 1 337 ? -9.586 -33.906 12.367 1 23.91 337 GLY B N 1
ATOM 5480 C CA . GLY B 1 337 ? -10.883 -34.406 11.922 1 23.91 337 GLY B CA 1
ATOM 5481 C C . GLY B 1 337 ? -10.969 -35.906 11.922 1 23.91 337 GLY B C 1
ATOM 5482 O O . GLY B 1 337 ? -10.609 -36.562 10.938 1 23.91 337 GLY B O 1
ATOM 5483 N N . LYS B 1 338 ? -11.062 -36.594 13.117 1 27.73 338 LYS B N 1
ATOM 5484 C CA . LYS B 1 338 ? -11.547 -37.969 13.219 1 27.73 338 LYS B CA 1
ATOM 5485 C C . LYS B 1 338 ? -12.984 -38.094 12.719 1 27.73 338 LYS B C 1
ATOM 5487 O O . LYS B 1 338 ? -13.922 -38.062 13.516 1 27.73 338 LYS B O 1
ATOM 5492 N N . GLY B 1 339 ? -13.469 -37.344 11.703 1 23.52 339 GLY B N 1
ATOM 5493 C CA . GLY B 1 339 ? -14.805 -37.719 11.258 1 23.52 339 GLY B CA 1
ATOM 5494 C C . GLY B 1 339 ? -14.883 -39.125 10.727 1 23.52 339 GLY B C 1
ATOM 5495 O O . GLY B 1 339 ? -14.031 -39.562 9.945 1 23.52 339 GLY B O 1
ATOM 5496 N N . GLU B 1 340 ? -15.375 -40.062 11.555 1 24.75 340 GLU B N 1
ATOM 5497 C CA . GLU B 1 340 ? -15.906 -41.406 11.25 1 24.75 340 GLU B CA 1
ATOM 5498 C C . GLU B 1 340 ? -16.875 -41.344 10.07 1 24.75 340 GLU B C 1
ATOM 5500 O O . GLU B 1 340 ? -17.812 -40.562 10.07 1 24.75 340 GLU B O 1
ATOM 5505 N N . PHE B 1 341 ? -16.359 -41.5 8.93 1 24.16 341 PHE B N 1
ATOM 5506 C CA . PHE B 1 341 ? -17.141 -41.875 7.762 1 24.16 341 PHE B CA 1
ATOM 5507 C C . PHE B 1 341 ? -17.969 -43.125 8.039 1 24.16 341 PHE B C 1
ATOM 5509 O O . PHE B 1 341 ? -17.406 -44.219 8.227 1 24.16 341 PHE B O 1
ATOM 5516 N N . ASP B 1 342 ? -19.016 -43 8.945 1 19.83 342 ASP B N 1
ATOM 5517 C CA . ASP B 1 342 ? -19.953 -44.125 8.977 1 19.83 342 ASP B CA 1
ATOM 5518 C C . ASP B 1 342 ? -20.438 -44.469 7.57 1 19.83 342 ASP B C 1
ATOM 5520 O O . ASP B 1 342 ? -20.859 -43.594 6.82 1 19.83 342 ASP B O 1
ATOM 5524 N N . ALA B 1 343 ? -19.828 -45.531 7.055 1 21.64 343 ALA B N 1
ATOM 5525 C CA . ALA B 1 343 ? -20.188 -46.469 6.012 1 21.64 343 ALA B CA 1
ATOM 5526 C C . ALA B 1 343 ? -21.641 -46.938 6.176 1 21.64 343 ALA B C 1
ATOM 5528 O O . ALA B 1 343 ? -22.109 -47.812 5.43 1 21.64 343 ALA B O 1
ATOM 5529 N N . SER B 1 344 ? -22.641 -46.125 6.582 1 19.45 344 SER B N 1
ATOM 5530 C CA . SER B 1 344 ? -23.891 -46.75 6.199 1 19.45 344 SER B CA 1
ATOM 5531 C C . SER B 1 344 ? -24.188 -46.562 4.715 1 19.45 344 SER B C 1
ATOM 5533 O O . SER B 1 344 ? -23.844 -45.531 4.145 1 19.45 344 SER B O 1
#